Protein AF-A0A4V2S8K8-F1 (afdb_monomer_lite)

InterPro domains:
  IPR027417 P-loop containing nucleoside triphosphate hydrolase [SSF52540] (2-203)

Sequence (427 aa):
MLLHGQGRLGKSSLAARIADRYPEYAVAVVFGDYGAMDVLDAVATAVDTDPLARETASNGLSRVRDRPEAIREVLLDLVTGPCAQVADGRRPLLLIIDDLEQILVADPAGPHRVTPELAPVLAGVLRAFDPNYTDSRLLITSQFTFTLDGLEERLERVQLRPFSPVAQRKLQRRQQALTSPDRRAERAGLADRAVVVSRGNPGLQDLIGYRLVYGEQVPVERAEAAVADMEAYLHQGNLPSDSEVRAFLETLALDTLLAEAGPAHVALLRAATLFDLPVPESVIQMLADQVGGTLPRLRGLGLLEPYPDPYDRTRRALAVNLLAAGRIPPLTADEQAALATACVAALFTAWGGTTPGPRRALEVELQLAQLGLLADDPTTVTAIATGAVAQLRIGPAGNACALGREAIELLDRHHRPVPPEPVACDH

pLDDT: mean 91.57, std 9.17, range [28.38, 98.31]

Organism: NCBI:txid1213861

Radius of gyration: 25.71 Å; chains: 1; bounding box: 58×49×78 Å

Foldseek 3Di:
DEEAFFPQLCLVVVVVVVCVVCVQAQEFEQPDDLFLLSQLVSQLVSCVQPPVLVVLSVVCNVVCVVPVLCSLVSLLCNFLPQQFPDDDPGGHHEYEYEAQCVQWDADQVFATEGHPVNLSNVLSVLNSADPVRGPHYYYYYYHFDYDRPCSSVSDDYDYRDQDDPVRLVVLLVVLVVVADPVLCVVLVVLLVLQSVLCRSNSSSNCVLNRCASRNPPHDPVRSVQQSVQSVLLLAAVDAGPDPVSNVSLVVSVLVVLCVVQPDLSLQLLQLLVLFPFFAAPVLSVLSCVVRNGDPRSCNSSNQKDWAQHPQGSVGIGIHGDSSSSSNRHHDDLVSSLVSLLRRLQVRCVVNPHLDPDPDRDLSSLLSSLVSCLSPLNLRSLQRRLQSNLVVCVVDDNVVSVVSLVSSVVSCVVVVHDRDPHPPPPDD

Secondary structure (DSSP, 8-state):
-EEE-STTSSHHHHHHHHHHH-TTSEEEEE-S--SHHHHHHHHHHHHTTSHHHHHHHHHHHHHHHH-GGGHHHHHHHHHHTTTSS-BTTB--EEEEE--GGGGEE--TTSSEEE-TTTHHHHHHHHHHT-TTT-S-EEEEEESS-EESTTGGGGSPEEEPPPPPHHHHHHHHHHHHHTS-HHHHHHTHHHHHHHHHHTTT-HHHHIIIIIIIIS-TT--HHHHHHHHHHHHHHHHH-PPPSSHHHHHHHHHTTHHHHHHHH-HHHHHHHHHHTT-SS-EEHHHHHHHHHHH---HHHHHHTTSEEEEE-SS-TTSEEEEE-HHHHTTSPPPPHHHHHHHHHHHHHHHHHHTTTTS--TT--HHHHHHHHHHHHHTT-HHHHHHHHHHHHHHHTTS-HHHHHHHHHHHHHHHHHTTPPPPPP------

Structure (mmCIF, N/CA/C/O backbone):
data_AF-A0A4V2S8K8-F1
#
_entry.id   AF-A0A4V2S8K8-F1
#
loop_
_atom_site.group_PDB
_atom_site.id
_atom_site.type_symbol
_atom_site.label_atom_id
_atom_site.label_alt_id
_atom_site.label_comp_id
_atom_site.label_asym_id
_atom_site.label_entity_id
_atom_site.label_seq_id
_atom_site.pdbx_PDB_ins_code
_atom_site.Cartn_x
_atom_site.Cartn_y
_atom_site.Cartn_z
_atom_site.occupancy
_atom_site.B_iso_or_equiv
_atom_site.auth_seq_id
_atom_site.auth_comp_id
_atom_site.auth_asym_id
_atom_site.auth_atom_id
_atom_site.pdbx_PDB_model_num
ATOM 1 N N . MET A 1 1 ? -15.851 3.622 8.346 1.00 95.38 1 MET A N 1
ATOM 2 C CA . MET A 1 1 ? -14.793 3.747 7.315 1.00 95.38 1 MET A CA 1
ATOM 3 C C . MET A 1 1 ? -13.859 2.548 7.405 1.00 95.38 1 MET A C 1
ATOM 5 O O . MET A 1 1 ? -13.595 2.096 8.512 1.00 95.38 1 MET A O 1
ATOM 9 N N . LEU A 1 2 ? -13.363 2.053 6.270 1.00 96.50 2 LEU A N 1
ATOM 10 C CA . LEU A 1 2 ? -12.314 1.035 6.162 1.00 96.50 2 LEU A CA 1
ATOM 11 C C . LEU A 1 2 ? -11.059 1.664 5.541 1.00 96.50 2 LEU A C 1
ATOM 13 O O . LEU A 1 2 ? -11.067 2.010 4.359 1.00 96.50 2 LEU A O 1
ATOM 17 N N . LEU A 1 3 ? -9.987 1.790 6.322 1.00 94.88 3 LEU A N 1
ATOM 18 C CA . LEU A 1 3 ? -8.650 2.121 5.831 1.00 94.88 3 LEU A CA 1
ATOM 19 C C . LEU A 1 3 ? -7.937 0.830 5.441 1.00 94.88 3 LEU A C 1
ATOM 21 O O . LEU A 1 3 ? -7.614 0.024 6.312 1.00 94.88 3 LEU A O 1
ATOM 25 N N . HIS A 1 4 ? -7.655 0.642 4.155 1.00 92.38 4 HIS A N 1
ATOM 26 C CA . HIS A 1 4 ? -7.004 -0.583 3.691 1.00 92.38 4 HIS A CA 1
ATOM 27 C C . HIS A 1 4 ? -5.796 -0.350 2.791 1.00 92.38 4 HIS A C 1
ATOM 29 O O . HIS A 1 4 ? -5.565 0.761 2.330 1.00 92.38 4 HIS A O 1
ATOM 35 N N . GLY A 1 5 ? -4.995 -1.386 2.551 1.00 86.44 5 GLY A N 1
ATOM 36 C CA . GLY A 1 5 ? -3.778 -1.317 1.737 1.00 86.44 5 GLY A CA 1
ATOM 37 C C . GLY A 1 5 ? -2.653 -2.150 2.339 1.00 86.44 5 GLY A C 1
ATOM 38 O O . GLY A 1 5 ? -2.792 -2.659 3.451 1.00 86.44 5 GLY A O 1
ATOM 39 N N . GLN A 1 6 ? -1.530 -2.268 1.630 1.00 82.06 6 GLN A N 1
ATOM 40 C CA . GLN A 1 6 ? -0.407 -3.119 2.029 1.00 82.06 6 GLN A CA 1
ATOM 41 C C . GLN A 1 6 ? -0.006 -2.959 3.513 1.00 82.06 6 GLN A C 1
ATOM 43 O O . GLN A 1 6 ? -0.135 -1.890 4.134 1.00 82.06 6 GLN A O 1
ATOM 48 N N . GLY A 1 7 ? 0.493 -4.052 4.097 1.00 80.06 7 GLY A N 1
ATOM 49 C CA . GLY A 1 7 ? 1.146 -4.045 5.401 1.00 80.06 7 GLY A CA 1
ATOM 50 C C . GLY A 1 7 ? 2.162 -2.904 5.536 1.00 80.06 7 GLY A C 1
ATOM 51 O O . GLY A 1 7 ? 2.858 -2.532 4.588 1.00 80.06 7 GLY A O 1
ATOM 52 N N . ARG A 1 8 ? 2.225 -2.309 6.732 1.00 81.06 8 ARG A N 1
ATOM 53 C CA . ARG A 1 8 ? 3.190 -1.249 7.086 1.00 81.06 8 ARG A CA 1
ATOM 54 C C . ARG A 1 8 ? 3.118 0.051 6.252 1.00 81.06 8 ARG A C 1
ATOM 56 O O . ARG A 1 8 ? 4.014 0.880 6.358 1.00 81.06 8 ARG A O 1
ATOM 63 N N . LEU A 1 9 ? 2.019 0.322 5.533 1.00 84.88 9 LEU A N 1
ATOM 64 C CA . LEU A 1 9 ? 1.768 1.633 4.894 1.00 84.88 9 LEU A CA 1
ATOM 65 C C . LEU A 1 9 ? 1.355 2.763 5.865 1.00 84.88 9 LEU A C 1
ATOM 67 O O . LEU A 1 9 ? 1.033 3.872 5.436 1.00 84.88 9 LEU A O 1
ATOM 71 N N . GLY A 1 10 ? 1.348 2.504 7.175 1.00 84.19 10 GLY A N 1
ATOM 72 C CA . GLY A 1 10 ? 0.963 3.487 8.190 1.00 84.19 10 GLY A CA 1
ATOM 73 C C . GLY A 1 10 ? -0.550 3.635 8.381 1.00 84.19 10 GLY A C 1
ATOM 74 O O . GLY A 1 10 ? -1.002 4.732 8.709 1.00 84.19 10 GLY A O 1
ATOM 75 N N . LYS A 1 11 ? -1.326 2.554 8.188 1.00 92.38 11 LYS A N 1
ATOM 76 C CA . LYS A 1 11 ? -2.777 2.506 8.462 1.00 92.38 11 LYS A CA 1
ATOM 77 C C . LYS A 1 11 ? -3.078 2.851 9.924 1.00 92.38 11 LYS A C 1
ATOM 79 O O . LYS A 1 11 ? -3.732 3.861 10.170 1.00 92.38 11 LYS A O 1
ATOM 84 N N . SER A 1 12 ? -2.490 2.119 10.870 1.00 89.62 12 SER A N 1
ATOM 85 C CA . SER A 1 12 ? -2.632 2.367 12.312 1.00 89.62 12 SER A CA 1
ATOM 86 C C . SER A 1 12 ? -2.114 3.754 12.708 1.00 89.62 12 SER A C 1
ATOM 88 O O . SER A 1 12 ? -2.765 4.490 13.441 1.00 89.62 12 SER A O 1
ATOM 90 N N . SER A 1 13 ? -0.989 4.201 12.133 1.00 90.00 13 SER A N 1
ATOM 91 C CA . SER A 1 13 ? -0.466 5.558 12.369 1.00 90.00 13 SER A CA 1
ATOM 92 C C . SER A 1 13 ? -1.366 6.662 11.800 1.00 90.00 13 SER A C 1
ATOM 94 O O . SER A 1 13 ? -1.348 7.795 12.280 1.00 90.00 13 SER A O 1
ATOM 96 N N . LEU A 1 14 ? -2.125 6.398 10.733 1.00 91.44 14 LEU A N 1
ATOM 97 C CA . LEU A 1 14 ? -3.147 7.323 10.252 1.00 91.44 14 LEU A CA 1
ATOM 98 C C . LEU A 1 14 ? -4.383 7.288 11.153 1.00 91.44 14 LEU A C 1
ATOM 100 O O . LEU A 1 14 ? -4.889 8.359 11.464 1.00 91.44 14 LEU A O 1
ATOM 104 N N . ALA A 1 15 ? -4.816 6.110 11.603 1.00 93.75 15 ALA A N 1
ATOM 105 C CA . ALA A 1 15 ? -5.926 5.964 12.539 1.00 93.75 15 ALA A CA 1
ATOM 106 C C . ALA A 1 15 ? -5.669 6.722 13.851 1.00 93.75 15 ALA A C 1
ATOM 108 O O . ALA A 1 15 ? -6.499 7.535 14.251 1.00 93.75 15 ALA A O 1
ATOM 109 N N . ALA A 1 16 ? -4.478 6.571 14.438 1.00 92.69 16 ALA A N 1
ATOM 110 C CA . ALA A 1 16 ? -4.056 7.332 15.615 1.00 92.69 16 ALA A CA 1
ATOM 111 C C . ALA A 1 16 ? -4.097 8.851 15.365 1.00 92.69 16 ALA A C 1
ATOM 113 O O . ALA A 1 16 ? -4.696 9.597 16.129 1.00 92.69 16 ALA A O 1
ATOM 114 N N . ARG A 1 17 ? -3.565 9.320 14.227 1.00 93.31 17 ARG A N 1
ATOM 115 C CA . ARG A 1 17 ? -3.614 10.751 13.865 1.00 93.31 17 ARG A CA 1
ATOM 116 C C . ARG A 1 17 ? -5.024 11.272 13.594 1.00 93.31 17 ARG A C 1
ATOM 118 O O . ARG A 1 17 ? -5.240 12.475 13.708 1.00 93.31 17 ARG A O 1
ATOM 125 N N . ILE A 1 18 ? -5.947 10.421 13.149 1.00 93.88 18 ILE A N 1
ATOM 126 C CA . ILE A 1 18 ? -7.363 10.781 13.030 1.00 93.88 18 ILE A CA 1
ATOM 127 C C . ILE A 1 18 ? -7.922 10.971 14.438 1.00 93.88 18 ILE A C 1
ATOM 129 O O . ILE A 1 18 ? -8.449 12.040 14.711 1.00 93.88 18 ILE A O 1
ATOM 133 N N . ALA A 1 19 ? -7.725 10.005 15.338 1.00 94.00 19 ALA A N 1
ATOM 134 C CA . ALA A 1 19 ? -8.162 10.109 16.728 1.00 94.00 19 ALA A CA 1
ATOM 135 C C . ALA A 1 19 ? -7.627 11.379 17.420 1.00 94.00 19 ALA A C 1
ATOM 137 O O . ALA A 1 19 ? -8.409 12.139 17.984 1.00 94.00 19 ALA A O 1
ATOM 138 N N . ASP A 1 20 ? -6.334 11.687 17.267 1.00 94.00 20 ASP A N 1
ATOM 139 C CA . ASP A 1 20 ? -5.708 12.893 17.835 1.00 94.00 20 ASP A CA 1
ATOM 140 C C . ASP A 1 20 ? -6.315 14.206 17.311 1.00 94.00 20 ASP A C 1
ATOM 142 O O . ASP A 1 20 ? -6.277 15.236 17.985 1.00 94.00 20 ASP A O 1
ATOM 146 N N . ARG A 1 21 ? -6.843 14.201 16.081 1.00 95.12 21 ARG A N 1
ATOM 147 C CA . ARG A 1 21 ? -7.451 15.385 15.451 1.00 95.12 21 ARG A CA 1
ATOM 148 C C . ARG A 1 21 ? -8.896 15.616 15.856 1.00 95.12 21 ARG A C 1
ATOM 150 O O . ARG A 1 21 ? -9.383 16.716 15.605 1.00 95.12 21 ARG A O 1
ATOM 157 N N . TYR A 1 22 ? -9.545 14.621 16.450 1.00 92.06 22 TYR A N 1
ATOM 158 C CA . TYR A 1 22 ? -10.926 14.717 16.897 1.00 92.06 22 TYR A CA 1
ATOM 159 C C . TYR A 1 22 ? -11.024 14.486 18.416 1.00 92.06 22 TYR A C 1
ATOM 161 O O . TYR A 1 22 ? -11.564 13.470 18.870 1.00 92.06 22 TYR A O 1
ATOM 169 N N . PRO A 1 23 ? -10.497 15.426 19.229 1.00 90.06 23 PRO A N 1
ATOM 170 C CA . PRO A 1 23 ? -10.504 15.340 20.687 1.00 90.06 23 PRO A CA 1
ATOM 171 C C . PRO A 1 23 ? -11.910 15.443 21.291 1.00 90.06 23 PRO A C 1
ATOM 173 O O . PRO A 1 23 ? -12.051 15.419 22.506 1.00 90.06 23 PRO A O 1
ATOM 176 N N . GLU A 1 24 ? -12.972 15.547 20.503 1.00 92.00 24 GLU A N 1
ATOM 177 C CA . GLU A 1 24 ? -14.351 15.435 20.959 1.00 92.00 24 GLU A CA 1
ATOM 178 C C . GLU A 1 24 ? -14.808 13.979 21.159 1.00 92.00 24 GLU A C 1
ATOM 180 O O . GLU A 1 24 ? -15.726 13.768 21.943 1.00 92.00 24 GLU A O 1
ATOM 185 N N . TYR A 1 25 ? -14.146 12.970 20.571 1.00 95.12 25 TYR A N 1
ATOM 186 C CA . TYR A 1 25 ? -14.566 11.562 20.692 1.00 95.12 25 TYR A CA 1
ATOM 187 C C . TYR A 1 25 ? -13.926 10.822 21.867 1.00 95.12 25 TYR A C 1
ATOM 189 O O . TYR A 1 25 ? -12.713 10.884 22.068 1.00 95.12 25 TYR A O 1
ATOM 197 N N . ALA A 1 26 ? -14.705 10.023 22.591 1.00 95.69 26 ALA A N 1
ATOM 198 C CA . ALA A 1 26 ? -14.156 8.947 23.410 1.00 95.69 26 ALA A CA 1
ATOM 199 C C . ALA A 1 26 ? -13.567 7.881 22.471 1.00 95.69 26 ALA A C 1
ATOM 201 O O . ALA A 1 26 ? -14.284 7.354 21.624 1.00 95.69 26 ALA A O 1
ATOM 202 N N . VAL A 1 27 ? -12.266 7.600 22.558 1.00 97.12 27 VAL A N 1
ATOM 203 C CA . VAL A 1 27 ? -11.581 6.716 21.600 1.00 97.12 27 VAL A CA 1
ATOM 204 C C . VAL A 1 27 ? -11.396 5.337 22.217 1.00 97.12 27 VAL A C 1
ATOM 206 O O . VAL A 1 27 ? -10.699 5.204 23.219 1.00 97.12 27 VAL A O 1
ATOM 209 N N . ALA A 1 28 ? -11.986 4.319 21.593 1.00 97.56 28 ALA A N 1
ATOM 210 C CA . ALA A 1 28 ? -11.782 2.914 21.928 1.00 97.56 28 ALA A CA 1
ATOM 211 C C . ALA A 1 28 ? -10.968 2.242 20.820 1.00 97.56 28 ALA A C 1
ATOM 213 O O . ALA A 1 28 ? -11.275 2.420 19.641 1.00 97.56 28 ALA A O 1
ATOM 214 N N . VAL A 1 29 ? -9.946 1.466 21.183 1.00 97.69 29 VAL A N 1
ATOM 215 C CA . VAL A 1 29 ? -9.093 0.746 20.225 1.00 97.69 29 VAL A CA 1
ATOM 216 C C . VAL A 1 29 ? -9.128 -0.742 20.544 1.00 97.69 29 VAL A C 1
ATOM 218 O O . VAL A 1 29 ? -8.823 -1.135 21.666 1.00 97.69 29 VAL A O 1
ATOM 221 N N . VAL A 1 30 ? -9.489 -1.549 19.550 1.00 97.31 30 VAL A N 1
ATOM 222 C CA . VAL A 1 30 ? -9.532 -3.014 19.609 1.00 97.31 30 VAL A CA 1
ATOM 223 C C . VAL A 1 30 ? -8.451 -3.562 18.686 1.00 97.31 30 VAL A C 1
ATOM 225 O O . VAL A 1 30 ? -8.408 -3.210 17.505 1.00 97.31 30 VAL A O 1
ATOM 228 N N . PHE A 1 31 ? -7.572 -4.402 19.227 1.00 94.94 31 PHE A N 1
ATOM 229 C CA . PHE A 1 31 ? -6.445 -4.994 18.508 1.00 94.94 31 PHE A CA 1
ATOM 230 C C . PHE A 1 31 ? -6.088 -6.364 19.096 1.00 94.94 31 PHE A C 1
ATOM 232 O O . PHE A 1 31 ? -5.981 -6.506 20.315 1.00 94.94 31 PHE A O 1
ATOM 239 N N . GLY A 1 32 ? -5.845 -7.350 18.229 1.00 90.12 32 GLY A N 1
ATOM 240 C CA . GLY A 1 32 ? -5.418 -8.698 18.611 1.00 90.12 32 GLY A CA 1
ATOM 241 C C . GLY A 1 32 ? -6.583 -9.638 18.920 1.00 90.12 32 GLY A C 1
ATOM 242 O O . GLY A 1 32 ? -6.742 -10.635 18.221 1.00 90.12 32 GLY A O 1
ATOM 243 N N . ASP A 1 33 ? -7.411 -9.305 19.914 1.00 92.62 33 ASP A N 1
ATOM 244 C CA . ASP A 1 33 ? -8.661 -10.023 20.196 1.00 92.62 33 ASP A CA 1
ATOM 245 C C . ASP A 1 33 ? -9.868 -9.184 19.759 1.00 92.62 33 ASP A C 1
ATOM 247 O O . ASP A 1 33 ? -10.000 -8.008 20.099 1.00 92.62 33 ASP A O 1
ATOM 251 N N . TYR A 1 34 ? -10.728 -9.798 18.951 1.00 95.19 34 TYR A N 1
ATOM 252 C CA . TYR A 1 34 ? -11.894 -9.169 18.332 1.00 95.19 34 TYR A CA 1
ATOM 253 C C . TYR A 1 34 ? -13.201 -9.772 18.857 1.00 95.19 34 TYR A C 1
ATOM 255 O O . TYR A 1 34 ? -14.269 -9.560 18.271 1.00 95.19 34 TYR A O 1
ATOM 263 N N . GLY A 1 35 ? -13.121 -10.542 19.946 1.00 95.94 35 GLY A N 1
ATOM 264 C CA . GLY A 1 35 ? -14.262 -11.064 20.672 1.00 95.94 35 GLY A CA 1
ATOM 265 C C . GLY A 1 35 ? -15.176 -9.957 21.197 1.00 95.94 35 GLY A C 1
ATOM 266 O O . GLY A 1 35 ? -14.791 -8.805 21.398 1.00 95.94 35 GLY A O 1
ATOM 267 N N . ALA A 1 36 ? -16.437 -10.313 21.438 1.00 96.75 36 ALA A N 1
ATOM 268 C CA . ALA A 1 36 ? -17.435 -9.362 21.918 1.00 96.75 36 ALA A CA 1
ATOM 269 C C . ALA A 1 36 ? -17.063 -8.735 23.276 1.00 96.75 36 ALA A C 1
ATOM 271 O O . ALA A 1 36 ? -17.379 -7.570 23.516 1.00 96.75 36 ALA A O 1
ATOM 272 N N . MET A 1 37 ? -16.390 -9.501 24.143 1.00 95.94 37 MET A N 1
ATOM 273 C CA . MET A 1 37 ? -15.910 -9.020 25.439 1.00 95.94 37 MET A CA 1
ATOM 274 C C . MET A 1 37 ? -14.800 -7.986 25.275 1.00 95.94 37 MET A C 1
ATOM 276 O O . MET A 1 37 ? -14.930 -6.903 25.826 1.00 95.94 37 MET A O 1
ATOM 280 N N . ASP A 1 38 ? -13.783 -8.256 24.460 1.00 95.94 38 ASP A N 1
ATOM 281 C CA . ASP A 1 38 ? -12.664 -7.337 24.223 1.00 95.94 38 ASP A CA 1
ATOM 282 C C . ASP A 1 38 ? -13.116 -6.029 23.572 1.00 95.94 38 ASP A C 1
ATOM 284 O O . ASP A 1 38 ? -12.675 -4.942 23.952 1.00 95.94 38 ASP A O 1
ATOM 288 N N . VAL A 1 39 ? -14.079 -6.113 22.646 1.00 97.25 39 VAL A N 1
ATOM 289 C CA . VAL A 1 39 ? -14.736 -4.925 22.089 1.00 97.25 39 VAL A CA 1
ATOM 290 C C . VAL A 1 39 ? -15.415 -4.117 23.196 1.00 97.25 39 VAL A C 1
ATOM 292 O O . VAL A 1 39 ? -15.241 -2.898 23.258 1.00 97.25 39 VAL A O 1
ATOM 295 N N . LEU A 1 40 ? -16.187 -4.763 24.074 1.00 97.12 40 LEU A N 1
ATOM 296 C CA . LEU A 1 40 ? -16.888 -4.067 25.151 1.00 97.12 40 LEU A CA 1
ATOM 297 C C . LEU A 1 40 ? -15.931 -3.522 26.219 1.00 97.12 40 LEU A C 1
ATOM 299 O O . LEU A 1 40 ? -16.162 -2.420 26.708 1.00 97.12 40 LEU A O 1
ATOM 303 N N . ASP A 1 41 ? -14.851 -4.227 26.543 1.00 96.00 41 ASP A N 1
ATOM 304 C CA . ASP A 1 41 ? -13.840 -3.799 27.514 1.00 96.00 41 ASP A CA 1
ATOM 305 C C . ASP A 1 41 ? -13.070 -2.566 27.009 1.00 96.00 41 ASP A C 1
ATOM 307 O O . ASP A 1 41 ? -12.873 -1.597 27.755 1.00 96.00 41 ASP A O 1
ATOM 311 N N . ALA A 1 42 ? -12.709 -2.538 25.720 1.00 97.06 42 ALA A N 1
ATOM 312 C CA . ALA A 1 42 ? -12.104 -1.364 25.089 1.00 97.06 42 ALA A CA 1
ATOM 313 C C . ALA A 1 42 ? -13.049 -0.152 25.122 1.00 97.06 42 ALA A C 1
ATOM 315 O O . ALA A 1 42 ? -12.629 0.969 25.421 1.00 97.06 42 ALA A O 1
ATOM 316 N N . VAL A 1 43 ? -14.340 -0.374 24.854 1.00 97.19 43 VAL A N 1
ATOM 317 C CA . VAL A 1 43 ? -15.365 0.674 24.929 1.00 97.19 43 VAL A CA 1
ATOM 318 C C . VAL A 1 43 ? -15.573 1.152 26.363 1.00 97.19 43 VAL A C 1
ATOM 320 O O . VAL A 1 43 ? -15.573 2.358 26.591 1.00 97.19 43 VAL A O 1
ATOM 323 N N . ALA A 1 44 ? -15.698 0.243 27.331 1.00 95.94 44 ALA A N 1
ATOM 324 C CA . ALA A 1 44 ? -15.869 0.571 28.744 1.00 95.94 44 ALA A CA 1
ATOM 325 C C . ALA A 1 44 ? -14.712 1.440 29.258 1.00 95.94 44 ALA A C 1
ATOM 327 O O . ALA A 1 44 ? -14.947 2.455 29.909 1.00 95.94 44 ALA A O 1
ATOM 328 N N . THR A 1 45 ? -13.478 1.092 28.883 1.00 96.00 45 THR A N 1
ATOM 329 C CA . THR A 1 45 ? -12.276 1.879 29.196 1.00 96.00 45 THR A CA 1
ATOM 330 C C . THR A 1 45 ? -12.347 3.286 28.595 1.00 96.00 45 THR A C 1
ATOM 332 O O . THR A 1 45 ? -12.034 4.265 29.269 1.00 96.00 45 THR A O 1
ATOM 335 N N . ALA A 1 46 ? -12.782 3.412 27.338 1.00 95.44 46 ALA A N 1
ATOM 336 C CA . ALA A 1 46 ? -12.853 4.699 26.647 1.00 95.44 46 ALA A CA 1
ATOM 337 C C . ALA A 1 46 ? -13.900 5.660 27.233 1.00 95.44 46 ALA A C 1
ATOM 339 O O . ALA A 1 46 ? -13.735 6.878 27.139 1.00 95.44 46 ALA A O 1
ATOM 340 N N . VAL A 1 47 ? -14.977 5.125 27.814 1.00 94.31 47 VAL A N 1
ATOM 341 C CA . VAL A 1 47 ? -16.115 5.912 28.317 1.00 94.31 47 VAL A CA 1
ATOM 342 C C . VAL A 1 47 ? -16.167 6.020 29.843 1.00 94.31 47 VAL A C 1
ATOM 344 O O . VAL A 1 47 ? -17.128 6.570 30.374 1.00 94.31 47 VAL A O 1
ATOM 347 N N . ASP A 1 48 ? -15.144 5.543 30.558 1.00 92.69 48 ASP A N 1
ATOM 348 C CA . ASP A 1 48 ? -15.115 5.435 32.029 1.00 92.69 48 ASP A CA 1
ATOM 349 C C . ASP A 1 48 ? -15.429 6.760 32.759 1.00 92.69 48 ASP A C 1
ATOM 351 O O . ASP A 1 48 ? -16.048 6.787 33.831 1.00 92.69 48 ASP A O 1
ATOM 355 N N . THR A 1 49 ? -15.076 7.887 32.132 1.00 89.62 49 THR A N 1
ATOM 356 C CA . THR A 1 49 ? -15.312 9.236 32.660 1.00 89.62 49 THR A CA 1
ATOM 357 C C . THR A 1 49 ? -16.772 9.700 32.586 1.00 89.62 49 THR A C 1
ATOM 359 O O . THR A 1 49 ? -17.123 10.659 33.270 1.00 89.62 49 THR A O 1
ATOM 362 N N . ASP A 1 50 ? -17.626 9.058 31.781 1.00 91.56 50 ASP A N 1
ATOM 363 C CA . ASP A 1 50 ? -19.065 9.345 31.689 1.00 91.56 50 ASP A CA 1
ATOM 364 C C . ASP A 1 50 ? -19.855 8.337 32.547 1.00 91.56 50 ASP A C 1
ATOM 366 O O . ASP A 1 50 ? -19.892 7.146 32.226 1.00 91.56 50 ASP A O 1
ATOM 370 N N . PRO A 1 51 ? -20.530 8.776 33.630 1.00 92.06 51 PRO A N 1
ATOM 371 C CA . PRO A 1 51 ? -21.256 7.872 34.513 1.00 92.06 51 PRO A CA 1
ATOM 372 C C . PRO A 1 51 ? -22.353 7.041 33.853 1.00 92.06 51 PRO A C 1
ATOM 374 O O . PRO A 1 51 ? -22.507 5.876 34.216 1.00 92.06 51 PRO A O 1
ATOM 377 N N . LEU A 1 52 ? -23.094 7.612 32.900 1.00 92.44 52 LEU A N 1
ATOM 378 C CA . LEU A 1 52 ? -24.193 6.915 32.231 1.00 92.44 52 LEU A CA 1
ATOM 379 C C . LEU A 1 52 ? -23.658 5.916 31.206 1.00 92.44 52 LEU A C 1
ATOM 381 O O . LEU A 1 52 ? -24.173 4.801 31.102 1.00 92.44 52 LEU A O 1
ATOM 385 N N . ALA A 1 53 ? -22.604 6.289 30.474 1.00 93.50 53 ALA A N 1
ATOM 386 C CA . ALA A 1 53 ? -21.937 5.373 29.553 1.00 93.50 53 ALA A CA 1
ATOM 387 C C . ALA A 1 53 ? -21.293 4.203 30.307 1.00 93.50 53 ALA A C 1
ATOM 389 O O . ALA A 1 53 ? -21.501 3.046 29.946 1.00 93.50 53 ALA A O 1
ATOM 390 N N . ARG A 1 54 ? -20.589 4.490 31.407 1.00 93.88 54 ARG A N 1
ATOM 391 C CA . ARG A 1 54 ? -19.980 3.480 32.278 1.00 93.88 54 ARG A CA 1
ATOM 392 C C . ARG A 1 54 ? -21.010 2.519 32.862 1.00 93.88 54 ARG A C 1
ATOM 394 O O . ARG A 1 54 ? -20.778 1.313 32.857 1.00 93.88 54 ARG A O 1
ATOM 401 N N . GLU A 1 55 ? -22.143 3.021 33.351 1.00 94.38 55 GLU A N 1
ATOM 402 C CA . GLU A 1 55 ? -23.230 2.171 33.852 1.00 94.38 55 GLU A CA 1
ATOM 403 C C . GLU A 1 55 ? -23.801 1.277 32.742 1.00 94.38 55 GLU A C 1
ATOM 405 O O . GLU A 1 55 ? -23.939 0.068 32.930 1.00 94.38 55 GLU A O 1
ATOM 410 N N . THR A 1 56 ? -24.059 1.844 31.560 1.00 94.50 56 THR A N 1
ATOM 411 C CA . THR A 1 56 ? -24.572 1.098 30.399 1.00 94.50 56 THR A CA 1
ATOM 412 C C . THR A 1 56 ? -23.601 -0.008 29.971 1.00 94.50 56 THR A C 1
ATOM 414 O O . THR A 1 56 ? -24.012 -1.158 29.801 1.00 94.50 56 THR A O 1
ATOM 417 N N . ALA A 1 57 ? -22.305 0.304 29.861 1.00 94.31 57 ALA A N 1
ATOM 418 C CA . ALA A 1 57 ? -21.268 -0.664 29.510 1.00 94.31 57 ALA A CA 1
ATOM 419 C C . ALA A 1 57 ? -21.132 -1.762 30.578 1.00 94.31 57 ALA A C 1
ATOM 421 O O . ALA A 1 57 ? -21.130 -2.947 30.247 1.00 94.31 57 ALA A O 1
ATOM 422 N N . SER A 1 58 ? -21.107 -1.387 31.863 1.00 92.25 58 SER A N 1
ATOM 423 C CA . SER A 1 58 ? -20.991 -2.327 32.985 1.00 92.25 58 SER A CA 1
ATOM 424 C C . SER A 1 58 ? -22.174 -3.299 33.060 1.00 92.25 58 SER A C 1
ATOM 426 O O . SER A 1 58 ? -21.974 -4.509 33.186 1.00 92.25 58 SER A O 1
ATOM 428 N N . ASN A 1 59 ? -23.401 -2.799 32.886 1.00 92.31 59 ASN A N 1
ATOM 429 C CA . ASN A 1 59 ? -24.606 -3.631 32.821 1.00 92.31 59 ASN A CA 1
ATOM 430 C C . ASN A 1 59 ? -24.584 -4.579 31.608 1.00 92.31 59 ASN A C 1
ATOM 432 O O . ASN A 1 59 ? -25.115 -5.691 31.668 1.00 92.31 59 ASN A O 1
ATOM 436 N N . GLY A 1 60 ? -23.942 -4.160 30.515 1.00 92.88 60 GLY A N 1
ATOM 437 C CA . GLY A 1 60 ? -23.739 -4.964 29.315 1.00 92.88 60 GLY A CA 1
ATOM 438 C C . GLY A 1 60 ? -22.760 -6.130 29.483 1.00 92.88 60 GLY A C 1
ATOM 439 O O . GLY A 1 60 ? -22.963 -7.160 28.843 1.00 92.88 60 GLY A O 1
ATOM 440 N N . LEU A 1 61 ? -21.752 -6.025 30.362 1.00 91.06 61 LEU A N 1
ATOM 441 C CA . LEU A 1 61 ? -20.677 -7.027 30.495 1.00 91.06 61 LEU A CA 1
ATOM 442 C C . LEU A 1 61 ? -21.204 -8.436 30.796 1.00 91.06 61 LEU A C 1
ATOM 444 O O . LEU A 1 61 ? -20.764 -9.409 30.188 1.00 91.06 61 LEU A O 1
ATOM 448 N N . SER A 1 62 ? -22.164 -8.557 31.717 1.00 89.69 62 SER A N 1
ATOM 449 C CA . SER A 1 62 ? -22.772 -9.854 32.056 1.00 89.69 62 SER A CA 1
ATOM 450 C C . SER A 1 62 ? -23.549 -10.448 30.876 1.00 89.69 62 SER A C 1
ATOM 452 O O . SER A 1 62 ? -23.393 -11.623 30.558 1.00 89.69 62 SER A O 1
ATOM 454 N N . ARG A 1 63 ? -24.320 -9.612 30.167 1.00 92.81 63 ARG A N 1
ATOM 455 C CA . ARG A 1 63 ? -25.106 -10.019 28.993 1.00 92.81 63 ARG A CA 1
ATOM 456 C C . ARG A 1 63 ? -24.212 -10.517 27.863 1.00 92.81 63 ARG A C 1
ATOM 458 O O . ARG A 1 63 ? -24.523 -11.547 27.280 1.00 92.81 63 ARG A O 1
ATOM 465 N N . VAL A 1 64 ? -23.130 -9.796 27.565 1.00 94.44 64 VAL A N 1
ATOM 466 C CA . VAL A 1 64 ? -22.197 -10.139 26.481 1.00 94.44 64 VAL A CA 1
ATOM 467 C C . VAL A 1 64 ? -21.379 -11.383 26.816 1.00 94.44 64 VAL A C 1
ATOM 469 O O . VAL A 1 64 ? -21.141 -12.202 25.932 1.00 94.44 64 VAL A O 1
ATOM 472 N N . ARG A 1 65 ? -21.014 -11.575 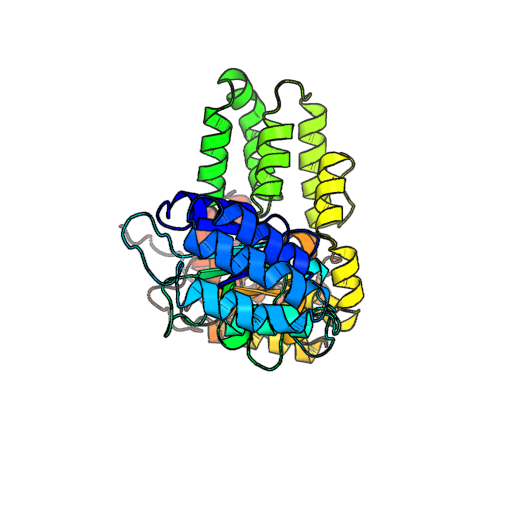28.089 1.00 92.12 65 ARG A N 1
ATOM 473 C CA . ARG A 1 65 ? -20.326 -12.790 28.542 1.00 92.12 65 ARG A CA 1
ATOM 474 C C . ARG A 1 65 ? -21.160 -14.049 28.309 1.00 92.12 65 ARG A C 1
ATOM 476 O O . ARG A 1 65 ? -20.619 -15.051 27.855 1.00 92.12 65 ARG A O 1
ATOM 483 N N . ASP A 1 66 ? -22.456 -13.993 28.613 1.00 90.44 66 ASP A N 1
ATOM 484 C CA . ASP A 1 66 ? -23.359 -15.137 28.445 1.00 90.44 66 ASP A CA 1
ATOM 485 C C . ASP A 1 66 ? -23.826 -15.304 26.989 1.00 90.44 66 ASP A C 1
ATOM 487 O O . ASP A 1 66 ? -24.105 -16.418 26.544 1.00 90.44 66 ASP A O 1
ATOM 491 N N . ARG A 1 67 ? -23.946 -14.190 26.257 1.00 91.38 67 ARG A N 1
ATOM 492 C CA . ARG A 1 67 ? -24.458 -14.106 24.883 1.00 91.38 67 ARG A CA 1
ATOM 493 C C . ARG A 1 67 ? -23.652 -13.081 24.077 1.00 91.38 67 ARG A C 1
ATOM 495 O O . ARG A 1 67 ? -24.037 -11.908 24.044 1.00 91.38 67 ARG A O 1
ATOM 502 N N . PRO A 1 68 ? -22.556 -13.486 23.409 1.00 89.56 68 PRO A N 1
ATOM 503 C CA . PRO A 1 68 ? -21.704 -12.578 22.636 1.00 89.56 68 PRO A CA 1
ATOM 504 C C . PRO A 1 68 ? -22.464 -11.733 21.602 1.00 89.56 68 PRO A C 1
ATOM 506 O O . PRO A 1 68 ? -22.120 -10.578 21.363 1.00 89.56 68 PRO A O 1
ATOM 509 N N . GLU A 1 69 ? -23.548 -12.257 21.028 1.00 88.00 69 GLU A N 1
ATOM 510 C CA . GLU A 1 69 ? -24.418 -11.552 20.083 1.00 88.00 69 GLU A CA 1
ATOM 511 C C . GLU A 1 69 ? -25.143 -10.334 20.686 1.00 88.00 69 GLU A C 1
ATOM 513 O O . GLU A 1 69 ? -25.543 -9.425 19.950 1.00 88.00 69 GLU A O 1
ATOM 518 N N . ALA A 1 70 ? -25.263 -10.265 22.018 1.00 93.94 70 ALA A N 1
ATOM 519 C CA . ALA A 1 70 ? -25.839 -9.125 22.729 1.00 93.94 70 ALA A CA 1
ATOM 520 C C . ALA A 1 70 ? -24.985 -7.851 22.601 1.00 93.94 70 ALA A C 1
ATOM 522 O O . ALA A 1 70 ? -25.475 -6.7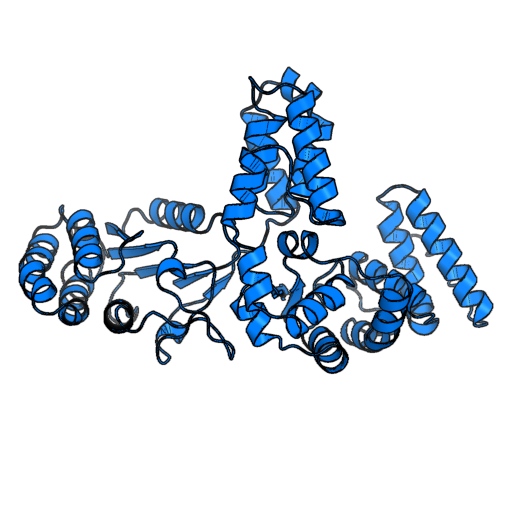61 22.901 1.00 93.94 70 ALA A O 1
ATOM 523 N N . ILE A 1 71 ? -23.743 -7.956 22.104 1.00 96.12 71 ILE A N 1
ATOM 524 C CA . ILE A 1 71 ? -22.855 -6.812 21.864 1.00 96.12 71 ILE A CA 1
ATOM 525 C C . ILE A 1 71 ? -23.522 -5.731 21.015 1.00 96.12 71 ILE A C 1
ATOM 527 O O . ILE A 1 71 ? -23.360 -4.545 21.282 1.00 96.12 71 ILE A O 1
ATOM 531 N N . ARG A 1 72 ? -24.341 -6.127 20.033 1.00 96.31 72 ARG A N 1
ATOM 532 C CA . ARG A 1 72 ? -25.085 -5.183 19.196 1.00 96.31 72 ARG A CA 1
ATOM 533 C C . ARG A 1 72 ? -26.011 -4.306 20.030 1.00 96.31 72 ARG A C 1
ATOM 535 O O . ARG A 1 72 ? -26.058 -3.105 19.805 1.00 96.31 72 ARG A O 1
ATOM 542 N N . GLU A 1 73 ? -26.783 -4.915 20.926 1.00 96.19 73 GLU A N 1
ATOM 543 C CA . GLU A 1 73 ? -27.777 -4.215 21.744 1.00 96.19 73 GLU A CA 1
ATOM 544 C C . GLU A 1 73 ? -27.077 -3.252 22.701 1.00 96.19 73 GLU A C 1
ATOM 546 O O . GLU A 1 73 ? -27.424 -2.079 22.745 1.00 96.19 73 GLU A O 1
ATOM 551 N N . VAL A 1 74 ? -26.023 -3.718 23.376 1.00 96.75 74 VAL A N 1
ATOM 552 C CA . VAL A 1 74 ?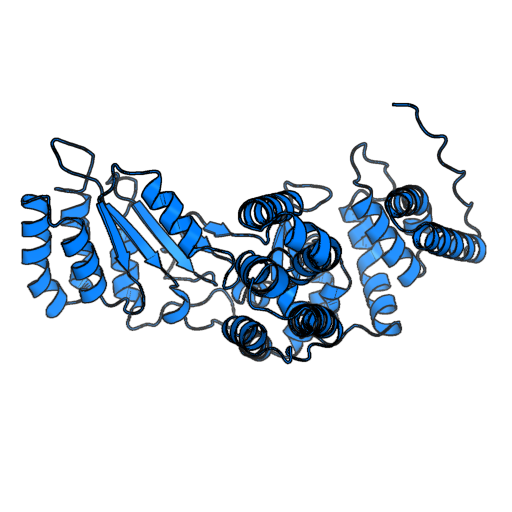 -25.243 -2.896 24.314 1.00 96.75 74 VAL A CA 1
ATOM 553 C C . VAL A 1 74 ? -24.576 -1.715 23.606 1.00 96.75 74 VAL A C 1
ATOM 555 O O . VAL A 1 74 ? -24.648 -0.585 24.087 1.00 96.75 74 VAL A O 1
ATOM 558 N N . LEU A 1 75 ? -23.951 -1.947 22.447 1.00 97.62 75 LEU A N 1
ATOM 559 C CA . LEU A 1 75 ? -23.353 -0.867 21.664 1.00 97.62 75 LEU A CA 1
ATOM 560 C C . LEU A 1 75 ? -24.413 0.102 21.146 1.00 97.62 75 LEU A C 1
ATOM 562 O O . LEU A 1 75 ? -24.165 1.301 21.153 1.00 97.62 75 LEU A O 1
ATOM 566 N N . LEU A 1 76 ? -25.585 -0.387 20.729 1.00 96.50 76 LEU A N 1
ATOM 567 C CA . LEU A 1 76 ? -26.681 0.471 20.285 1.00 96.50 76 LEU A CA 1
ATOM 568 C C . LEU A 1 76 ? -27.188 1.364 21.425 1.00 96.50 76 LEU A C 1
ATOM 570 O O . LEU A 1 76 ? -27.349 2.564 21.210 1.00 96.50 76 LEU A O 1
ATOM 574 N N . ASP A 1 77 ? -27.380 0.812 22.626 1.00 96.06 77 ASP A N 1
ATOM 575 C CA . ASP A 1 77 ? -27.782 1.562 23.824 1.00 96.06 77 ASP A CA 1
ATOM 576 C C . ASP A 1 77 ? -26.759 2.668 24.147 1.00 96.06 77 ASP A C 1
ATOM 578 O O . ASP A 1 77 ? -27.133 3.810 24.420 1.00 96.06 77 ASP A O 1
ATOM 582 N N . LEU A 1 78 ? -25.459 2.365 24.039 1.00 96.12 78 LEU A N 1
ATOM 583 C CA . LEU A 1 78 ? -24.380 3.341 24.225 1.00 96.12 78 LEU A CA 1
ATOM 584 C C . LEU A 1 78 ? -24.409 4.445 23.164 1.00 96.12 78 LEU A C 1
ATOM 586 O O . LEU A 1 78 ? -24.484 5.626 23.502 1.00 96.12 78 LEU A O 1
ATOM 590 N N . VAL A 1 79 ? -24.353 4.080 21.881 1.00 96.44 79 VAL A N 1
ATOM 591 C CA . VAL A 1 79 ? -24.198 5.043 20.780 1.00 96.44 79 VAL A CA 1
ATOM 592 C C . VAL A 1 79 ? -25.483 5.795 20.450 1.00 96.44 79 VAL A C 1
ATOM 594 O O . VAL A 1 79 ? -25.399 6.818 19.794 1.00 96.44 79 VAL A O 1
ATOM 597 N N . THR A 1 80 ? -26.660 5.357 20.897 1.00 94.31 80 THR A N 1
ATOM 598 C CA . THR A 1 80 ? -27.914 6.135 20.766 1.00 94.31 80 THR A CA 1
ATOM 599 C C . THR A 1 80 ? -28.324 6.847 22.055 1.00 94.31 80 THR A C 1
ATOM 601 O O . THR A 1 80 ? -29.170 7.740 22.022 1.00 94.31 80 THR A O 1
ATOM 604 N N . GLY A 1 81 ? -27.693 6.505 23.181 1.00 93.06 81 GLY A N 1
ATOM 605 C CA . GLY A 1 81 ? -27.885 7.148 24.473 1.00 93.06 81 GLY A CA 1
ATOM 606 C C . GLY A 1 81 ? -26.703 8.046 24.851 1.00 93.06 81 GLY A C 1
ATOM 607 O O . GLY A 1 81 ? -26.556 9.140 24.296 1.00 93.06 81 GLY A O 1
ATOM 608 N N . PRO A 1 82 ? -25.874 7.648 25.833 1.00 93.62 82 PRO A N 1
ATOM 609 C CA . PRO A 1 82 ? -24.854 8.523 26.405 1.00 93.62 82 PRO A CA 1
ATOM 610 C C . PRO A 1 82 ? -23.752 8.926 25.412 1.00 93.62 82 PRO A C 1
ATOM 612 O O . PRO A 1 82 ? -23.220 10.022 25.534 1.00 93.62 82 PRO A O 1
ATOM 615 N N . CYS A 1 83 ? -23.472 8.120 24.384 1.00 95.06 83 CYS A N 1
ATOM 616 C CA . CYS A 1 83 ? -22.471 8.403 23.350 1.00 95.06 83 CYS A CA 1
ATOM 617 C C . CYS A 1 83 ? -23.094 8.877 22.020 1.00 95.06 83 CYS A C 1
ATOM 619 O O . CYS A 1 83 ? -22.466 8.764 20.969 1.00 95.06 83 CYS A O 1
ATOM 621 N N . ALA A 1 84 ? -24.334 9.376 22.021 1.00 90.75 84 ALA A N 1
ATOM 622 C CA . ALA A 1 84 ? -25.014 9.747 20.777 1.00 90.75 84 ALA A CA 1
ATOM 623 C C . ALA A 1 84 ? -24.466 11.000 20.105 1.00 90.75 84 ALA A C 1
ATOM 625 O O . ALA A 1 84 ? -24.319 11.023 18.889 1.00 90.75 84 ALA A O 1
ATOM 626 N N . GLN A 1 85 ? -24.187 12.032 20.891 1.00 88.31 85 GLN A N 1
ATOM 627 C CA . GLN A 1 85 ? -23.771 13.346 20.414 1.00 88.31 85 GLN A CA 1
ATOM 628 C C . GLN A 1 85 ? -22.998 14.063 21.520 1.00 88.31 85 GLN A C 1
ATOM 630 O O . GLN A 1 85 ? -23.056 13.673 22.690 1.00 88.31 85 GLN A O 1
ATOM 635 N N . VAL A 1 86 ? -22.281 15.123 21.157 1.00 85.50 86 VAL A N 1
ATOM 636 C CA . VAL A 1 86 ? -21.585 15.965 22.135 1.00 85.50 86 VAL A CA 1
ATOM 637 C C . VAL A 1 86 ? -22.618 16.730 22.969 1.00 85.50 86 VAL A C 1
ATOM 639 O O . VAL A 1 86 ? -23.366 17.543 22.430 1.00 85.50 86 VAL A O 1
ATOM 642 N N . ALA A 1 87 ? -22.657 16.490 24.281 1.00 81.25 87 ALA A N 1
ATOM 643 C CA . ALA A 1 87 ? -23.536 17.207 25.211 1.00 81.25 87 ALA A CA 1
ATOM 644 C C . ALA A 1 87 ? -22.998 17.126 26.646 1.00 81.25 87 ALA A C 1
ATOM 646 O O . ALA A 1 87 ? -22.740 16.027 27.115 1.00 81.25 87 ALA A O 1
ATOM 647 N N . ASP A 1 88 ? -22.845 18.254 27.351 1.00 69.06 88 ASP A N 1
ATOM 648 C CA . ASP A 1 88 ? -22.529 18.341 28.793 1.00 69.06 88 ASP A CA 1
ATOM 649 C C . ASP A 1 88 ? -21.565 17.260 29.332 1.00 69.06 88 ASP A C 1
ATOM 651 O O . ASP A 1 88 ? -21.909 16.451 30.194 1.00 69.06 88 ASP A O 1
ATOM 655 N N . GLY A 1 89 ? -20.338 17.226 28.801 1.00 71.94 89 GLY A N 1
ATOM 656 C CA . GLY A 1 89 ? -19.294 16.276 29.217 1.00 71.94 89 GLY A CA 1
ATOM 657 C C . GLY A 1 89 ? -19.388 14.882 28.582 1.00 71.94 89 GLY A C 1
ATOM 658 O O . GLY A 1 89 ? -18.451 14.098 28.718 1.00 71.94 89 GLY A O 1
ATOM 659 N N . ARG A 1 90 ? -20.461 14.592 27.839 1.00 82.06 90 ARG A N 1
ATOM 660 C CA . ARG A 1 90 ? -20.620 13.376 27.037 1.00 82.06 90 ARG A CA 1
ATOM 661 C C . ARG A 1 90 ? -19.970 13.522 25.675 1.00 82.06 90 ARG A C 1
ATOM 663 O O . ARG A 1 90 ? -19.990 14.592 25.058 1.00 82.06 90 ARG A O 1
ATOM 670 N N . ARG A 1 91 ? -19.398 12.418 25.211 1.00 92.19 91 ARG A N 1
ATOM 671 C CA . ARG A 1 91 ? -18.589 12.352 23.998 1.00 92.19 91 ARG A CA 1
ATOM 672 C C . ARG A 1 91 ? -19.072 11.193 23.133 1.00 92.19 91 ARG A C 1
ATOM 674 O O . ARG A 1 91 ? -19.233 10.089 23.658 1.00 92.19 91 ARG A O 1
ATOM 681 N N . PRO A 1 92 ? -19.281 11.409 21.824 1.00 96.06 92 PRO A N 1
ATOM 682 C CA . PRO A 1 92 ? -19.489 10.312 20.898 1.00 96.06 92 PRO A CA 1
ATOM 683 C C . PRO A 1 92 ? -18.309 9.346 20.917 1.00 96.06 92 PRO A C 1
ATOM 685 O O . PRO A 1 92 ? -17.175 9.730 21.211 1.00 96.06 92 PRO A O 1
ATOM 688 N N . LEU A 1 93 ? -18.568 8.088 20.587 1.00 96.94 93 LEU A N 1
ATOM 689 C CA . LEU A 1 93 ? -17.555 7.046 20.561 1.00 96.94 93 LEU A CA 1
ATOM 690 C C . LEU A 1 93 ? -16.889 7.003 19.181 1.00 96.94 93 LEU A C 1
ATOM 692 O O . LEU A 1 93 ? -17.568 6.936 18.156 1.00 96.94 93 LEU A O 1
ATOM 696 N N . LEU A 1 94 ? -15.561 7.003 19.150 1.00 97.69 94 LEU A N 1
ATOM 697 C CA . LEU A 1 94 ? -14.772 6.588 17.996 1.00 97.69 94 LEU A CA 1
ATOM 698 C C . LEU A 1 94 ? -14.209 5.200 18.297 1.00 97.69 94 LEU A C 1
ATOM 700 O O . LEU A 1 94 ? -13.241 5.073 19.045 1.00 97.69 94 LEU A O 1
ATOM 704 N N . LEU A 1 95 ? -14.817 4.168 17.715 1.00 98.31 95 LEU A N 1
ATOM 705 C CA . LEU A 1 95 ? -14.308 2.802 17.810 1.00 98.31 95 LEU A CA 1
ATOM 706 C C . LEU A 1 95 ? -13.341 2.539 16.656 1.00 98.31 95 LEU A C 1
ATOM 708 O O . LEU A 1 95 ? -13.705 2.688 15.487 1.00 98.31 95 LEU A O 1
ATOM 712 N N . ILE A 1 96 ? -12.120 2.137 16.992 1.00 98.31 96 ILE A N 1
ATOM 713 C CA . ILE A 1 96 ? -11.080 1.737 16.052 1.00 98.31 96 ILE A CA 1
ATOM 714 C C . ILE A 1 96 ? -10.859 0.233 16.192 1.00 98.31 96 ILE A C 1
ATOM 716 O O . ILE A 1 96 ? -10.460 -0.229 17.254 1.00 98.31 96 ILE A O 1
ATOM 720 N N . ILE A 1 97 ? -11.098 -0.520 15.122 1.00 97.81 97 ILE A N 1
ATOM 721 C CA . ILE A 1 97 ? -10.704 -1.928 15.021 1.00 97.81 97 ILE A CA 1
ATOM 722 C C . ILE A 1 97 ? -9.448 -1.982 14.155 1.00 97.81 97 ILE A C 1
ATOM 724 O O . ILE A 1 97 ? -9.519 -1.692 12.959 1.00 97.81 97 ILE A O 1
ATOM 728 N N . ASP A 1 98 ? -8.304 -2.289 14.761 1.00 96.62 98 ASP A N 1
ATOM 729 C CA . ASP A 1 98 ? -7.000 -2.252 14.094 1.00 96.62 98 ASP A CA 1
ATOM 730 C C . ASP A 1 98 ? -6.570 -3.651 13.618 1.00 96.62 98 ASP A C 1
ATOM 732 O O . ASP A 1 98 ? -6.825 -4.643 14.300 1.00 96.62 98 ASP A O 1
ATOM 736 N N . ASP A 1 99 ? -5.928 -3.730 12.450 1.00 94.50 99 ASP A N 1
ATOM 737 C CA . ASP A 1 99 ? -5.370 -4.942 11.825 1.00 94.50 99 ASP A CA 1
ATOM 738 C C . ASP A 1 99 ? -6.358 -6.124 11.722 1.00 94.50 99 ASP A C 1
ATOM 740 O O . ASP A 1 99 ? -6.051 -7.260 12.092 1.00 94.50 99 ASP A O 1
ATOM 744 N N . LEU A 1 100 ? -7.556 -5.862 11.182 1.00 95.31 100 LEU A N 1
ATOM 745 C CA . LEU A 1 100 ? -8.651 -6.842 11.075 1.00 95.31 100 LEU A CA 1
ATOM 746 C C . LEU A 1 100 ? -8.268 -8.138 10.331 1.00 95.31 100 LEU A C 1
ATOM 748 O O . LEU A 1 100 ? -8.923 -9.160 10.513 1.00 95.31 100 LEU A O 1
ATOM 752 N N . GLU A 1 101 ? -7.225 -8.131 9.497 1.00 91.94 101 GLU A N 1
ATOM 753 C CA . GLU A 1 101 ? -6.758 -9.297 8.731 1.00 91.94 101 GLU A CA 1
ATOM 754 C C . GLU A 1 101 ? -6.496 -10.545 9.580 1.00 91.94 101 GLU A C 1
ATOM 756 O O . GLU A 1 101 ? -6.592 -11.650 9.054 1.00 91.94 101 GLU A O 1
ATOM 761 N N . GLN A 1 102 ? -6.252 -10.392 10.884 1.00 91.38 102 GLN A N 1
ATOM 762 C CA . GLN A 1 102 ? -6.076 -11.504 11.825 1.00 91.38 102 GLN A CA 1
ATOM 763 C C . GLN A 1 102 ? -7.303 -12.424 11.930 1.00 91.38 102 GLN A C 1
ATOM 765 O O . GLN A 1 102 ? -7.167 -13.590 12.290 1.00 91.38 102 GLN A O 1
ATOM 770 N N . ILE A 1 103 ? -8.493 -11.918 11.595 1.00 93.94 103 ILE A N 1
ATOM 771 C CA . ILE A 1 103 ? -9.757 -12.669 11.643 1.00 93.94 103 ILE A CA 1
ATOM 772 C C . ILE A 1 103 ? -10.375 -12.858 10.256 1.00 93.94 103 ILE A C 1
ATOM 774 O O . ILE A 1 103 ? -11.571 -13.135 10.127 1.00 93.94 103 ILE A O 1
ATOM 778 N N . LEU A 1 104 ? -9.575 -12.669 9.207 1.00 94.06 104 LEU A N 1
ATOM 779 C CA . LEU A 1 104 ? -9.994 -12.838 7.826 1.00 94.06 104 LEU A CA 1
ATOM 780 C C . LEU A 1 104 ? -9.496 -14.172 7.265 1.00 94.06 104 LEU A C 1
ATOM 782 O O . LEU A 1 104 ? -8.369 -14.595 7.491 1.00 94.06 104 LEU A O 1
ATOM 786 N N . VAL A 1 105 ? -10.349 -14.818 6.478 1.00 91.62 105 VAL A N 1
ATOM 787 C CA . VAL A 1 105 ? -10.060 -16.042 5.732 1.00 91.62 105 VAL A CA 1
ATOM 788 C C . VAL A 1 105 ? -10.117 -15.716 4.246 1.00 91.62 105 VAL A C 1
ATOM 790 O O . VAL A 1 105 ? -11.063 -15.078 3.779 1.00 91.62 105 VAL A O 1
ATOM 793 N N . ALA A 1 106 ? -9.107 -16.137 3.490 1.00 85.75 106 ALA A N 1
ATOM 794 C CA . ALA A 1 106 ? -9.047 -15.887 2.056 1.00 85.75 106 ALA A CA 1
ATOM 795 C C . ALA A 1 106 ? -10.233 -16.533 1.313 1.00 85.75 106 ALA A C 1
ATOM 797 O O . ALA A 1 106 ? -10.518 -17.716 1.490 1.00 85.75 106 ALA A O 1
ATOM 798 N N . ASP A 1 107 ? -10.887 -15.771 0.429 1.00 84.25 107 ASP A N 1
ATOM 799 C CA . ASP A 1 107 ? -11.870 -16.295 -0.527 1.00 84.25 107 ASP A CA 1
ATOM 800 C C . ASP A 1 107 ? -11.217 -16.390 -1.920 1.00 84.25 107 ASP A C 1
ATOM 802 O O . ASP A 1 107 ? -10.782 -15.373 -2.474 1.00 84.25 107 ASP A O 1
ATOM 806 N N . PRO A 1 108 ? -11.104 -17.586 -2.523 1.00 74.06 108 PRO A N 1
ATOM 807 C CA . PRO A 1 108 ? -10.567 -17.748 -3.875 1.00 74.06 108 PRO A CA 1
ATOM 808 C C . PRO A 1 108 ? -11.334 -16.970 -4.953 1.00 74.06 108 PRO A C 1
ATOM 810 O O . PRO A 1 108 ? -10.754 -16.625 -5.983 1.00 74.06 108 PRO A O 1
ATOM 813 N N . ALA A 1 109 ? -12.617 -16.686 -4.730 1.00 77.06 109 ALA A N 1
ATOM 814 C CA . ALA A 1 109 ? -13.488 -16.028 -5.696 1.00 77.06 109 ALA A CA 1
ATOM 815 C C . ALA A 1 109 ? -13.598 -14.506 -5.494 1.00 77.06 109 ALA A C 1
ATOM 817 O O . ALA A 1 109 ? -14.232 -13.834 -6.311 1.00 77.06 109 ALA A O 1
ATOM 818 N N . GLY A 1 110 ? -13.005 -13.931 -4.441 1.00 75.31 110 GLY A N 1
ATOM 819 C CA . GLY A 1 110 ? -13.260 -12.529 -4.118 1.00 75.31 110 GLY A CA 1
ATOM 820 C C . GLY A 1 110 ? -12.504 -11.969 -2.910 1.00 75.31 110 GLY A C 1
ATOM 821 O O . GLY A 1 110 ? -11.402 -12.421 -2.597 1.00 75.31 110 GLY A O 1
ATOM 822 N N . PRO A 1 111 ? -13.055 -10.924 -2.264 1.00 84.69 111 PRO A N 1
ATOM 823 C CA . PRO A 1 111 ? -12.519 -10.385 -1.017 1.00 84.69 111 PRO A CA 1
ATOM 824 C C . PRO A 1 111 ? -12.549 -11.428 0.102 1.00 84.69 111 PRO A C 1
ATOM 826 O O . PRO A 1 111 ? -13.316 -12.383 0.047 1.00 84.69 111 PRO A O 1
ATOM 829 N N . HIS A 1 112 ? -11.752 -11.219 1.146 1.00 91.56 112 HIS A N 1
ATOM 830 C CA . HIS A 1 112 ? -11.694 -12.149 2.271 1.00 91.56 112 HIS A CA 1
ATOM 831 C C . HIS A 1 112 ? -13.037 -12.240 3.008 1.00 91.56 112 HIS A C 1
ATOM 833 O O . HIS A 1 112 ? -13.863 -11.334 2.950 1.00 91.56 112 HIS A O 1
ATOM 839 N N . ARG A 1 113 ? -13.255 -13.313 3.760 1.00 93.94 113 ARG A N 1
ATOM 840 C CA . ARG A 1 113 ? -14.416 -13.464 4.642 1.00 93.94 113 ARG A CA 1
ATOM 841 C C . ARG A 1 113 ? -13.985 -13.334 6.086 1.00 93.94 113 ARG A C 1
ATOM 843 O O . ARG A 1 113 ? -12.911 -13.791 6.449 1.00 93.94 113 ARG A O 1
ATOM 850 N N . VAL A 1 114 ? -14.834 -12.747 6.912 1.00 95.75 114 VAL A N 1
ATOM 851 C CA . VAL A 1 114 ? -14.643 -12.782 8.366 1.00 95.75 114 VAL A CA 1
ATOM 852 C C . VAL A 1 114 ? -14.814 -14.226 8.841 1.00 95.75 114 VAL A C 1
ATOM 854 O O . VAL A 1 114 ? -15.673 -14.942 8.315 1.00 95.75 114 VAL A O 1
ATOM 857 N N . THR A 1 115 ? -14.013 -14.671 9.810 1.00 95.38 115 THR A N 1
ATOM 858 C CA . THR A 1 115 ? -14.179 -16.005 10.401 1.00 95.38 115 THR A CA 1
ATOM 859 C C . THR A 1 115 ? -15.617 -16.197 10.908 1.00 95.38 115 THR A C 1
ATOM 861 O O . THR A 1 115 ? -16.188 -15.273 11.496 1.00 95.38 115 THR A O 1
ATOM 864 N N . PRO A 1 116 ? -16.233 -17.383 10.719 1.00 94.06 116 PRO A N 1
ATOM 865 C CA . PRO A 1 116 ? -17.625 -17.612 11.118 1.00 94.06 116 PRO A CA 1
ATOM 866 C C . PRO A 1 116 ? -17.908 -17.332 12.598 1.00 94.06 116 PRO A C 1
ATOM 868 O O . PRO A 1 116 ? -19.005 -16.907 12.942 1.00 94.06 116 PRO A O 1
ATOM 871 N N . GLU A 1 117 ? -16.912 -17.550 13.457 1.00 93.69 117 GLU A N 1
ATOM 872 C CA . GLU A 1 117 ? -16.986 -17.305 14.899 1.00 93.69 117 GLU A CA 1
ATOM 873 C C . GLU A 1 117 ? -17.156 -15.816 15.238 1.00 93.69 117 GLU A C 1
ATOM 875 O O . GLU A 1 117 ? -17.972 -15.463 16.087 1.00 93.69 117 GLU A O 1
ATOM 880 N N . LEU A 1 118 ? -16.441 -14.930 14.538 1.00 95.19 118 LEU A N 1
ATOM 881 C CA . LEU A 1 118 ? -16.422 -13.492 14.828 1.00 95.19 118 LEU A CA 1
ATOM 882 C C . LEU A 1 118 ? -17.323 -12.671 13.899 1.00 95.19 118 LEU A C 1
ATOM 884 O O . LEU A 1 118 ? -17.604 -11.501 14.174 1.00 95.19 118 LEU A O 1
ATOM 888 N N . ALA A 1 119 ? -17.843 -13.276 12.829 1.00 95.44 119 ALA A N 1
ATOM 889 C CA . ALA A 1 119 ? -18.773 -12.631 11.909 1.00 95.44 119 ALA A CA 1
ATOM 890 C C . ALA A 1 119 ? -20.013 -12.028 12.614 1.00 95.44 119 ALA A C 1
ATOM 892 O O . ALA A 1 119 ? -20.333 -10.869 12.328 1.00 95.44 119 ALA A O 1
ATOM 893 N N . PRO A 1 120 ? -20.685 -12.707 13.574 1.00 95.19 120 PRO A N 1
ATOM 894 C CA . PRO A 1 120 ? -21.809 -12.117 14.305 1.00 95.19 120 PRO A CA 1
ATOM 895 C C . PRO A 1 120 ? -21.419 -10.884 15.130 1.00 95.19 120 PRO A C 1
ATOM 897 O O . PRO A 1 120 ? -22.188 -9.922 15.188 1.00 95.19 120 PRO A O 1
ATOM 900 N N . VAL A 1 121 ? -20.223 -10.891 15.729 1.00 96.06 121 VAL A N 1
ATOM 901 C CA . VAL A 1 121 ? -19.706 -9.785 16.549 1.00 96.06 121 VAL A CA 1
ATOM 902 C C . VAL A 1 121 ? -19.470 -8.558 15.675 1.00 96.06 121 VAL A C 1
ATOM 904 O O . VAL A 1 121 ? -20.058 -7.502 15.924 1.00 96.06 121 VAL A O 1
ATOM 907 N N . LEU A 1 122 ? -18.698 -8.701 14.592 1.00 96.56 122 LEU A N 1
ATOM 908 C CA . LEU A 1 122 ? -18.419 -7.590 13.681 1.00 96.56 122 LEU A CA 1
ATOM 909 C C . LEU A 1 122 ? -19.698 -7.075 13.002 1.00 96.56 122 LEU A C 1
ATOM 911 O O . LEU A 1 122 ? -19.873 -5.866 12.842 1.00 96.56 122 LEU A O 1
ATOM 915 N N . ALA A 1 123 ? -20.635 -7.966 12.661 1.00 96.31 123 ALA A N 1
ATOM 916 C CA . ALA A 1 123 ? -21.939 -7.573 12.133 1.00 96.31 123 ALA A CA 1
ATOM 917 C C . ALA A 1 123 ? -22.741 -6.752 13.155 1.00 96.31 123 ALA A C 1
ATOM 919 O O . ALA A 1 123 ? -23.405 -5.779 12.785 1.00 96.31 123 ALA A O 1
ATOM 920 N N . GLY A 1 124 ? -22.677 -7.120 14.438 1.00 96.06 124 GLY A N 1
ATOM 921 C CA . GLY A 1 124 ? -23.262 -6.364 15.542 1.00 96.06 124 GLY A CA 1
ATOM 922 C C . GLY A 1 124 ? -22.673 -4.960 15.662 1.00 96.06 124 GLY A C 1
ATOM 923 O O . GLY A 1 124 ? -23.431 -3.989 15.705 1.00 96.06 124 GLY A O 1
ATOM 924 N N . VAL A 1 125 ? -21.343 -4.848 15.614 1.00 96.69 125 VAL A N 1
ATOM 925 C CA . VAL A 1 125 ? -20.625 -3.565 15.637 1.00 96.69 125 VAL A CA 1
ATOM 926 C C . VAL A 1 125 ? -21.029 -2.689 14.449 1.00 96.69 125 VAL A C 1
ATOM 928 O O . VAL A 1 125 ? -21.483 -1.564 14.644 1.00 96.69 125 VAL A O 1
ATOM 931 N N . LEU A 1 126 ? -20.955 -3.198 13.214 1.00 96.00 126 LEU A N 1
ATOM 932 C CA . LEU A 1 126 ? -21.326 -2.421 12.023 1.00 96.00 126 LEU A CA 1
ATOM 933 C C . LEU A 1 126 ? -22.768 -1.914 12.091 1.00 96.00 126 LEU A C 1
ATOM 935 O O . LEU A 1 126 ? -23.061 -0.800 11.657 1.00 96.00 126 LEU A O 1
ATOM 939 N N . ARG A 1 127 ? -23.692 -2.724 12.617 1.00 95.31 127 ARG A N 1
ATOM 940 C CA . ARG A 1 127 ? -25.104 -2.344 12.770 1.00 95.31 127 ARG A CA 1
ATOM 941 C C . ARG A 1 127 ? -25.314 -1.262 13.827 1.00 95.31 127 ARG A C 1
ATOM 943 O O . ARG A 1 127 ? -26.170 -0.414 13.604 1.00 95.31 127 ARG A O 1
ATOM 950 N N . ALA A 1 128 ? -24.561 -1.279 14.925 1.00 96.12 128 ALA A N 1
ATOM 951 C CA . ALA A 1 128 ? -24.686 -0.283 15.988 1.00 96.12 128 ALA A CA 1
ATOM 952 C C . ALA A 1 128 ? -24.215 1.117 15.545 1.00 96.12 128 ALA A C 1
ATOM 954 O O . ALA A 1 128 ? -24.868 2.107 15.855 1.00 96.12 128 ALA A O 1
ATOM 955 N N . PHE A 1 129 ? -23.134 1.209 14.763 1.00 95.69 129 PHE A N 1
ATOM 956 C CA . PHE A 1 129 ? -22.529 2.483 14.338 1.00 95.69 129 PHE A CA 1
ATOM 957 C C . PHE A 1 129 ? -23.133 3.059 13.041 1.00 95.69 129 PHE A C 1
ATOM 959 O O . PHE A 1 129 ? -22.411 3.486 12.139 1.00 95.69 129 PHE A O 1
ATOM 966 N N . ASP A 1 130 ? -24.461 3.058 12.913 1.00 91.31 130 ASP A N 1
ATOM 967 C CA . ASP A 1 130 ? -25.126 3.697 11.771 1.00 91.31 130 ASP A CA 1
ATOM 968 C C . ASP A 1 130 ? -25.081 5.235 11.894 1.00 91.31 130 ASP A C 1
ATOM 970 O O . ASP A 1 130 ? -25.654 5.780 12.843 1.00 91.31 130 ASP A O 1
ATOM 974 N N . PRO A 1 131 ? -24.476 5.965 10.936 1.00 90.50 131 PRO A N 1
ATOM 975 C CA . PRO A 1 131 ? -24.384 7.423 11.001 1.00 90.50 131 PRO A CA 1
ATOM 976 C C . PRO A 1 131 ? -25.744 8.139 10.949 1.00 90.50 131 PRO A C 1
ATOM 978 O O . PRO A 1 131 ? -25.804 9.323 11.261 1.00 90.50 131 PRO A O 1
ATOM 981 N N . ASN A 1 132 ? -26.834 7.456 10.581 1.00 90.25 132 ASN A N 1
ATOM 982 C CA . ASN A 1 132 ? -28.182 8.032 10.609 1.00 90.25 132 ASN A CA 1
ATOM 983 C C . ASN A 1 132 ? -28.769 8.146 12.025 1.00 90.25 132 ASN A C 1
ATOM 985 O O . ASN A 1 132 ? -29.759 8.852 12.209 1.00 90.25 132 ASN A O 1
ATOM 989 N N . TYR A 1 133 ? -28.201 7.440 13.010 1.00 89.25 133 TYR A N 1
ATOM 990 C CA . TYR A 1 133 ? -28.752 7.358 14.369 1.00 89.25 133 TYR A CA 1
ATOM 991 C C . TYR A 1 133 ? -27.797 7.865 15.460 1.00 89.25 133 TYR A C 1
ATOM 993 O O . TYR A 1 133 ? -28.199 7.942 16.619 1.00 89.25 133 TYR A O 1
ATOM 1001 N N . THR A 1 134 ? -26.546 8.195 15.124 1.00 93.56 134 THR A N 1
ATOM 1002 C CA . THR A 1 134 ? -25.526 8.622 16.095 1.00 93.56 134 THR A CA 1
ATOM 1003 C C . THR A 1 134 ? -24.403 9.429 15.442 1.00 93.56 134 THR A C 1
ATOM 1005 O O . THR A 1 134 ? -24.073 9.219 14.272 1.00 93.56 134 THR A O 1
ATOM 1008 N N . ASP A 1 135 ? -23.754 10.303 16.214 1.00 95.12 135 ASP A N 1
ATOM 1009 C CA . ASP A 1 135 ? -22.484 10.938 15.852 1.00 95.12 135 ASP A CA 1
ATOM 1010 C C . ASP A 1 135 ? -21.272 10.041 16.118 1.00 95.12 135 ASP A C 1
ATOM 1012 O O . ASP A 1 135 ? -20.184 10.339 15.632 1.00 95.12 135 ASP A O 1
ATOM 1016 N N . SER A 1 136 ? -21.441 8.914 16.816 1.00 96.75 136 SER A N 1
ATOM 1017 C CA . SER A 1 136 ? -20.378 7.921 16.990 1.00 96.75 136 SER A CA 1
ATOM 1018 C C . SER A 1 136 ? -19.893 7.381 15.640 1.00 96.75 136 SER A C 1
ATOM 1020 O O . SER A 1 136 ? -20.655 7.251 14.675 1.00 96.75 136 SER A O 1
ATOM 1022 N N . ARG A 1 137 ? -18.598 7.068 15.537 1.00 96.88 137 ARG A N 1
ATOM 1023 C CA . ARG A 1 137 ? -17.949 6.650 14.287 1.00 96.88 137 ARG A CA 1
ATOM 1024 C C . ARG A 1 137 ? -17.145 5.373 14.475 1.00 96.88 137 ARG A C 1
ATOM 1026 O O . ARG A 1 137 ? -16.554 5.130 15.521 1.00 96.88 137 ARG A O 1
ATOM 1033 N N . LEU A 1 138 ? -17.109 4.580 13.409 1.00 97.50 138 LEU A N 1
ATOM 1034 C CA . LEU A 1 138 ? -16.336 3.349 13.322 1.00 97.50 138 LEU A CA 1
ATOM 1035 C C . LEU A 1 138 ? -15.228 3.493 12.279 1.00 97.50 138 LEU A C 1
ATOM 1037 O O . LEU A 1 138 ? -15.479 3.844 11.116 1.00 97.50 138 LEU A O 1
ATOM 1041 N N . LEU A 1 139 ? -14.016 3.156 12.695 1.00 97.75 139 LEU A N 1
ATOM 1042 C CA . LEU A 1 139 ? -12.828 3.081 11.868 1.00 97.75 139 LEU A CA 1
ATOM 1043 C C . LEU A 1 139 ? -12.269 1.662 11.917 1.00 97.75 139 LEU A C 1
ATOM 1045 O O . LEU A 1 139 ? -11.958 1.154 12.982 1.00 97.75 139 LEU A O 1
ATOM 1049 N N . ILE A 1 140 ? -12.124 1.029 10.762 1.00 97.81 140 ILE A N 1
ATOM 1050 C CA . ILE A 1 140 ? -11.488 -0.281 10.645 1.00 97.81 140 ILE A CA 1
ATOM 1051 C C . ILE A 1 140 ? -10.202 -0.099 9.854 1.00 97.81 140 ILE A C 1
ATOM 1053 O O . ILE A 1 140 ? -10.225 0.565 8.813 1.00 97.81 140 ILE A O 1
ATOM 1057 N N . THR A 1 141 ? -9.098 -0.681 10.309 1.00 96.50 141 THR A N 1
ATOM 1058 C CA . THR A 1 141 ? -7.896 -0.835 9.489 1.00 96.50 141 THR A CA 1
ATOM 1059 C C . THR A 1 141 ? -7.746 -2.295 9.074 1.00 96.50 141 THR A C 1
ATOM 1061 O O . THR A 1 141 ? -8.036 -3.209 9.845 1.00 96.50 141 THR A O 1
ATOM 1064 N N . SER A 1 142 ? -7.351 -2.529 7.821 1.00 93.94 142 SER A N 1
ATOM 1065 C CA . SER A 1 142 ? -6.983 -3.876 7.390 1.00 93.94 142 SER A CA 1
ATOM 1066 C C . SER A 1 142 ? -6.014 -3.891 6.215 1.00 93.94 142 SER A C 1
ATOM 1068 O O . SER A 1 142 ? -5.973 -2.953 5.423 1.00 93.94 142 SER A O 1
ATOM 1070 N N . GLN A 1 143 ? -5.220 -4.943 6.044 1.00 90.38 143 GLN A N 1
ATOM 1071 C CA . GLN A 1 143 ? -4.508 -5.163 4.788 1.00 90.38 143 GLN A CA 1
ATOM 1072 C C . GLN A 1 143 ? -5.462 -5.430 3.619 1.00 90.38 143 GLN A C 1
ATOM 1074 O O . GLN A 1 143 ? -5.242 -4.921 2.515 1.00 90.38 143 GLN A O 1
ATOM 1079 N N . PHE A 1 144 ? -6.536 -6.178 3.869 1.00 90.06 144 PHE A N 1
ATOM 1080 C CA . PHE A 1 144 ? -7.418 -6.688 2.828 1.00 90.06 144 PHE A CA 1
ATOM 1081 C C . PHE A 1 144 ? -8.780 -6.001 2.825 1.00 90.06 144 PHE A C 1
ATOM 1083 O O . PHE A 1 144 ? -9.204 -5.342 3.773 1.00 90.06 144 PHE A O 1
ATOM 1090 N N . THR A 1 145 ? -9.490 -6.181 1.716 1.00 91.00 145 THR A N 1
ATOM 1091 C CA . THR A 1 145 ? -10.941 -5.981 1.704 1.00 91.00 145 THR A CA 1
ATOM 1092 C C . THR A 1 145 ? -11.622 -7.281 2.112 1.00 91.00 145 THR A C 1
ATOM 1094 O O . THR A 1 145 ? -11.079 -8.366 1.878 1.00 91.00 145 THR A O 1
ATOM 1097 N N . PHE A 1 146 ? -12.808 -7.170 2.703 1.00 93.88 146 PHE A N 1
ATOM 1098 C CA . PHE A 1 146 ? -13.572 -8.315 3.177 1.00 93.88 146 PHE A CA 1
ATOM 1099 C C . PHE A 1 146 ? -15.050 -8.213 2.797 1.00 93.88 146 PHE A C 1
ATOM 1101 O O . PHE A 1 146 ? -15.525 -7.129 2.458 1.00 93.88 146 PHE A O 1
ATOM 1108 N N . THR A 1 147 ? -15.759 -9.336 2.880 1.00 93.50 147 THR A N 1
ATOM 1109 C CA . THR A 1 147 ? -17.217 -9.439 2.784 1.00 93.50 147 THR A CA 1
ATOM 1110 C C . THR A 1 147 ? -17.820 -9.882 4.112 1.00 93.50 147 THR A C 1
ATOM 1112 O O . THR A 1 147 ? -17.260 -10.754 4.784 1.00 93.50 147 THR A O 1
ATOM 1115 N N . LEU A 1 148 ? -18.981 -9.327 4.454 1.00 95.38 148 LEU A N 1
ATOM 1116 C CA . LEU A 1 148 ? -19.783 -9.672 5.623 1.00 95.38 148 LEU A CA 1
ATOM 1117 C C . LEU A 1 148 ? -21.275 -9.489 5.295 1.00 95.38 148 LEU A C 1
ATOM 1119 O O . LEU A 1 148 ? -21.940 -8.580 5.795 1.00 95.38 148 LEU A O 1
ATOM 1123 N N . ASP A 1 149 ? -21.786 -10.350 4.413 1.00 92.50 149 ASP A N 1
ATOM 1124 C CA . ASP A 1 149 ? -23.191 -10.382 3.979 1.00 92.50 149 ASP A CA 1
ATOM 1125 C C . ASP A 1 149 ? -23.737 -9.014 3.512 1.00 92.50 149 ASP A C 1
ATOM 1127 O O . ASP A 1 149 ? -24.889 -8.662 3.772 1.00 92.50 149 ASP A O 1
ATOM 1131 N N . GLY A 1 150 ? -22.894 -8.214 2.850 1.00 92.81 150 GLY A N 1
ATOM 1132 C CA . GLY A 1 150 ? -23.225 -6.883 2.336 1.00 92.81 150 GLY A CA 1
ATOM 1133 C C . GLY A 1 150 ? -23.119 -5.755 3.370 1.00 92.81 150 GLY A C 1
ATOM 1134 O O . GLY A 1 150 ? -23.176 -4.581 3.006 1.00 92.81 150 GLY A O 1
ATOM 1135 N N . LEU A 1 151 ? -22.917 -6.049 4.662 1.00 94.38 151 LEU A N 1
ATOM 1136 C CA . LEU A 1 151 ? -22.750 -5.006 5.686 1.00 94.38 151 LEU A CA 1
ATOM 1137 C C . LEU A 1 151 ? -21.487 -4.169 5.469 1.00 94.38 151 LEU A C 1
ATOM 1139 O O . LEU A 1 151 ? -21.459 -2.995 5.844 1.00 94.38 151 LEU A O 1
ATOM 1143 N N . GLU A 1 152 ? -20.458 -4.746 4.852 1.00 93.88 152 GLU A N 1
ATOM 1144 C CA . GLU A 1 152 ? -19.219 -4.063 4.490 1.00 93.88 152 GLU A CA 1
ATOM 1145 C C . GLU A 1 152 ? -19.435 -2.908 3.503 1.00 93.88 152 GLU A C 1
ATOM 1147 O O . GLU A 1 152 ? -18.592 -2.017 3.419 1.00 93.88 152 GLU A O 1
ATOM 1152 N N . GLU A 1 153 ? -20.535 -2.904 2.742 1.00 93.62 153 GLU A N 1
ATOM 1153 C CA . GLU A 1 153 ? -20.846 -1.850 1.766 1.00 93.62 153 GLU A CA 1
ATOM 1154 C C . GLU A 1 153 ? -21.168 -0.516 2.448 1.00 93.62 153 GLU A C 1
ATOM 1156 O O . GLU A 1 153 ? -21.027 0.548 1.850 1.00 93.62 153 GLU A O 1
ATOM 1161 N N . ARG A 1 154 ? -21.528 -0.561 3.737 1.00 92.94 154 ARG A N 1
ATOM 1162 C CA . ARG A 1 154 ? -21.758 0.624 4.575 1.00 92.94 154 ARG A CA 1
ATOM 1163 C C . ARG A 1 154 ? -20.457 1.334 4.948 1.00 92.94 154 ARG A C 1
ATOM 1165 O O . ARG A 1 154 ? -20.484 2.461 5.441 1.00 92.94 154 ARG A O 1
ATOM 1172 N N . LEU A 1 155 ? -19.311 0.680 4.761 1.00 94.81 155 LEU A N 1
ATOM 1173 C CA . LEU A 1 155 ? -18.007 1.264 5.034 1.00 94.81 155 LEU A CA 1
ATOM 1174 C C . LEU A 1 155 ? -17.525 2.035 3.810 1.00 94.81 155 LEU A C 1
ATOM 1176 O O . LEU A 1 155 ? -17.249 1.452 2.763 1.00 94.81 155 LEU A O 1
ATOM 1180 N N . GLU A 1 156 ? -17.301 3.338 3.975 1.00 94.62 156 GLU A N 1
ATOM 1181 C CA . GLU A 1 156 ? -16.473 4.079 3.027 1.00 94.62 156 GLU A CA 1
ATOM 1182 C C . GLU A 1 156 ? -15.074 3.451 2.988 1.00 94.62 156 GLU A C 1
ATOM 1184 O O . GLU A 1 156 ? -14.407 3.343 4.024 1.00 94.62 156 GLU A O 1
ATOM 1189 N N . ARG A 1 157 ? -14.650 3.005 1.802 1.00 92.25 157 ARG A N 1
ATOM 1190 C CA . ARG A 1 157 ? -13.364 2.336 1.586 1.00 92.25 157 ARG A CA 1
ATOM 1191 C C . ARG A 1 157 ? -12.330 3.357 1.144 1.00 92.25 157 ARG A C 1
ATOM 1193 O O . ARG A 1 157 ? -12.459 3.958 0.080 1.00 92.25 157 ARG A O 1
ATOM 1200 N N . VAL A 1 158 ? -11.280 3.506 1.939 1.00 91.81 158 VAL A N 1
ATOM 1201 C CA . VAL A 1 158 ? -10.158 4.392 1.643 1.00 91.81 158 VAL A CA 1
ATOM 1202 C C . VAL A 1 158 ? -8.894 3.552 1.562 1.00 91.81 158 VAL A C 1
ATOM 1204 O O . VAL A 1 158 ? -8.388 3.050 2.567 1.00 91.81 158 VAL A O 1
ATOM 1207 N N . GLN A 1 159 ? -8.361 3.420 0.352 1.00 87.31 159 GLN A N 1
ATOM 1208 C CA . GLN A 1 159 ? -7.097 2.737 0.143 1.00 87.31 159 GLN A CA 1
ATOM 1209 C C . GLN A 1 159 ? -5.918 3.669 0.425 1.00 87.31 159 GLN A C 1
ATOM 1211 O O . GLN A 1 159 ? -5.752 4.709 -0.222 1.00 87.31 159 GLN A O 1
ATOM 1216 N N . LEU A 1 160 ? -5.046 3.261 1.341 1.00 89.19 160 LEU A N 1
ATOM 1217 C CA . LEU A 1 160 ? -3.714 3.822 1.464 1.00 89.19 160 LEU A CA 1
ATOM 1218 C C . LEU A 1 160 ? -2.840 3.322 0.324 1.00 89.19 160 LEU A C 1
ATOM 1220 O O . LEU A 1 160 ? -2.703 2.125 0.081 1.00 89.19 160 LEU A O 1
ATOM 1224 N N . ARG A 1 161 ? -2.247 4.289 -0.367 1.00 85.25 161 ARG A N 1
ATOM 1225 C CA . ARG A 1 161 ? -1.290 4.071 -1.445 1.00 85.25 161 ARG A CA 1
ATOM 1226 C C . ARG A 1 161 ? 0.127 4.254 -0.910 1.00 85.25 161 ARG A C 1
ATOM 1228 O O . ARG A 1 161 ? 0.306 5.023 0.046 1.00 85.25 161 ARG A O 1
ATOM 1235 N N . PRO A 1 162 ? 1.131 3.641 -1.556 1.00 87.62 162 PRO A N 1
ATOM 1236 C CA . PRO A 1 162 ? 2.514 4.044 -1.371 1.00 87.62 162 PRO A CA 1
ATOM 1237 C C . PRO A 1 162 ? 2.658 5.565 -1.486 1.00 87.62 162 PRO A C 1
ATOM 1239 O O . PRO A 1 162 ? 1.942 6.240 -2.236 1.00 87.62 162 PRO A O 1
ATOM 1242 N N . PHE A 1 163 ? 3.575 6.133 -0.711 1.00 91.12 163 PHE A N 1
ATOM 1243 C CA . PHE A 1 163 ? 3.837 7.560 -0.736 1.00 91.12 163 PHE A CA 1
ATOM 1244 C C . PHE A 1 163 ? 4.215 8.023 -2.140 1.00 91.12 163 PHE A C 1
ATOM 1246 O O . PHE A 1 163 ? 5.123 7.491 -2.773 1.00 91.12 163 PHE A O 1
ATOM 1253 N N . SER A 1 164 ? 3.563 9.097 -2.590 1.00 89.06 164 SER A N 1
ATOM 1254 C CA . SER A 1 164 ? 4.014 9.843 -3.768 1.00 89.06 164 SER A CA 1
ATOM 1255 C C . SER A 1 164 ? 5.464 10.319 -3.591 1.00 89.06 164 SER A C 1
ATOM 1257 O O . SER A 1 164 ? 5.895 10.526 -2.449 1.00 89.06 164 SER A O 1
ATOM 1259 N N . PRO A 1 165 ? 6.198 10.614 -4.679 1.00 89.31 165 PRO A N 1
ATOM 1260 C CA . PRO A 1 165 ? 7.554 11.162 -4.586 1.00 89.31 165 PRO A CA 1
ATOM 1261 C C . PRO A 1 165 ? 7.644 12.397 -3.676 1.00 89.31 165 PRO A C 1
ATOM 1263 O O . PRO A 1 165 ? 8.604 12.575 -2.930 1.00 89.31 165 PRO A O 1
ATOM 1266 N N . VAL A 1 166 ? 6.605 13.239 -3.666 1.00 91.62 166 VAL A N 1
ATOM 1267 C CA . VAL A 1 166 ? 6.526 14.410 -2.782 1.00 91.62 166 VAL A CA 1
ATOM 1268 C C . VAL A 1 166 ? 6.407 14.002 -1.311 1.00 91.62 166 VAL A C 1
ATOM 1270 O O . VAL A 1 166 ? 7.063 14.597 -0.457 1.00 91.62 166 VAL A O 1
ATOM 1273 N N . ALA A 1 167 ? 5.574 13.009 -0.992 1.00 93.00 167 ALA A N 1
ATOM 1274 C CA . ALA A 1 167 ? 5.404 12.523 0.376 1.00 93.00 167 ALA A CA 1
ATOM 1275 C C . ALA A 1 167 ? 6.668 11.816 0.895 1.00 93.00 167 ALA A C 1
ATOM 1277 O O . ALA A 1 167 ? 7.077 12.084 2.024 1.00 93.00 167 ALA A O 1
ATOM 1278 N N . GLN A 1 168 ? 7.337 11.022 0.053 1.00 94.88 168 GLN A N 1
ATOM 1279 C CA . GLN A 1 168 ? 8.624 10.392 0.370 1.00 94.88 168 GLN A CA 1
ATOM 1280 C C . GLN A 1 168 ? 9.690 11.439 0.716 1.00 94.88 168 GLN A C 1
ATOM 1282 O O . GLN A 1 168 ? 10.302 11.375 1.782 1.00 94.88 168 GLN A O 1
ATOM 1287 N N . ARG A 1 169 ? 9.841 12.483 -0.115 1.00 94.31 169 ARG A N 1
ATOM 1288 C CA . ARG A 1 169 ? 10.762 13.603 0.157 1.00 94.31 169 ARG A CA 1
ATOM 1289 C C . ARG A 1 169 ? 10.391 14.370 1.427 1.00 94.31 169 ARG A C 1
ATOM 1291 O O . ARG A 1 169 ? 11.271 14.815 2.157 1.00 94.31 169 ARG A O 1
ATOM 1298 N N . LYS A 1 170 ? 9.096 14.552 1.714 1.00 95.50 170 LYS A N 1
ATOM 1299 C CA . LYS A 1 170 ? 8.647 15.188 2.967 1.00 95.50 170 LYS A CA 1
ATOM 1300 C C . LYS A 1 170 ? 9.042 14.362 4.190 1.00 95.50 170 LYS A C 1
ATOM 1302 O O . LYS A 1 170 ? 9.476 14.953 5.175 1.00 95.50 170 LYS A O 1
ATOM 1307 N N . LEU A 1 171 ? 8.902 13.037 4.132 1.00 95.00 171 LEU A N 1
ATOM 1308 C CA . LEU A 1 171 ? 9.354 12.147 5.200 1.00 95.00 171 LEU A CA 1
ATOM 1309 C C . LEU A 1 171 ? 10.880 12.212 5.351 1.00 95.00 171 LEU A C 1
ATOM 1311 O O . LEU A 1 171 ? 11.359 12.497 6.444 1.00 95.00 171 LEU A O 1
ATOM 1315 N N . GLN A 1 172 ? 11.627 12.105 4.249 1.00 95.81 172 GLN A N 1
ATOM 1316 C CA . GLN A 1 172 ? 13.091 12.212 4.242 1.00 95.81 172 GLN A CA 1
ATOM 1317 C C . GLN A 1 172 ? 13.573 13.530 4.870 1.00 95.81 172 GLN A C 1
ATOM 1319 O O . GLN A 1 172 ? 14.457 13.527 5.718 1.00 95.81 172 GLN A O 1
ATOM 1324 N N . ARG A 1 173 ? 12.948 14.668 4.537 1.00 95.38 173 ARG A N 1
ATOM 1325 C CA . ARG A 1 173 ? 13.280 15.973 5.141 1.00 95.38 173 ARG A CA 1
ATOM 1326 C C . ARG A 1 173 ? 13.056 16.011 6.654 1.00 95.38 173 ARG A C 1
ATOM 1328 O O . ARG A 1 173 ? 13.817 16.665 7.361 1.00 95.38 173 ARG A O 1
ATOM 1335 N N . ARG A 1 174 ? 12.017 15.339 7.160 1.00 95.44 174 ARG A N 1
ATOM 1336 C CA . ARG A 1 174 ? 11.771 15.236 8.609 1.00 95.44 174 ARG A CA 1
ATOM 1337 C C . ARG A 1 174 ? 12.835 14.386 9.288 1.00 95.44 174 ARG A C 1
ATOM 1339 O O . ARG A 1 174 ? 13.353 14.804 10.313 1.00 95.44 174 ARG A O 1
ATOM 1346 N N . GLN A 1 175 ? 13.187 13.250 8.691 1.00 94.94 175 GLN A N 1
ATOM 1347 C CA . GLN A 1 175 ? 14.264 12.386 9.176 1.00 94.94 175 GLN A CA 1
ATOM 1348 C C . GLN A 1 175 ? 15.586 13.163 9.227 1.00 94.94 175 GLN A C 1
ATOM 1350 O O . GLN A 1 175 ? 16.220 13.228 10.271 1.00 94.94 175 GLN A O 1
ATOM 1355 N N . GLN A 1 176 ? 15.920 13.876 8.147 1.00 94.62 176 GLN A N 1
ATOM 1356 C CA . GLN A 1 176 ? 17.085 14.755 8.073 1.00 94.62 176 GLN A CA 1
ATOM 1357 C C . GLN A 1 176 ? 17.104 15.797 9.191 1.00 94.62 176 GLN A C 1
ATOM 1359 O O . GLN A 1 176 ? 18.158 16.011 9.782 1.00 94.62 176 GLN A O 1
ATOM 1364 N N . ALA A 1 177 ? 15.972 16.439 9.500 1.00 94.56 177 ALA A N 1
ATOM 1365 C CA . ALA A 1 177 ? 15.882 17.445 10.563 1.00 94.56 177 ALA A CA 1
ATOM 1366 C C . ALA A 1 177 ? 16.212 16.892 11.963 1.00 94.56 177 ALA A C 1
ATOM 1368 O O . ALA A 1 177 ? 16.608 17.664 12.831 1.00 94.56 177 ALA A O 1
ATOM 1369 N N . LEU A 1 178 ? 16.083 15.578 12.161 1.00 93.94 178 LEU A N 1
ATOM 1370 C CA . LEU A 1 178 ? 16.440 14.869 13.393 1.00 93.94 178 LEU A CA 1
ATOM 1371 C C . LEU A 1 178 ? 17.874 14.309 13.369 1.00 93.94 178 LEU A C 1
ATOM 1373 O O . LEU A 1 178 ? 18.293 13.669 14.328 1.00 93.94 178 LEU A O 1
ATOM 1377 N N . THR A 1 179 ? 18.620 14.519 12.284 1.00 94.44 179 THR A N 1
ATOM 1378 C CA . THR A 1 179 ? 19.980 14.003 12.080 1.00 94.44 179 THR A CA 1
ATOM 1379 C C . THR A 1 179 ? 20.993 15.143 12.081 1.00 94.44 179 THR A C 1
ATOM 1381 O O . THR A 1 179 ? 20.742 16.212 11.510 1.00 94.44 179 THR A O 1
ATOM 1384 N N . SER A 1 180 ? 22.164 14.905 12.683 1.00 95.06 180 SER A N 1
ATOM 1385 C CA . SER A 1 180 ? 23.261 15.876 12.696 1.00 95.06 180 SER A CA 1
ATOM 1386 C C . SER A 1 180 ? 23.706 16.266 11.271 1.00 95.06 180 SER A C 1
ATOM 1388 O O . SER A 1 180 ? 23.636 15.440 10.353 1.00 95.06 180 SER A O 1
ATOM 1390 N N . PRO A 1 181 ? 24.160 17.517 11.049 1.00 94.81 181 PRO A N 1
ATOM 1391 C CA . PRO A 1 181 ? 24.567 17.986 9.722 1.00 94.81 181 PRO A CA 1
ATOM 1392 C C . PRO A 1 181 ? 25.669 17.137 9.077 1.00 94.81 181 PRO A C 1
ATOM 1394 O O . PRO A 1 181 ? 25.556 16.804 7.899 1.00 94.81 181 PRO A O 1
ATOM 1397 N N . ASP A 1 182 ? 26.677 16.737 9.855 1.00 94.25 182 ASP A N 1
ATOM 1398 C CA . ASP A 1 182 ? 27.820 15.963 9.357 1.00 94.25 182 ASP A CA 1
ATOM 1399 C C . ASP A 1 182 ? 27.379 14.587 8.854 1.00 94.25 182 ASP A C 1
ATOM 1401 O O . ASP A 1 182 ? 27.661 14.211 7.716 1.00 94.25 182 ASP A O 1
ATOM 1405 N N . ARG A 1 183 ? 26.573 13.875 9.653 1.00 93.69 183 ARG A N 1
ATOM 1406 C CA . ARG A 1 183 ? 26.023 12.568 9.271 1.00 93.69 183 ARG A CA 1
ATOM 1407 C C . ARG A 1 183 ? 25.084 12.676 8.075 1.00 93.69 183 ARG A C 1
ATOM 1409 O O . ARG A 1 183 ? 25.078 11.801 7.213 1.00 93.69 183 ARG A O 1
ATOM 1416 N N . ARG A 1 184 ? 24.300 13.753 7.986 1.00 94.56 184 ARG A N 1
ATOM 1417 C CA . ARG A 1 184 ? 23.436 14.003 6.826 1.00 94.56 184 ARG A CA 1
ATOM 1418 C C . ARG A 1 184 ? 24.252 14.145 5.541 1.00 94.56 184 ARG A C 1
ATOM 1420 O O . ARG A 1 184 ? 23.860 13.569 4.530 1.00 94.56 184 ARG A O 1
ATOM 1427 N N . ALA A 1 185 ? 25.340 14.912 5.581 1.00 94.44 185 ALA A N 1
ATOM 1428 C CA . ALA A 1 185 ? 26.207 15.126 4.427 1.00 94.44 185 ALA A CA 1
ATOM 1429 C C . ALA A 1 185 ? 26.929 13.833 4.021 1.00 94.44 185 ALA A C 1
ATOM 1431 O O . ALA A 1 185 ? 26.898 13.464 2.850 1.00 94.44 185 ALA A O 1
ATOM 1432 N N . GLU A 1 186 ? 27.492 13.109 4.993 1.00 95.31 186 GLU A N 1
ATOM 1433 C CA . GLU A 1 186 ? 28.161 11.817 4.784 1.00 95.31 186 GLU A CA 1
ATOM 1434 C C . GLU A 1 186 ? 27.229 10.785 4.125 1.00 95.31 186 GLU A C 1
ATOM 1436 O O . GLU A 1 186 ? 27.644 10.026 3.253 1.00 95.31 186 GLU A O 1
ATOM 1441 N N . ARG A 1 187 ? 25.948 10.766 4.517 1.00 96.25 187 ARG A N 1
ATOM 1442 C CA . ARG A 1 187 ? 24.979 9.731 4.118 1.00 96.25 187 ARG A CA 1
ATOM 1443 C C . ARG A 1 187 ? 23.981 10.162 3.048 1.00 96.25 187 ARG A C 1
ATOM 1445 O O . ARG A 1 187 ? 23.010 9.447 2.811 1.00 96.25 187 ARG A O 1
ATOM 1452 N N . ALA A 1 188 ? 24.194 11.298 2.385 1.00 94.69 188 ALA A N 1
ATOM 1453 C CA . ALA A 1 188 ? 23.230 11.858 1.434 1.00 94.69 188 ALA A CA 1
ATOM 1454 C C . ALA A 1 188 ? 22.884 10.888 0.286 1.00 94.69 188 ALA A C 1
ATOM 1456 O O . ALA A 1 188 ? 21.711 10.586 0.076 1.00 94.69 188 ALA A O 1
ATOM 1457 N N . GLY A 1 189 ? 23.895 10.330 -0.392 1.00 95.44 189 GLY A N 1
ATOM 1458 C CA . GLY A 1 189 ? 23.676 9.395 -1.505 1.00 95.44 189 GLY A CA 1
ATOM 1459 C C . GLY A 1 189 ? 22.983 8.095 -1.078 1.00 95.44 189 GLY A C 1
ATOM 1460 O O . GLY A 1 189 ? 22.105 7.594 -1.779 1.00 95.44 189 GLY A O 1
ATOM 1461 N N . LEU A 1 190 ? 23.318 7.588 0.112 1.00 97.00 190 LEU A N 1
ATOM 1462 C CA . LEU A 1 190 ? 22.654 6.427 0.706 1.00 97.00 190 LEU A CA 1
ATOM 1463 C C . LEU A 1 190 ? 21.192 6.702 1.045 1.00 97.00 190 LEU A C 1
ATOM 1465 O O . LEU A 1 190 ? 20.338 5.850 0.818 1.00 97.00 190 LEU A O 1
ATOM 1469 N N . ALA A 1 191 ? 20.890 7.890 1.564 1.00 96.50 191 ALA A N 1
ATOM 1470 C CA . ALA A 1 191 ? 19.529 8.265 1.914 1.00 96.50 191 ALA A CA 1
ATOM 1471 C C . ALA A 1 191 ? 18.633 8.385 0.676 1.00 96.50 191 ALA A C 1
ATOM 1473 O O . ALA A 1 191 ? 17.476 7.974 0.723 1.00 96.50 191 ALA A O 1
ATOM 1474 N N . ASP A 1 192 ? 19.156 8.906 -0.435 1.00 95.75 192 ASP A N 1
ATOM 1475 C CA . ASP A 1 192 ? 18.403 8.986 -1.688 1.00 95.75 192 ASP A CA 1
ATOM 1476 C C . ASP A 1 192 ? 18.107 7.591 -2.256 1.00 95.75 192 ASP A C 1
ATOM 1478 O O . ASP A 1 192 ? 16.971 7.308 -2.645 1.00 95.75 192 ASP A O 1
ATOM 1482 N N . ARG A 1 193 ? 19.081 6.673 -2.210 1.00 97.38 193 ARG A N 1
ATOM 1483 C CA . ARG A 1 193 ? 18.866 5.264 -2.585 1.00 97.38 193 ARG A CA 1
ATOM 1484 C C . ARG A 1 193 ? 17.889 4.557 -1.647 1.00 97.38 193 ARG A C 1
ATOM 1486 O O . ARG A 1 193 ? 16.994 3.861 -2.120 1.00 97.38 193 ARG A O 1
ATOM 1493 N N . ALA A 1 194 ? 17.982 4.800 -0.338 1.00 97.06 194 ALA A N 1
ATOM 1494 C CA . ALA A 1 194 ? 17.053 4.263 0.657 1.00 97.06 194 ALA A CA 1
ATOM 1495 C C . ALA A 1 194 ? 15.596 4.658 0.361 1.00 97.06 194 ALA A C 1
ATOM 1497 O O . ALA A 1 194 ? 14.691 3.831 0.489 1.00 97.06 194 ALA A O 1
ATOM 1498 N N . VAL A 1 195 ? 15.357 5.897 -0.084 1.00 96.44 195 VAL A N 1
ATOM 1499 C CA . VAL A 1 195 ? 14.026 6.348 -0.524 1.00 96.44 195 VAL A CA 1
ATOM 1500 C C . VAL A 1 195 ? 13.539 5.529 -1.723 1.00 96.44 195 VAL A C 1
ATOM 1502 O O . VAL A 1 195 ? 12.415 5.028 -1.701 1.00 96.44 195 VAL A O 1
ATOM 1505 N N . VAL A 1 196 ? 14.390 5.336 -2.735 1.00 95.19 196 VAL A N 1
ATOM 1506 C CA . VAL A 1 196 ? 14.044 4.577 -3.949 1.00 95.19 196 VAL A CA 1
ATOM 1507 C C . VAL A 1 196 ? 13.684 3.126 -3.621 1.00 95.19 196 VAL A C 1
ATOM 1509 O O . VAL A 1 196 ? 12.613 2.657 -4.018 1.00 95.19 196 VAL A O 1
ATOM 1512 N N . VAL A 1 197 ? 14.525 2.423 -2.854 1.00 96.12 197 VAL A N 1
ATOM 1513 C CA . VAL A 1 197 ? 14.291 1.005 -2.519 1.00 96.12 197 VAL A CA 1
ATOM 1514 C C . VAL A 1 197 ? 13.105 0.794 -1.582 1.00 96.12 197 VAL A C 1
ATOM 1516 O O . VAL A 1 197 ? 12.539 -0.294 -1.536 1.00 96.12 197 VAL A O 1
ATOM 1519 N N . SER A 1 198 ? 12.679 1.842 -0.873 1.00 95.25 198 SER A N 1
ATOM 1520 C CA . SER A 1 198 ? 11.494 1.780 -0.017 1.00 95.25 198 SER A CA 1
ATOM 1521 C C . SER A 1 198 ? 10.190 1.735 -0.814 1.00 95.25 198 SER A C 1
ATOM 1523 O O . SER A 1 198 ? 9.146 1.432 -0.240 1.00 95.25 198 SER A O 1
ATOM 1525 N N . ARG A 1 199 ? 10.220 2.047 -2.123 1.00 93.00 199 ARG A N 1
ATOM 1526 C CA . ARG A 1 199 ? 9.061 1.998 -3.039 1.00 93.00 199 ARG A CA 1
ATOM 1527 C C . ARG A 1 199 ? 7.816 2.710 -2.489 1.00 93.00 199 ARG A C 1
ATOM 1529 O O . ARG A 1 199 ? 6.687 2.279 -2.697 1.00 93.00 199 ARG A O 1
ATOM 1536 N N . GLY A 1 200 ? 8.024 3.810 -1.763 1.00 92.31 200 GLY A N 1
ATOM 1537 C CA . GLY A 1 200 ? 6.955 4.582 -1.127 1.00 92.31 200 GLY A CA 1
ATOM 1538 C C . GLY A 1 200 ? 6.340 3.955 0.130 1.00 92.31 200 GLY A C 1
ATOM 1539 O O . GLY A 1 200 ? 5.394 4.530 0.666 1.00 92.31 200 GLY A O 1
ATOM 1540 N N . ASN A 1 201 ? 6.847 2.827 0.635 1.00 93.31 201 ASN A N 1
ATOM 1541 C CA . ASN A 1 201 ? 6.432 2.274 1.921 1.00 93.31 201 ASN A CA 1
ATOM 1542 C C . ASN A 1 201 ? 7.038 3.111 3.072 1.00 93.31 201 ASN A C 1
ATOM 1544 O O . ASN A 1 201 ? 8.261 3.117 3.235 1.00 93.31 201 ASN A O 1
ATOM 1548 N N . PRO A 1 202 ? 6.223 3.815 3.885 1.00 92.62 202 PRO A N 1
ATOM 1549 C CA . PRO A 1 202 ? 6.733 4.699 4.933 1.00 92.62 202 PRO A CA 1
ATOM 1550 C C . PRO A 1 202 ? 7.494 3.947 6.026 1.00 92.62 202 PRO A C 1
ATOM 1552 O O . PRO A 1 202 ? 8.534 4.420 6.468 1.00 92.62 202 PRO A O 1
ATOM 1555 N N . GLY A 1 203 ? 7.010 2.765 6.428 1.00 92.69 203 GLY A N 1
ATOM 1556 C CA . GLY A 1 203 ? 7.671 1.952 7.447 1.00 92.69 203 GLY A CA 1
ATOM 1557 C C . GLY A 1 203 ? 9.049 1.469 6.996 1.00 92.69 203 GLY A C 1
ATOM 1558 O O . GLY A 1 203 ? 9.995 1.492 7.780 1.00 92.69 203 GLY A O 1
ATOM 1559 N N . LEU A 1 204 ? 9.180 1.102 5.719 1.00 94.81 204 LEU A N 1
ATOM 1560 C CA . LEU A 1 204 ? 10.461 0.706 5.139 1.00 94.81 204 LEU A CA 1
ATOM 1561 C C . LEU A 1 204 ? 11.407 1.905 4.976 1.00 94.81 204 LEU A C 1
ATOM 1563 O O . LEU A 1 204 ? 12.591 1.790 5.278 1.00 94.81 204 LEU A O 1
ATOM 1567 N N . GLN A 1 205 ? 10.880 3.073 4.590 1.00 95.94 205 GLN A N 1
ATOM 1568 C CA . GLN A 1 205 ? 11.659 4.311 4.505 1.00 95.94 205 GLN A CA 1
ATOM 1569 C C . GLN A 1 205 ? 12.145 4.786 5.883 1.00 95.94 205 GLN A C 1
ATOM 1571 O O . GLN A 1 205 ? 13.251 5.314 5.994 1.00 95.94 205 GLN A O 1
ATOM 1576 N N . ASP A 1 206 ? 11.357 4.598 6.941 1.00 95.25 206 ASP A N 1
ATOM 1577 C CA . ASP A 1 206 ? 11.794 4.855 8.315 1.00 95.25 206 ASP A CA 1
ATOM 1578 C C . ASP A 1 206 ? 12.837 3.830 8.775 1.00 95.25 206 ASP A C 1
ATOM 1580 O O . ASP A 1 206 ? 13.842 4.202 9.379 1.00 95.25 206 ASP A O 1
ATOM 1584 N N . LEU A 1 207 ? 12.655 2.549 8.454 1.00 96.44 207 LEU A N 1
ATOM 1585 C CA . LEU A 1 207 ? 13.620 1.511 8.802 1.00 96.44 207 LEU A CA 1
ATOM 1586 C C . LEU A 1 207 ? 14.971 1.725 8.105 1.00 96.44 207 LEU A C 1
ATOM 1588 O O . LEU A 1 207 ? 15.993 1.877 8.770 1.00 96.44 207 LEU A O 1
ATOM 1592 N N . ILE A 1 208 ? 14.987 1.769 6.774 1.00 97.06 208 ILE A N 1
ATOM 1593 C CA . ILE A 1 208 ? 16.228 1.868 6.002 1.00 97.06 208 ILE A CA 1
ATOM 1594 C C . ILE A 1 208 ? 16.779 3.291 6.071 1.00 97.06 208 ILE A C 1
ATOM 1596 O O . ILE A 1 208 ? 17.938 3.487 6.419 1.00 97.06 208 ILE A O 1
ATOM 1600 N N . GLY A 1 209 ? 15.958 4.296 5.766 1.00 95.81 209 GLY A N 1
ATOM 1601 C CA . GLY A 1 209 ? 16.410 5.684 5.683 1.00 95.81 209 GLY A CA 1
ATOM 1602 C C . GLY A 1 209 ? 16.780 6.268 7.044 1.00 95.81 209 GLY A C 1
ATOM 1603 O O . GLY A 1 209 ? 17.876 6.794 7.222 1.00 95.81 209 GLY A O 1
ATOM 1604 N N . TYR A 1 210 ? 15.888 6.171 8.030 1.00 95.69 210 TYR A N 1
ATOM 1605 C CA . TYR A 1 210 ? 16.136 6.799 9.327 1.00 95.69 210 TYR A CA 1
ATOM 1606 C C . TYR A 1 210 ? 16.941 5.912 10.276 1.00 95.69 210 TYR A C 1
ATOM 1608 O O . TYR A 1 210 ? 17.985 6.340 10.765 1.00 95.69 210 TYR A O 1
ATOM 1616 N N . ARG A 1 211 ? 16.489 4.680 10.535 1.00 96.44 211 ARG A N 1
ATOM 1617 C CA . ARG A 1 211 ? 17.102 3.828 11.568 1.00 96.44 211 ARG A CA 1
ATOM 1618 C C . ARG A 1 211 ? 18.447 3.242 11.143 1.00 96.44 211 ARG A C 1
ATOM 1620 O O . ARG A 1 211 ? 19.334 3.158 11.986 1.00 96.44 211 ARG A O 1
ATOM 1627 N N . LEU A 1 212 ? 18.612 2.861 9.873 1.00 97.00 212 LEU A N 1
ATOM 1628 C CA . LEU A 1 212 ? 19.871 2.301 9.366 1.00 97.00 212 LEU A CA 1
ATOM 1629 C C . LEU A 1 212 ? 20.796 3.376 8.786 1.00 97.00 212 LEU A C 1
ATOM 1631 O O . LEU A 1 212 ? 21.903 3.555 9.281 1.00 97.00 212 LEU A O 1
ATOM 1635 N N . VAL A 1 213 ? 20.360 4.119 7.765 1.00 97.12 213 VAL A N 1
ATOM 1636 C CA . VAL A 1 213 ? 21.229 5.075 7.056 1.00 97.12 213 VAL A CA 1
ATOM 1637 C C . VAL A 1 213 ? 21.613 6.266 7.934 1.00 97.12 213 VAL A C 1
ATOM 1639 O O . VAL A 1 213 ? 22.793 6.613 7.993 1.00 97.12 213 VAL A O 1
ATOM 1642 N N . TYR A 1 214 ? 20.656 6.876 8.637 1.00 96.69 214 TYR A N 1
ATOM 1643 C CA . TYR A 1 214 ? 20.929 7.982 9.564 1.00 96.69 214 TYR A CA 1
ATOM 1644 C C . TYR A 1 214 ? 21.196 7.541 11.013 1.00 96.69 214 TYR A C 1
ATOM 1646 O O . TYR A 1 214 ? 21.451 8.395 11.867 1.00 96.69 214 TYR A O 1
ATOM 1654 N N . GLY A 1 215 ? 21.176 6.236 11.296 1.00 95.38 215 GLY A N 1
ATOM 1655 C CA . GLY A 1 215 ? 21.360 5.686 12.637 1.00 95.38 215 GLY A CA 1
ATOM 1656 C C . GLY A 1 215 ? 22.739 5.997 13.212 1.00 95.38 215 GLY A C 1
ATOM 1657 O O . GLY A 1 215 ? 23.763 5.724 12.587 1.00 95.38 215 GLY A O 1
ATOM 1658 N N . GLU A 1 216 ? 22.792 6.549 14.429 1.00 91.69 216 GLU A N 1
ATOM 1659 C CA . GLU A 1 216 ? 24.059 7.091 14.923 1.00 91.69 216 GLU A CA 1
ATOM 1660 C C . GLU A 1 216 ? 25.135 6.052 15.223 1.00 91.69 216 GLU A C 1
ATOM 1662 O O . GLU A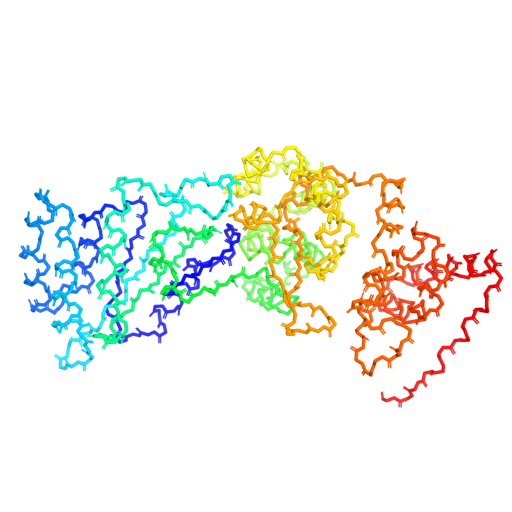 1 216 ? 26.333 6.333 15.141 1.00 91.69 216 GLU A O 1
ATOM 1667 N N . GLN A 1 217 ? 24.684 4.855 15.570 1.00 93.56 217 GLN A N 1
ATOM 1668 C CA . GLN A 1 217 ? 25.517 3.723 15.945 1.00 93.56 217 GLN A CA 1
ATOM 1669 C C . GLN A 1 217 ? 25.673 2.723 14.792 1.00 93.56 217 GLN A C 1
ATOM 1671 O O . GLN A 1 217 ? 26.225 1.646 14.992 1.00 93.56 217 GLN A O 1
ATOM 1676 N N . VAL A 1 218 ? 25.173 3.051 13.593 1.00 95.94 218 VAL A N 1
ATOM 1677 C CA . VAL A 1 218 ? 25.178 2.145 12.441 1.00 95.94 218 VAL A CA 1
ATOM 1678 C C . VAL A 1 218 ? 26.390 2.443 11.543 1.00 95.94 218 VAL A C 1
ATOM 1680 O O . VAL A 1 218 ? 26.492 3.543 10.984 1.00 95.94 218 VAL A O 1
ATOM 1683 N N . PRO A 1 219 ? 27.320 1.481 11.372 1.00 95.81 219 PRO A N 1
ATOM 1684 C CA . PRO A 1 219 ? 28.444 1.622 10.446 1.00 95.81 219 PRO A CA 1
ATOM 1685 C C . PRO A 1 219 ? 27.979 1.857 9.003 1.00 95.81 219 PRO A C 1
ATOM 1687 O O . PRO A 1 219 ? 26.891 1.419 8.615 1.00 95.81 219 PRO A O 1
ATOM 1690 N N . VAL A 1 220 ? 28.792 2.545 8.194 1.00 95.94 220 VAL A N 1
ATOM 1691 C CA . VAL A 1 220 ? 28.431 2.854 6.796 1.00 95.94 220 VAL A CA 1
ATOM 1692 C C . VAL A 1 220 ? 28.273 1.604 5.957 1.00 95.94 220 VAL A C 1
ATOM 1694 O O . VAL A 1 220 ? 27.338 1.508 5.171 1.00 95.94 220 VAL A O 1
ATOM 1697 N N . GLU A 1 221 ? 29.099 0.608 6.226 1.00 97.00 221 GLU A N 1
ATOM 1698 C CA . GLU A 1 221 ? 29.135 -0.666 5.530 1.00 97.00 221 GLU A CA 1
ATOM 1699 C C . GLU A 1 221 ? 27.833 -1.444 5.738 1.00 97.00 221 GLU A C 1
ATOM 1701 O O . GLU A 1 221 ? 27.304 -2.017 4.790 1.00 97.00 221 GLU A O 1
ATOM 1706 N N . ARG A 1 222 ? 27.267 -1.418 6.956 1.00 97.00 222 ARG A N 1
ATOM 1707 C CA . ARG A 1 222 ? 25.976 -2.065 7.244 1.00 97.00 222 ARG A CA 1
ATOM 1708 C C . ARG A 1 222 ? 24.830 -1.361 6.521 1.00 97.00 222 ARG A C 1
ATOM 1710 O O . ARG A 1 222 ? 23.970 -2.029 5.956 1.00 97.00 222 ARG A O 1
ATOM 1717 N N . ALA A 1 223 ? 24.806 -0.028 6.543 1.00 97.25 223 ALA A N 1
ATOM 1718 C CA . ALA A 1 223 ? 23.765 0.744 5.866 1.00 97.25 223 ALA A CA 1
ATOM 1719 C C . ALA A 1 223 ? 23.827 0.568 4.338 1.00 97.25 223 ALA A C 1
ATOM 1721 O O . ALA A 1 223 ? 22.797 0.360 3.703 1.00 97.25 223 ALA A O 1
ATOM 1722 N N . GLU A 1 224 ? 25.031 0.603 3.767 1.00 97.88 224 GLU A N 1
ATOM 1723 C CA . GLU A 1 224 ? 25.285 0.352 2.347 1.00 97.88 224 GLU A CA 1
ATOM 1724 C C . GLU A 1 224 ? 24.875 -1.062 1.942 1.00 97.88 224 GLU A C 1
ATOM 1726 O O . GLU A 1 224 ? 24.132 -1.213 0.975 1.00 97.88 224 GLU A O 1
ATOM 1731 N N . ALA A 1 225 ? 25.260 -2.080 2.717 1.00 97.56 225 ALA A N 1
ATOM 1732 C CA . ALA A 1 225 ? 24.847 -3.457 2.469 1.00 97.56 225 ALA A CA 1
ATOM 1733 C C . ALA A 1 225 ? 23.320 -3.613 2.518 1.00 97.56 225 ALA A C 1
ATOM 1735 O O . ALA A 1 225 ? 22.746 -4.218 1.622 1.00 97.56 225 ALA A O 1
ATOM 1736 N N . ALA A 1 226 ? 22.638 -3.015 3.502 1.00 97.56 226 ALA A N 1
ATOM 1737 C CA . ALA A 1 226 ? 21.180 -3.092 3.602 1.00 97.56 226 ALA A CA 1
ATOM 1738 C C . ALA A 1 226 ? 20.464 -2.436 2.406 1.00 97.56 226 ALA A C 1
ATOM 1740 O O . ALA A 1 226 ? 19.460 -2.961 1.922 1.00 97.56 226 ALA A O 1
ATOM 1741 N N . VAL A 1 227 ? 20.971 -1.300 1.913 1.00 98.00 227 VAL A N 1
ATOM 1742 C CA . VAL A 1 227 ? 20.429 -0.635 0.718 1.00 98.00 227 VAL A CA 1
ATOM 1743 C C . VAL A 1 227 ? 20.709 -1.462 -0.538 1.00 98.00 227 VAL A C 1
ATOM 1745 O O . VAL A 1 227 ? 19.781 -1.709 -1.305 1.00 98.00 227 VAL A O 1
ATOM 1748 N N . ALA A 1 228 ? 21.942 -1.936 -0.726 1.00 97.56 228 ALA A N 1
ATOM 1749 C CA . ALA A 1 228 ? 22.330 -2.751 -1.877 1.00 97.56 228 ALA A CA 1
ATOM 1750 C C . ALA A 1 228 ? 21.571 -4.088 -1.928 1.00 97.56 228 ALA A C 1
ATOM 1752 O O . ALA A 1 228 ? 21.097 -4.501 -2.985 1.00 97.56 228 ALA A O 1
ATOM 1753 N N . ASP A 1 229 ? 21.377 -4.735 -0.781 1.00 96.75 229 ASP A N 1
ATOM 1754 C CA . ASP A 1 229 ? 20.584 -5.955 -0.669 1.00 96.75 229 ASP A CA 1
ATOM 1755 C C . ASP A 1 229 ? 19.116 -5.711 -1.026 1.00 96.75 229 ASP A C 1
ATOM 1757 O O . ASP A 1 229 ? 18.483 -6.559 -1.647 1.00 96.75 229 ASP A O 1
ATOM 1761 N N . MET A 1 230 ? 18.562 -4.549 -0.672 1.00 97.25 230 MET A N 1
ATOM 1762 C CA . MET A 1 230 ? 17.211 -4.171 -1.085 1.00 97.25 230 MET A CA 1
ATOM 1763 C C . MET A 1 230 ? 17.116 -3.852 -2.579 1.00 97.25 230 MET A C 1
ATOM 1765 O O . MET A 1 230 ? 16.111 -4.180 -3.209 1.00 97.25 230 MET A O 1
ATOM 1769 N N . GLU A 1 231 ? 18.149 -3.254 -3.174 1.00 96.25 231 GLU A N 1
ATOM 1770 C CA . GLU A 1 231 ? 18.245 -3.116 -4.631 1.00 96.25 231 GLU A CA 1
ATOM 1771 C C . GLU A 1 231 ? 18.254 -4.501 -5.289 1.00 96.25 231 GLU A C 1
ATOM 1773 O O . GLU A 1 231 ? 17.479 -4.737 -6.215 1.00 96.25 231 GLU A O 1
ATOM 1778 N N . ALA A 1 232 ? 19.050 -5.441 -4.772 1.00 94.56 232 ALA A N 1
ATOM 1779 C CA . ALA A 1 232 ? 19.098 -6.816 -5.261 1.00 94.56 232 ALA A CA 1
ATOM 1780 C C . ALA A 1 232 ? 17.764 -7.555 -5.064 1.00 94.56 232 ALA A C 1
ATOM 1782 O O . ALA A 1 232 ? 17.292 -8.206 -5.995 1.00 94.56 232 ALA A O 1
ATOM 1783 N N . TYR A 1 233 ? 17.113 -7.405 -3.907 1.00 95.00 233 TYR A N 1
ATOM 1784 C CA . TYR A 1 233 ? 15.779 -7.943 -3.624 1.00 95.00 233 TYR A CA 1
ATOM 1785 C C . TYR A 1 233 ? 14.762 -7.490 -4.673 1.00 95.00 233 TYR A C 1
ATOM 1787 O O . TYR A 1 233 ? 14.005 -8.301 -5.193 1.00 95.00 233 TYR A O 1
ATOM 1795 N N . LEU A 1 234 ? 14.765 -6.205 -5.035 1.00 93.31 234 LEU A N 1
ATOM 1796 C CA . LEU A 1 234 ? 13.824 -5.667 -6.019 1.00 93.31 234 LEU A CA 1
ATOM 1797 C C . LEU A 1 234 ? 14.064 -6.179 -7.448 1.00 93.31 234 LEU A C 1
ATOM 1799 O O . LEU A 1 234 ? 13.165 -6.052 -8.272 1.00 93.31 234 LEU A O 1
ATOM 1803 N N . HIS A 1 235 ? 15.244 -6.732 -7.743 1.00 88.19 235 HIS A N 1
ATOM 1804 C CA . HIS A 1 235 ? 15.586 -7.266 -9.066 1.00 88.19 235 HIS A CA 1
ATOM 1805 C C . HIS A 1 235 ? 15.533 -8.798 -9.142 1.00 88.19 235 HIS A C 1
ATOM 1807 O O . HIS A 1 235 ? 15.221 -9.349 -10.194 1.00 88.19 235 HIS A O 1
ATOM 1813 N N . GLN A 1 236 ? 15.908 -9.488 -8.064 1.00 83.75 236 GLN A N 1
ATOM 1814 C CA . GLN A 1 236 ? 16.157 -10.936 -8.044 1.00 83.75 236 GLN A CA 1
ATOM 1815 C C . GLN A 1 236 ? 15.345 -11.670 -6.969 1.00 83.75 236 GLN A C 1
ATOM 1817 O O . GLN A 1 236 ? 15.349 -12.898 -6.927 1.00 83.75 236 GLN A O 1
ATOM 1822 N N . GLY A 1 237 ? 14.696 -10.939 -6.064 1.00 87.38 237 GLY A N 1
ATOM 1823 C CA . GLY A 1 237 ? 13.831 -11.476 -5.019 1.00 87.38 237 GLY A CA 1
ATOM 1824 C C . GLY A 1 237 ? 14.523 -11.998 -3.775 1.00 87.38 237 GLY A C 1
ATOM 1825 O O . GLY A 1 237 ? 13.837 -12.202 -2.778 1.00 87.38 237 GLY A O 1
ATOM 1826 N N . ASN A 1 238 ? 15.842 -12.193 -3.763 1.00 88.94 238 ASN A N 1
ATOM 1827 C CA . ASN A 1 238 ? 16.541 -12.697 -2.578 1.00 88.94 238 ASN A CA 1
ATOM 1828 C C . ASN A 1 238 ? 16.330 -11.774 -1.371 1.00 88.94 238 ASN A C 1
ATOM 1830 O O . ASN A 1 238 ? 16.515 -10.563 -1.474 1.00 88.94 238 ASN A O 1
ATOM 1834 N N . LEU A 1 239 ? 15.937 -12.350 -0.229 1.00 92.12 239 LEU A N 1
ATOM 1835 C CA . LEU A 1 239 ? 15.735 -11.574 0.992 1.00 92.12 239 LEU A CA 1
ATOM 1836 C C . LEU A 1 239 ? 17.057 -10.924 1.437 1.00 92.12 239 LEU A C 1
ATOM 1838 O O . LEU A 1 239 ? 18.092 -11.597 1.408 1.00 92.12 239 LEU A O 1
ATOM 1842 N N . PRO A 1 240 ? 17.027 -9.667 1.913 1.00 95.38 240 PRO A N 1
ATOM 1843 C CA . PRO A 1 240 ? 18.208 -8.982 2.421 1.00 95.38 240 PRO A CA 1
ATOM 1844 C C . PRO A 1 240 ? 18.928 -9.741 3.536 1.00 95.38 240 PRO A C 1
ATOM 1846 O O . PRO A 1 240 ? 18.317 -10.499 4.303 1.00 95.38 240 PRO A O 1
ATOM 1849 N N . SER A 1 241 ? 20.242 -9.535 3.641 1.00 94.94 241 SER A N 1
ATOM 1850 C CA . SER A 1 241 ? 21.072 -10.140 4.683 1.00 94.94 241 SER A CA 1
ATOM 1851 C C . SER A 1 241 ? 20.838 -9.506 6.059 1.00 94.94 241 SER A C 1
ATOM 1853 O O . SER A 1 241 ? 20.863 -10.223 7.064 1.00 94.94 241 SER A O 1
ATOM 1855 N N . ASP A 1 242 ? 20.546 -8.198 6.101 1.00 96.75 242 ASP A N 1
ATOM 1856 C CA . ASP A 1 242 ? 20.232 -7.470 7.333 1.00 96.75 242 ASP A CA 1
ATOM 1857 C C . ASP A 1 242 ? 18.946 -8.006 7.981 1.00 96.75 242 ASP A C 1
ATOM 1859 O O . ASP A 1 242 ? 17.879 -8.062 7.363 1.00 96.75 242 ASP A O 1
ATOM 1863 N N . SER A 1 243 ? 19.049 -8.398 9.252 1.00 95.25 243 SER A N 1
ATOM 1864 C CA . SER A 1 243 ? 17.973 -9.072 9.980 1.00 95.25 243 SER A CA 1
ATOM 1865 C C . SER A 1 243 ? 16.742 -8.198 10.205 1.00 95.25 243 SER A C 1
ATOM 1867 O O . SER A 1 243 ? 15.634 -8.723 10.224 1.00 95.25 243 SER A O 1
ATOM 1869 N N . GLU A 1 244 ? 16.907 -6.883 10.386 1.00 95.88 244 GLU A N 1
ATOM 1870 C CA . GLU A 1 244 ? 15.770 -5.988 10.629 1.00 95.88 244 GLU A CA 1
ATOM 1871 C C . GLU A 1 244 ? 14.984 -5.755 9.339 1.00 95.88 244 GLU A C 1
ATOM 1873 O O . GLU A 1 244 ? 13.752 -5.789 9.348 1.00 95.88 244 GLU A O 1
ATOM 1878 N N . VAL A 1 245 ? 15.690 -5.573 8.218 1.00 96.19 245 VAL A N 1
ATOM 1879 C CA . VAL A 1 245 ? 15.060 -5.437 6.896 1.00 96.19 245 VAL A CA 1
ATOM 1880 C C . VAL A 1 245 ? 14.384 -6.743 6.482 1.00 96.19 245 VAL A C 1
ATOM 1882 O O . VAL A 1 245 ? 13.239 -6.719 6.029 1.00 96.19 245 VAL A O 1
ATOM 1885 N N . ARG A 1 246 ? 15.040 -7.890 6.697 1.00 95.81 246 ARG A N 1
ATOM 1886 C CA . ARG A 1 246 ? 14.442 -9.206 6.440 1.00 95.81 246 ARG A CA 1
ATOM 1887 C C . ARG A 1 246 ? 13.163 -9.409 7.246 1.00 95.81 246 ARG A C 1
ATOM 1889 O O . ARG A 1 246 ? 12.129 -9.693 6.650 1.00 95.81 246 ARG A O 1
ATOM 1896 N N . ALA A 1 247 ? 13.216 -9.202 8.563 1.00 94.56 247 ALA A N 1
ATOM 1897 C CA . ALA A 1 247 ? 12.055 -9.371 9.434 1.00 94.56 247 ALA A CA 1
ATOM 1898 C C . ALA A 1 247 ? 10.893 -8.458 9.008 1.00 94.56 247 ALA A C 1
ATOM 1900 O O . ALA A 1 247 ? 9.734 -8.874 9.010 1.00 94.56 247 ALA A O 1
ATOM 1901 N N . PHE A 1 248 ? 11.189 -7.223 8.584 1.00 94.31 248 PHE A N 1
ATOM 1902 C CA . PHE A 1 248 ? 10.175 -6.321 8.044 1.00 94.31 248 PHE A CA 1
ATOM 1903 C C . PHE A 1 248 ? 9.476 -6.913 6.814 1.00 94.31 248 PHE A C 1
ATOM 1905 O O . PHE A 1 248 ? 8.246 -6.920 6.770 1.00 94.31 248 PHE A O 1
ATOM 1912 N N . LEU A 1 249 ? 10.236 -7.419 5.836 1.00 93.62 249 LEU A N 1
ATOM 1913 C CA . LEU A 1 249 ? 9.681 -8.021 4.620 1.00 93.62 249 LEU A CA 1
ATOM 1914 C C . LEU A 1 249 ? 8.911 -9.315 4.909 1.00 93.62 249 LEU A C 1
ATOM 1916 O O . LEU A 1 249 ? 7.840 -9.517 4.344 1.00 93.62 249 LEU A O 1
ATOM 1920 N N . GLU A 1 250 ? 9.403 -10.154 5.820 1.00 92.50 250 GLU A N 1
ATOM 1921 C CA . GLU A 1 250 ? 8.710 -11.371 6.264 1.00 92.50 250 GLU A CA 1
ATOM 1922 C C . GLU A 1 250 ? 7.351 -11.040 6.898 1.00 92.50 250 GLU A C 1
ATOM 1924 O O . GLU A 1 250 ? 6.362 -11.721 6.633 1.00 92.50 250 GLU A O 1
ATOM 1929 N N . THR A 1 251 ? 7.261 -9.930 7.642 1.00 89.94 251 THR A N 1
ATOM 1930 C CA . THR A 1 251 ? 5.989 -9.468 8.230 1.00 89.94 251 THR A CA 1
ATOM 1931 C C . THR A 1 251 ? 4.955 -9.066 7.168 1.00 89.94 251 THR A C 1
ATOM 1933 O O . THR A 1 251 ? 3.765 -9.021 7.458 1.00 89.94 251 THR A O 1
ATOM 1936 N N . LEU A 1 252 ? 5.373 -8.756 5.935 1.00 89.00 252 LEU A N 1
ATOM 1937 C CA . LEU A 1 252 ? 4.445 -8.456 4.836 1.00 89.00 252 LEU A CA 1
ATOM 1938 C C . LEU A 1 252 ? 3.794 -9.720 4.251 1.00 89.00 252 LEU A C 1
ATOM 1940 O O . LEU A 1 252 ? 2.884 -9.591 3.432 1.00 89.00 252 LEU A O 1
ATOM 1944 N N . ALA A 1 253 ? 4.280 -10.909 4.631 1.00 89.44 253 ALA A N 1
ATOM 1945 C CA . ALA A 1 253 ? 3.781 -12.216 4.206 1.00 89.44 253 ALA A CA 1
ATOM 1946 C C . ALA A 1 253 ? 3.651 -12.377 2.676 1.00 89.44 253 ALA A C 1
ATOM 1948 O O . ALA A 1 253 ? 2.769 -13.083 2.189 1.00 89.44 253 ALA A O 1
ATOM 1949 N N . LEU A 1 254 ? 4.531 -11.729 1.898 1.00 92.00 254 LEU A N 1
ATOM 1950 C CA . LEU A 1 254 ? 4.431 -11.699 0.432 1.00 92.00 254 LEU A CA 1
ATOM 1951 C C . LEU A 1 254 ? 4.516 -13.098 -0.189 1.00 92.00 254 LEU A C 1
ATOM 1953 O O . LEU A 1 254 ? 3.779 -13.387 -1.125 1.00 92.00 254 LEU A O 1
ATOM 1957 N N . ASP A 1 255 ? 5.358 -13.975 0.357 1.00 91.75 255 ASP A N 1
ATOM 1958 C CA . ASP A 1 255 ? 5.482 -15.358 -0.117 1.00 91.75 255 ASP A CA 1
ATOM 1959 C C . ASP A 1 255 ? 4.201 -16.159 0.102 1.00 91.75 255 ASP A C 1
ATOM 1961 O O . ASP A 1 255 ? 3.754 -16.866 -0.801 1.00 91.75 255 ASP A O 1
ATOM 1965 N N . THR A 1 256 ? 3.570 -15.998 1.267 1.00 91.44 256 THR A N 1
ATOM 1966 C CA . THR A 1 256 ? 2.271 -16.605 1.567 1.00 91.44 256 THR A CA 1
ATOM 1967 C C . THR A 1 256 ? 1.208 -16.093 0.601 1.00 91.44 256 THR A C 1
ATOM 1969 O O . THR A 1 256 ? 0.493 -16.891 0.006 1.00 91.44 256 THR A O 1
ATOM 1972 N N . LEU A 1 257 ? 1.154 -14.778 0.360 1.00 91.50 257 LEU A N 1
ATOM 1973 C CA . LEU A 1 257 ? 0.186 -14.176 -0.561 1.00 91.50 257 LEU A CA 1
ATOM 1974 C C . LEU A 1 257 ? 0.384 -14.636 -2.009 1.00 91.50 257 LEU A C 1
ATOM 1976 O O . LEU A 1 257 ? -0.593 -14.893 -2.710 1.00 91.50 257 LEU A O 1
ATOM 1980 N N . LEU A 1 258 ? 1.630 -14.762 -2.468 1.00 94.12 258 LEU A N 1
ATOM 1981 C CA . LEU A 1 258 ? 1.940 -15.271 -3.806 1.00 94.12 258 LEU A CA 1
ATOM 1982 C C . LEU A 1 258 ? 1.598 -16.762 -3.933 1.00 94.12 258 LEU A C 1
ATOM 1984 O O . LEU A 1 258 ? 1.044 -17.176 -4.953 1.00 94.12 258 LEU A O 1
ATOM 1988 N N . ALA A 1 259 ? 1.863 -17.562 -2.897 1.00 93.31 259 ALA A N 1
ATOM 1989 C CA . ALA A 1 259 ? 1.466 -18.967 -2.855 1.00 93.31 259 ALA A CA 1
ATOM 1990 C C . ALA A 1 259 ? -0.063 -19.123 -2.876 1.00 93.31 259 ALA A C 1
ATOM 1992 O O . ALA A 1 259 ? -0.592 -19.928 -3.642 1.00 93.31 259 ALA A O 1
ATOM 1993 N N . GLU A 1 260 ? -0.779 -18.310 -2.097 1.00 90.50 260 GLU A N 1
ATOM 1994 C CA . GLU A 1 260 ? -2.242 -18.268 -2.079 1.00 90.50 260 GLU A CA 1
ATOM 1995 C C . GLU A 1 260 ? -2.849 -17.758 -3.389 1.00 90.50 260 GLU A C 1
ATOM 1997 O O . GLU A 1 260 ? -3.949 -18.177 -3.763 1.00 90.50 260 GLU A O 1
ATOM 2002 N N . ALA A 1 261 ? -2.175 -16.844 -4.090 1.00 92.12 261 ALA A N 1
ATOM 2003 C CA . ALA A 1 261 ? -2.600 -16.402 -5.413 1.00 92.12 261 ALA A CA 1
ATOM 2004 C C . ALA A 1 261 ? -2.585 -17.575 -6.403 1.00 92.12 261 ALA A C 1
ATOM 2006 O O . ALA A 1 261 ? -3.499 -17.704 -7.212 1.00 92.12 261 ALA A O 1
ATOM 2007 N N . GLY A 1 262 ? -1.590 -18.456 -6.296 1.00 93.12 262 GLY A N 1
ATOM 2008 C CA . GLY A 1 262 ? -1.424 -19.603 -7.175 1.00 93.12 262 GLY A CA 1
ATOM 2009 C C . GLY A 1 262 ? -0.740 -19.248 -8.503 1.00 93.12 262 GLY A C 1
ATOM 2010 O O . GLY A 1 262 ? -0.601 -18.077 -8.867 1.00 93.12 262 GLY A O 1
ATOM 2011 N N . PRO A 1 263 ? -0.291 -20.262 -9.262 1.00 95.06 263 PRO A N 1
ATOM 2012 C CA . PRO A 1 263 ? 0.639 -20.072 -10.376 1.00 95.06 263 PRO A CA 1
ATOM 2013 C C . PRO A 1 263 ? 0.070 -19.230 -11.525 1.00 95.06 263 PRO A C 1
ATOM 2015 O O . PRO A 1 263 ? 0.790 -18.407 -12.083 1.00 95.06 263 PRO A O 1
ATOM 2018 N N . ALA A 1 264 ? -1.216 -19.383 -11.858 1.00 94.81 264 ALA A N 1
ATOM 2019 C CA . ALA A 1 264 ? -1.850 -18.604 -12.926 1.00 94.81 264 ALA A CA 1
ATOM 2020 C C . ALA A 1 264 ? -1.915 -17.105 -12.579 1.00 94.81 264 ALA A C 1
ATOM 2022 O O . ALA A 1 264 ? -1.619 -16.246 -13.404 1.00 94.81 264 ALA A O 1
ATOM 2023 N N . HIS A 1 265 ? -2.248 -16.775 -11.331 1.00 95.50 265 HIS A N 1
ATOM 2024 C CA . HIS A 1 265 ? -2.311 -15.392 -10.866 1.00 95.50 265 HIS A CA 1
ATOM 2025 C C . HIS A 1 265 ? -0.919 -14.778 -10.693 1.00 95.50 265 HIS A C 1
ATOM 2027 O O . HIS A 1 265 ? -0.746 -13.595 -10.978 1.00 95.50 265 HIS A O 1
ATOM 2033 N N . VAL A 1 266 ? 0.088 -15.568 -10.304 1.00 96.81 266 VAL A N 1
ATOM 2034 C CA . VAL A 1 266 ? 1.495 -15.131 -10.310 1.00 96.81 266 VAL A CA 1
ATOM 2035 C C . VAL A 1 266 ? 1.987 -14.869 -11.736 1.00 96.81 266 VAL A C 1
ATOM 2037 O O . VAL A 1 266 ? 2.674 -13.874 -11.955 1.00 96.81 266 VAL A O 1
ATOM 2040 N N . ALA A 1 267 ? 1.598 -15.686 -12.721 1.00 96.81 267 ALA A N 1
ATOM 2041 C CA . ALA A 1 267 ? 1.910 -15.431 -14.129 1.00 96.81 267 ALA A CA 1
ATOM 2042 C C . ALA A 1 267 ? 1.298 -14.109 -14.621 1.00 96.81 267 ALA A C 1
ATOM 2044 O O . ALA A 1 267 ? 1.975 -13.343 -15.304 1.00 96.81 267 ALA A O 1
ATOM 2045 N N . LEU A 1 268 ? 0.066 -13.790 -14.208 1.00 97.69 268 LEU A N 1
ATOM 2046 C CA . LEU A 1 268 ? -0.559 -12.495 -14.490 1.00 97.69 268 LEU A CA 1
ATOM 2047 C C . LEU A 1 268 ? 0.161 -11.325 -13.814 1.00 97.69 268 LEU A C 1
ATOM 2049 O O . LEU A 1 268 ? 0.402 -10.311 -14.463 1.00 97.69 268 LEU A O 1
ATOM 2053 N N . LEU A 1 269 ? 0.540 -11.451 -12.537 1.00 97.38 269 LEU A N 1
ATOM 2054 C CA . LEU A 1 269 ? 1.340 -10.418 -11.869 1.00 97.38 269 LEU A CA 1
ATOM 2055 C C . LEU A 1 269 ? 2.670 -10.202 -12.594 1.00 97.38 269 LEU A C 1
ATOM 2057 O O . LEU A 1 269 ? 3.045 -9.060 -12.828 1.00 97.38 269 LEU A O 1
ATOM 2061 N N . ARG A 1 270 ? 3.341 -11.285 -13.003 1.00 96.62 270 ARG A N 1
ATOM 2062 C CA . ARG A 1 270 ? 4.580 -11.243 -13.788 1.00 96.62 270 ARG A CA 1
ATOM 2063 C C . ARG A 1 270 ? 4.385 -10.580 -15.147 1.00 96.62 270 ARG A C 1
ATOM 2065 O O . ARG A 1 270 ? 5.211 -9.777 -15.550 1.00 96.62 270 ARG A O 1
ATOM 2072 N N . ALA A 1 271 ? 3.290 -10.860 -15.848 1.00 97.44 271 ALA A N 1
ATOM 2073 C CA . ALA A 1 271 ? 2.974 -10.160 -17.090 1.00 97.44 271 ALA A CA 1
ATOM 2074 C C . ALA A 1 271 ? 2.730 -8.661 -16.842 1.00 97.44 271 ALA A C 1
ATOM 2076 O O . ALA A 1 271 ? 3.180 -7.818 -17.612 1.00 97.44 271 ALA A O 1
ATOM 2077 N N . ALA A 1 272 ? 2.073 -8.315 -15.734 1.00 97.44 272 ALA A N 1
ATOM 2078 C CA . ALA A 1 272 ? 1.805 -6.932 -15.360 1.00 97.44 272 ALA A CA 1
ATOM 2079 C C . ALA A 1 272 ? 3.056 -6.155 -14.897 1.00 97.44 272 ALA A C 1
ATOM 2081 O O . ALA A 1 272 ? 3.012 -4.926 -14.906 1.00 97.44 272 ALA A O 1
ATOM 2082 N N . THR A 1 273 ? 4.181 -6.814 -14.568 1.00 95.88 273 THR A N 1
ATOM 2083 C CA . THR A 1 273 ? 5.467 -6.119 -14.335 1.00 95.88 273 THR A CA 1
ATOM 2084 C C . THR A 1 273 ? 6.101 -5.581 -15.620 1.00 95.88 273 THR A C 1
ATOM 2086 O O . THR A 1 273 ? 7.168 -4.982 -15.559 1.00 95.88 273 THR A O 1
ATOM 2089 N N . LEU A 1 274 ? 5.473 -5.788 -16.784 1.00 96.75 274 LEU A N 1
ATOM 2090 C CA . LEU A 1 274 ? 5.843 -5.128 -18.037 1.00 96.75 274 LEU A CA 1
ATOM 2091 C C . LEU A 1 274 ? 5.675 -3.596 -17.965 1.00 96.75 274 LEU A C 1
ATOM 2093 O O . LEU A 1 274 ? 6.304 -2.870 -18.734 1.00 96.75 274 LEU A O 1
ATOM 2097 N N . PHE A 1 275 ? 4.816 -3.102 -17.068 1.00 96.38 275 PHE A N 1
ATOM 2098 C CA . PHE A 1 275 ? 4.501 -1.682 -16.945 1.00 96.38 275 PHE A CA 1
ATOM 2099 C C . PHE A 1 275 ? 5.133 -1.064 -15.694 1.00 96.38 275 PHE A C 1
ATOM 2101 O O . PHE A 1 275 ? 4.964 -1.569 -14.585 1.00 96.38 275 PHE A O 1
ATOM 2108 N N . ASP A 1 276 ? 5.774 0.089 -15.871 1.00 92.81 276 ASP A N 1
ATOM 2109 C CA . ASP A 1 276 ? 6.262 0.955 -14.794 1.00 92.81 276 ASP A CA 1
ATOM 2110 C C . ASP A 1 276 ? 5.161 1.888 -14.262 1.00 92.81 276 ASP A C 1
ATOM 2112 O O . ASP A 1 276 ? 5.228 2.379 -13.131 1.00 92.81 276 ASP A O 1
ATOM 2116 N N . LEU A 1 277 ? 4.133 2.146 -15.077 1.00 94.19 277 LEU A N 1
ATOM 2117 C CA . LEU A 1 277 ? 2.973 2.961 -14.724 1.00 94.19 277 LEU A CA 1
ATOM 2118 C C . LEU A 1 277 ? 1.729 2.101 -14.477 1.00 94.19 277 LEU A C 1
ATOM 2120 O O . LEU A 1 277 ? 1.558 1.066 -15.121 1.00 94.19 277 LEU A O 1
ATOM 2124 N N . PRO A 1 278 ? 0.790 2.555 -13.623 1.00 95.19 278 PRO A N 1
ATOM 2125 C CA . PRO A 1 278 ? -0.536 1.961 -13.588 1.00 95.19 278 PRO A CA 1
ATOM 2126 C C . PRO A 1 278 ? -1.202 2.056 -14.962 1.00 95.19 278 PRO A C 1
ATOM 2128 O O . PRO A 1 278 ? -1.284 3.141 -15.541 1.00 95.19 278 PRO A O 1
ATOM 2131 N N . VAL A 1 279 ? -1.725 0.935 -15.454 1.00 96.62 279 VAL A N 1
ATOM 2132 C CA . VAL A 1 279 ? -2.394 0.846 -16.762 1.00 96.62 279 VAL A CA 1
ATOM 2133 C C . VAL A 1 279 ? -3.889 0.549 -16.613 1.00 96.62 279 VAL A C 1
ATOM 2135 O O . VAL A 1 279 ? -4.292 -0.034 -15.602 1.00 96.62 279 VAL A O 1
ATOM 2138 N N . PRO A 1 280 ? -4.741 0.927 -17.584 1.00 96.69 280 PRO A N 1
ATOM 2139 C CA . PRO A 1 280 ? -6.181 0.685 -17.519 1.00 96.69 280 PRO A CA 1
ATOM 2140 C C . PRO A 1 280 ? -6.541 -0.773 -17.210 1.00 96.69 280 PRO A C 1
ATOM 2142 O O . PRO A 1 280 ? -5.931 -1.701 -17.740 1.00 96.69 280 PRO A O 1
ATOM 2145 N N . GLU A 1 281 ? -7.592 -0.977 -16.409 1.00 95.62 281 GLU A N 1
ATOM 2146 C CA . GLU A 1 281 ? -8.072 -2.314 -16.011 1.00 95.62 281 GLU A CA 1
ATOM 2147 C C . GLU A 1 281 ? -8.345 -3.230 -17.223 1.00 95.62 281 GLU A C 1
ATOM 2149 O O . GLU A 1 281 ? -8.038 -4.418 -17.180 1.00 95.62 281 GLU A O 1
ATOM 2154 N N . SER A 1 282 ? -8.809 -2.669 -18.345 1.00 95.19 282 SER A N 1
ATOM 2155 C CA . SER A 1 282 ? -9.023 -3.398 -19.603 1.00 95.19 282 SER A CA 1
ATOM 2156 C C . SER A 1 282 ? -7.743 -3.980 -20.215 1.00 95.19 282 SER A C 1
ATOM 2158 O O . SER A 1 282 ? -7.798 -5.019 -20.865 1.00 95.19 282 SER A O 1
ATOM 2160 N N . VAL A 1 283 ? -6.593 -3.328 -20.023 1.00 97.06 283 VAL A N 1
ATOM 2161 C CA . VAL A 1 283 ? -5.298 -3.805 -20.534 1.00 97.06 283 VAL A CA 1
ATOM 2162 C C . VAL A 1 283 ? -4.784 -4.954 -19.670 1.00 97.06 283 VAL A C 1
ATOM 2164 O O . VAL A 1 283 ? -4.318 -5.956 -20.202 1.00 97.06 283 VAL A O 1
ATOM 2167 N N . ILE A 1 284 ? -4.949 -4.875 -18.346 1.00 97.50 284 ILE A N 1
ATOM 2168 C CA . ILE A 1 284 ? -4.627 -6.007 -17.464 1.00 97.50 284 ILE A CA 1
ATOM 2169 C C . ILE A 1 284 ? -5.564 -7.192 -17.713 1.00 97.50 284 ILE A C 1
ATOM 2171 O O . ILE A 1 284 ? -5.111 -8.332 -17.672 1.00 97.50 284 ILE A O 1
ATOM 2175 N N . GLN A 1 285 ? -6.844 -6.950 -18.012 1.00 95.75 285 GLN A N 1
ATOM 2176 C CA . GLN A 1 285 ? -7.769 -8.023 -18.382 1.00 95.75 285 GLN A CA 1
ATOM 2177 C C . GLN A 1 285 ? -7.314 -8.752 -19.653 1.00 95.75 285 GLN A C 1
ATOM 2179 O O . GLN A 1 285 ? -7.341 -9.975 -19.684 1.00 95.75 285 GLN A O 1
ATOM 2184 N N . MET A 1 286 ? -6.810 -8.028 -20.655 1.00 95.56 286 MET A N 1
ATOM 2185 C CA . MET A 1 286 ? -6.234 -8.639 -21.858 1.00 95.56 286 MET A CA 1
ATOM 2186 C C . MET A 1 286 ? -5.033 -9.541 -21.536 1.00 95.56 286 MET A C 1
ATOM 2188 O O . MET A 1 286 ? -4.929 -10.638 -22.079 1.00 95.56 286 MET A O 1
ATOM 2192 N N . LEU A 1 287 ? -4.155 -9.119 -20.617 1.00 96.44 287 LEU A N 1
ATOM 2193 C CA . LEU A 1 287 ? -3.071 -9.982 -20.141 1.00 96.44 287 LEU A CA 1
ATOM 2194 C C . LEU A 1 287 ? -3.617 -11.215 -19.412 1.00 96.44 287 LEU A C 1
ATOM 2196 O O . LEU A 1 287 ? -3.123 -12.316 -19.636 1.00 96.44 287 LEU A O 1
ATOM 2200 N N . ALA A 1 288 ? -4.651 -11.053 -18.583 1.00 95.81 288 ALA A N 1
ATOM 2201 C CA . ALA A 1 288 ? -5.294 -12.159 -17.874 1.00 95.81 288 ALA A CA 1
ATOM 2202 C C . ALA A 1 288 ? -5.901 -13.188 -18.837 1.00 95.81 288 ALA A C 1
ATOM 2204 O O . ALA A 1 288 ? -5.762 -14.387 -18.617 1.00 95.81 288 ALA A O 1
ATOM 2205 N N . ASP A 1 289 ? -6.506 -12.739 -19.936 1.00 94.12 289 ASP A N 1
ATOM 2206 C CA . ASP A 1 289 ? -7.051 -13.627 -20.966 1.00 94.12 289 ASP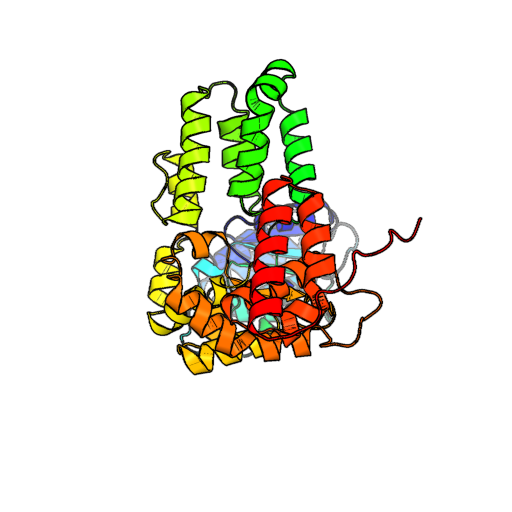 A CA 1
ATOM 2207 C C . ASP A 1 289 ? -5.937 -14.412 -21.692 1.00 94.12 289 ASP A C 1
ATOM 2209 O O . ASP A 1 289 ? -6.166 -15.529 -22.158 1.00 94.12 289 ASP A O 1
ATOM 2213 N N . GLN A 1 290 ? -4.721 -13.858 -21.755 1.00 92.50 290 GLN A N 1
ATOM 2214 C CA . GLN A 1 290 ? -3.563 -14.473 -22.409 1.00 92.50 290 GLN A CA 1
ATOM 2215 C C . GLN A 1 290 ? -2.786 -15.440 -21.503 1.00 92.50 290 GLN A C 1
ATOM 2217 O O . GLN A 1 290 ? -2.394 -16.514 -21.959 1.00 92.50 290 GLN A O 1
ATOM 2222 N N . VAL A 1 291 ? -2.526 -15.070 -20.242 1.00 94.50 291 VAL A N 1
ATOM 2223 C CA . VAL A 1 291 ? -1.683 -15.864 -19.318 1.00 94.50 291 VAL A CA 1
ATOM 2224 C C . VAL A 1 291 ? -2.472 -16.583 -18.220 1.00 94.50 291 VAL A C 1
ATOM 2226 O O . VAL A 1 291 ? -1.914 -17.401 -17.489 1.00 94.50 291 VAL A O 1
ATOM 2229 N N . GLY A 1 292 ? -3.773 -16.314 -18.114 1.00 93.56 292 GLY A N 1
ATOM 2230 C CA . GLY A 1 292 ? -4.650 -16.815 -17.063 1.00 93.56 292 GLY A CA 1
ATOM 2231 C C . GLY A 1 292 ? -4.670 -15.933 -15.813 1.00 93.56 292 GLY A C 1
ATOM 2232 O O . GLY A 1 292 ? -4.061 -14.868 -15.742 1.00 93.56 292 GLY A O 1
ATOM 2233 N N . GLY A 1 293 ? -5.394 -16.398 -14.793 1.00 92.56 293 GLY A N 1
ATOM 2234 C CA . GLY A 1 293 ? -5.606 -15.658 -13.549 1.00 92.56 293 GLY A CA 1
ATOM 2235 C C . GLY A 1 293 ? -6.796 -14.698 -13.617 1.00 92.56 293 GLY A C 1
ATOM 2236 O O . GLY A 1 293 ? -7.477 -14.563 -14.629 1.00 92.56 293 GLY A O 1
ATOM 2237 N N . THR A 1 294 ? -7.096 -14.055 -12.490 1.00 92.56 294 THR A N 1
ATOM 2238 C CA . THR A 1 294 ? -8.268 -13.177 -12.359 1.00 92.56 294 THR A CA 1
ATOM 2239 C C . THR A 1 294 ? -7.934 -11.944 -11.531 1.00 92.56 294 THR A C 1
ATOM 2241 O O . THR A 1 294 ? -7.382 -12.065 -10.431 1.00 92.56 294 THR A O 1
ATOM 2244 N N . LEU A 1 295 ? -8.356 -10.770 -11.997 1.00 93.25 295 LEU A N 1
ATOM 2245 C CA . LEU A 1 295 ? -8.127 -9.496 -11.314 1.00 93.25 295 LEU A CA 1
ATOM 2246 C C . LEU A 1 295 ? -8.744 -9.439 -9.901 1.00 93.25 295 LEU A C 1
ATOM 2248 O O . LEU A 1 295 ? -8.041 -8.991 -8.992 1.00 93.25 295 LEU A O 1
ATOM 2252 N N . PRO A 1 296 ? -9.993 -9.901 -9.652 1.00 89.88 296 PRO A N 1
ATOM 2253 C CA . PRO A 1 296 ? -10.594 -9.839 -8.317 1.00 89.88 296 PRO A CA 1
ATOM 2254 C C . PRO A 1 296 ? -9.766 -10.549 -7.245 1.00 89.88 296 PRO A C 1
ATOM 2256 O O . PRO A 1 296 ? -9.567 -9.989 -6.170 1.00 89.88 296 PRO A O 1
ATOM 2259 N N . ARG A 1 297 ? -9.212 -11.727 -7.559 1.00 89.38 297 ARG A N 1
ATOM 2260 C CA . ARG A 1 297 ? -8.347 -12.486 -6.644 1.00 89.38 297 ARG A CA 1
ATOM 2261 C C . ARG A 1 297 ? -7.082 -11.708 -6.279 1.00 89.38 297 ARG A C 1
ATOM 2263 O O . ARG A 1 297 ? -6.789 -11.538 -5.101 1.00 89.38 297 ARG A O 1
ATOM 2270 N N . LEU A 1 298 ? -6.362 -11.183 -7.273 1.00 92.25 298 LEU A N 1
ATOM 2271 C CA . LEU A 1 298 ? -5.128 -10.419 -7.042 1.00 92.25 298 LEU A CA 1
ATOM 2272 C C . LEU A 1 298 ? -5.371 -9.117 -6.270 1.00 92.25 298 LEU A C 1
ATOM 2274 O O . LEU A 1 298 ? -4.565 -8.739 -5.420 1.00 92.25 298 LEU A O 1
ATOM 2278 N N . ARG A 1 299 ? -6.499 -8.452 -6.536 1.00 89.75 299 ARG A N 1
ATOM 2279 C CA . ARG A 1 299 ? -6.935 -7.260 -5.796 1.00 89.75 299 ARG A CA 1
ATOM 2280 C C . ARG A 1 299 ? -7.333 -7.596 -4.360 1.00 89.75 299 ARG A C 1
ATOM 2282 O O . ARG A 1 299 ? -6.990 -6.846 -3.451 1.00 89.75 299 ARG A O 1
ATOM 2289 N N . GLY A 1 300 ? -8.024 -8.717 -4.151 1.00 84.31 300 GLY A N 1
ATOM 2290 C CA . GLY A 1 300 ? -8.414 -9.209 -2.828 1.00 84.31 300 GLY A CA 1
ATOM 2291 C C . GLY A 1 300 ? -7.212 -9.494 -1.927 1.00 84.31 300 GLY A C 1
ATOM 2292 O O . GLY A 1 300 ? -7.262 -9.181 -0.741 1.00 84.31 300 GLY A O 1
ATOM 2293 N N . LEU A 1 301 ? -6.120 -9.997 -2.512 1.00 87.19 301 LEU A N 1
ATOM 2294 C CA . LEU A 1 301 ? -4.838 -10.252 -1.843 1.00 87.19 301 LEU A CA 1
ATOM 2295 C C . LEU A 1 301 ? -3.933 -9.008 -1.732 1.00 87.19 301 LEU A C 1
ATOM 2297 O O . LEU A 1 301 ? -2.848 -9.084 -1.163 1.00 87.19 301 LEU A O 1
ATOM 2301 N N . GLY A 1 302 ? -4.336 -7.863 -2.293 1.00 87.00 302 GLY A N 1
ATOM 2302 C CA . GLY A 1 302 ? -3.523 -6.641 -2.292 1.00 87.00 302 GLY A CA 1
ATOM 2303 C C . GLY A 1 302 ? -2.244 -6.718 -3.141 1.00 87.00 302 GLY A C 1
ATOM 2304 O O . GLY A 1 302 ? -1.355 -5.891 -2.970 1.00 87.00 302 GLY A O 1
ATOM 2305 N N . LEU A 1 303 ? -2.138 -7.693 -4.051 1.00 91.81 303 LEU A N 1
ATOM 2306 C CA . LEU A 1 303 ? -0.986 -7.867 -4.948 1.00 91.81 303 LEU A CA 1
ATOM 2307 C C . LEU A 1 303 ? -1.118 -7.046 -6.239 1.00 91.81 303 LEU A C 1
ATOM 2309 O O . LEU A 1 303 ? -0.116 -6.733 -6.882 1.00 91.81 303 LEU A O 1
ATOM 2313 N N . LEU A 1 304 ? -2.351 -6.684 -6.600 1.00 92.50 304 LEU A N 1
ATOM 2314 C CA . LEU A 1 304 ? -2.678 -5.799 -7.714 1.00 92.50 304 LEU A CA 1
ATOM 2315 C C . LEU A 1 304 ? -3.507 -4.626 -7.188 1.00 92.50 304 LEU A C 1
ATOM 2317 O O . LEU A 1 304 ? -4.638 -4.794 -6.729 1.00 92.50 304 LEU A O 1
ATOM 2321 N N . GLU A 1 305 ? -2.934 -3.433 -7.228 1.00 90.25 305 GLU A N 1
ATOM 2322 C CA . GLU A 1 305 ? -3.461 -2.255 -6.552 1.00 90.25 305 GLU A CA 1
ATOM 2323 C C . GLU A 1 305 ? -4.099 -1.275 -7.545 1.00 90.25 305 GLU A C 1
ATOM 2325 O O . GLU A 1 305 ? -3.530 -1.028 -8.611 1.00 90.25 305 GLU A O 1
ATOM 2330 N N . PRO A 1 306 ? -5.262 -0.681 -7.220 1.00 90.25 306 PRO A N 1
ATOM 2331 C CA . PRO A 1 306 ? -5.879 0.329 -8.062 1.00 90.25 306 PRO A CA 1
ATOM 2332 C C . PRO A 1 306 ? -5.301 1.733 -7.854 1.00 90.25 306 PRO A C 1
ATOM 2334 O O . PRO A 1 306 ? -5.073 2.199 -6.737 1.00 90.25 306 PRO A O 1
ATOM 2337 N N . TYR A 1 307 ? -5.159 2.444 -8.968 1.00 90.62 307 TYR A N 1
ATOM 2338 C CA . TYR A 1 307 ? -4.695 3.822 -9.068 1.00 90.62 307 TYR A CA 1
ATOM 2339 C C . TYR A 1 307 ? -5.616 4.621 -10.005 1.00 90.62 307 TYR A C 1
ATOM 2341 O O . TYR A 1 307 ? -6.311 4.035 -10.837 1.00 90.62 307 TYR A O 1
ATOM 2349 N N . PRO A 1 308 ? -5.637 5.961 -9.907 1.00 89.88 308 PRO A N 1
ATOM 2350 C CA . PRO A 1 308 ? -6.110 6.797 -11.004 1.00 89.88 308 PRO A CA 1
ATOM 2351 C C . PRO A 1 308 ? -5.226 6.566 -12.231 1.00 89.88 308 PRO A C 1
ATOM 2353 O O . PRO A 1 308 ? -4.000 6.556 -12.100 1.00 89.88 308 PRO A O 1
ATOM 2356 N N . ASP A 1 309 ? -5.833 6.403 -13.401 1.00 92.62 309 ASP A N 1
ATOM 2357 C CA . ASP A 1 309 ? -5.085 6.277 -14.650 1.00 92.62 309 ASP A CA 1
ATOM 2358 C C . ASP A 1 309 ? -4.273 7.564 -14.924 1.00 92.62 309 ASP A C 1
ATOM 2360 O O . ASP A 1 309 ? -4.772 8.677 -14.698 1.00 92.62 309 ASP A O 1
ATOM 2364 N N . PRO A 1 310 ? -3.000 7.444 -15.355 1.00 90.75 310 PRO A N 1
ATOM 2365 C CA . PRO A 1 310 ? -2.117 8.596 -15.534 1.00 90.75 310 PRO A CA 1
ATOM 2366 C C . PRO A 1 310 ? -2.566 9.526 -16.670 1.00 90.75 310 PRO A C 1
ATOM 2368 O O . PRO A 1 310 ? -2.222 10.709 -16.650 1.00 90.75 310 PRO A O 1
ATOM 2371 N N . TYR A 1 311 ? -3.352 9.022 -17.626 1.00 90.94 311 TYR A N 1
ATOM 2372 C CA . TYR A 1 311 ? -3.911 9.803 -18.727 1.00 90.94 311 TYR A CA 1
ATOM 2373 C C . TYR A 1 311 ? -5.295 10.384 -18.383 1.00 90.94 311 TYR A C 1
ATOM 2375 O O . TYR A 1 311 ? -5.514 11.587 -18.531 1.00 90.94 311 TYR A O 1
ATOM 2383 N N . ASP A 1 312 ? -6.211 9.562 -17.865 1.00 90.12 312 ASP A N 1
ATOM 2384 C CA . ASP A 1 312 ? -7.549 9.958 -17.414 1.00 90.12 312 ASP A CA 1
ATOM 2385 C C . ASP A 1 312 ? -7.768 9.587 -15.943 1.00 90.12 312 ASP A C 1
ATOM 2387 O O . ASP A 1 312 ? -8.168 8.475 -15.606 1.00 90.12 312 ASP A O 1
ATOM 2391 N N . ARG A 1 313 ? -7.597 10.561 -15.045 1.00 89.31 313 ARG A N 1
ATOM 2392 C CA . ARG A 1 313 ? -7.702 10.338 -13.594 1.00 89.31 313 ARG A CA 1
ATOM 2393 C C . ARG A 1 313 ? -9.089 9.905 -13.105 1.00 89.31 313 ARG A C 1
ATOM 2395 O O . ARG A 1 313 ? -9.202 9.530 -11.939 1.00 89.31 313 ARG A O 1
ATOM 2402 N N . THR A 1 314 ? -10.131 9.989 -13.935 1.00 89.62 314 THR A N 1
ATOM 2403 C CA . THR A 1 314 ? -11.473 9.489 -13.588 1.00 89.62 314 THR A CA 1
ATOM 2404 C C . THR A 1 314 ? -11.597 7.980 -13.790 1.00 89.62 314 THR A C 1
ATOM 2406 O O . THR A 1 314 ? -12.441 7.331 -13.171 1.00 89.62 314 THR A O 1
ATOM 2409 N N . ARG A 1 315 ? -10.715 7.405 -14.611 1.00 91.19 315 ARG A N 1
ATOM 2410 C CA . ARG A 1 315 ? -10.645 5.979 -14.901 1.00 91.19 315 ARG A CA 1
ATOM 2411 C C . ARG A 1 315 ? -9.723 5.268 -13.913 1.00 91.19 315 ARG A C 1
ATOM 2413 O O . ARG A 1 315 ? -8.715 5.806 -13.453 1.00 91.19 315 ARG A O 1
ATOM 2420 N N . ARG A 1 316 ? -10.071 4.018 -13.606 1.00 92.56 316 ARG A N 1
ATOM 2421 C CA . ARG A 1 316 ? -9.243 3.126 -12.793 1.00 92.56 316 ARG A CA 1
ATOM 2422 C C . ARG A 1 316 ? -8.148 2.485 -13.646 1.00 92.56 316 ARG A C 1
ATOM 2424 O O . ARG A 1 316 ? -8.424 1.902 -14.694 1.00 92.56 316 ARG A O 1
ATOM 2431 N N . ALA A 1 317 ? -6.932 2.540 -13.129 1.00 95.56 317 ALA A N 1
ATOM 2432 C CA . ALA A 1 317 ? -5.780 1.776 -13.570 1.00 95.56 317 ALA A CA 1
ATOM 2433 C C . ALA A 1 317 ? -5.315 0.828 -12.460 1.00 95.56 317 ALA A C 1
ATOM 2435 O O . ALA A 1 317 ? -5.707 0.979 -11.301 1.00 95.56 317 ALA A O 1
ATOM 2436 N N . LEU A 1 318 ? -4.498 -0.156 -12.812 1.00 95.69 318 LEU A N 1
ATOM 2437 C CA . LEU A 1 318 ? -3.972 -1.174 -11.913 1.00 95.69 318 LEU A CA 1
ATOM 2438 C C . LEU A 1 318 ? -2.449 -1.245 -12.053 1.00 95.69 318 LEU A C 1
ATOM 2440 O O . LEU A 1 318 ? -1.922 -1.096 -13.155 1.00 95.69 318 LEU A O 1
ATOM 2444 N N . ALA A 1 319 ? -1.756 -1.485 -10.943 1.00 94.56 319 ALA A N 1
ATOM 2445 C CA . ALA A 1 319 ? -0.319 -1.746 -10.916 1.00 94.56 319 ALA A CA 1
ATOM 2446 C C . ALA A 1 319 ? 0.006 -2.871 -9.931 1.00 94.56 319 ALA A C 1
ATOM 2448 O O . ALA A 1 319 ? -0.698 -3.065 -8.935 1.00 94.56 319 ALA A O 1
ATOM 2449 N N . VAL A 1 320 ? 1.077 -3.610 -10.210 1.00 94.62 320 VAL A N 1
ATOM 2450 C CA . VAL A 1 320 ? 1.587 -4.651 -9.310 1.00 94.62 320 VAL A CA 1
ATOM 2451 C C . VAL A 1 320 ? 2.125 -3.998 -8.039 1.00 94.62 320 VAL A C 1
ATOM 2453 O O . VAL A 1 320 ? 2.762 -2.944 -8.091 1.00 94.62 320 VAL A O 1
ATOM 2456 N N . ASN A 1 321 ? 1.897 -4.628 -6.887 1.00 91.94 321 ASN A N 1
ATOM 2457 C CA . ASN A 1 321 ? 2.543 -4.206 -5.652 1.00 91.94 321 ASN A CA 1
ATOM 2458 C C . ASN A 1 321 ? 4.074 -4.263 -5.819 1.00 91.94 321 ASN A C 1
ATOM 2460 O O . ASN A 1 321 ? 4.641 -5.330 -6.043 1.00 91.94 321 ASN A O 1
ATOM 2464 N N . LEU A 1 322 ? 4.754 -3.123 -5.688 1.00 89.88 322 LEU A N 1
ATOM 2465 C CA . LEU A 1 322 ? 6.173 -3.001 -6.047 1.00 89.88 322 LEU A CA 1
ATOM 2466 C C . LEU A 1 322 ? 7.118 -3.839 -5.172 1.00 89.88 322 LEU A C 1
ATOM 2468 O O . LEU A 1 322 ? 8.197 -4.208 -5.628 1.00 89.88 322 LEU A O 1
ATOM 2472 N N . LEU A 1 323 ? 6.737 -4.148 -3.927 1.00 92.81 323 LEU A N 1
ATOM 2473 C CA . LEU A 1 323 ? 7.525 -5.039 -3.070 1.00 92.81 323 LEU A CA 1
ATOM 2474 C C . LEU A 1 323 ? 7.258 -6.512 -3.395 1.00 92.81 323 LEU A C 1
ATOM 2476 O O . LEU A 1 323 ? 8.184 -7.317 -3.310 1.00 92.81 323 LEU A O 1
ATO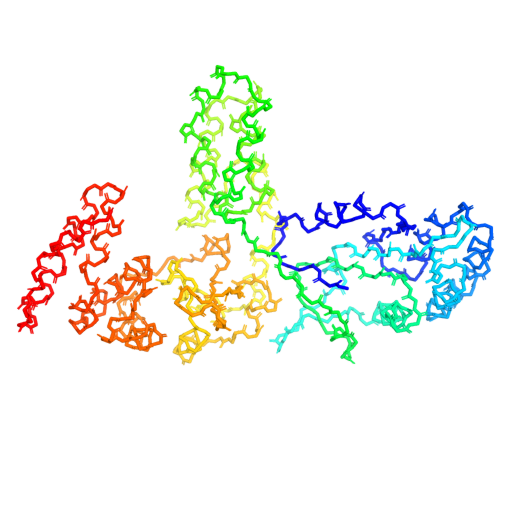M 2480 N N . ALA A 1 324 ? 6.033 -6.857 -3.804 1.00 93.00 324 ALA A N 1
ATOM 2481 C CA . ALA A 1 324 ? 5.712 -8.186 -4.319 1.00 93.00 324 ALA A CA 1
ATOM 2482 C C . ALA A 1 324 ? 6.377 -8.445 -5.677 1.00 93.00 324 ALA A C 1
ATOM 2484 O O . ALA A 1 324 ? 6.869 -9.544 -5.899 1.00 93.00 324 ALA A O 1
ATOM 2485 N N . ALA A 1 325 ? 6.461 -7.432 -6.548 1.00 92.62 325 ALA A N 1
ATOM 2486 C CA . ALA A 1 325 ? 7.146 -7.517 -7.837 1.00 92.62 325 ALA A CA 1
ATOM 2487 C C . ALA A 1 325 ? 8.603 -7.976 -7.688 1.00 92.62 325 ALA A C 1
ATOM 2489 O O . ALA A 1 325 ? 9.061 -8.783 -8.487 1.00 92.62 325 ALA A O 1
ATOM 2490 N N . GLY A 1 326 ? 9.294 -7.555 -6.619 1.00 91.88 326 GLY A N 1
ATOM 2491 C CA . GLY A 1 326 ? 10.649 -8.026 -6.320 1.00 91.88 326 GLY A CA 1
ATOM 2492 C C . GLY A 1 326 ? 10.745 -9.544 -6.127 1.00 91.88 326 GLY A C 1
ATOM 2493 O O . GLY A 1 326 ? 11.750 -10.137 -6.486 1.00 91.88 326 GLY A O 1
ATOM 2494 N N . ARG A 1 327 ? 9.691 -10.204 -5.627 1.00 93.06 327 ARG A N 1
ATOM 2495 C CA . ARG A 1 327 ? 9.639 -11.670 -5.440 1.00 93.06 327 ARG A CA 1
ATOM 2496 C C . ARG A 1 327 ? 9.277 -12.436 -6.711 1.00 93.06 327 ARG A C 1
ATOM 2498 O O . ARG A 1 327 ? 9.344 -13.664 -6.717 1.00 93.06 327 ARG A O 1
ATOM 2505 N N . ILE A 1 328 ? 8.859 -11.742 -7.763 1.00 93.06 328 ILE A N 1
ATOM 2506 C CA . ILE A 1 328 ? 8.413 -12.359 -9.007 1.00 93.06 328 ILE A CA 1
ATOM 2507 C C . ILE A 1 328 ? 9.607 -12.444 -9.966 1.00 93.06 328 ILE A C 1
ATOM 2509 O O . ILE A 1 328 ? 10.288 -11.441 -10.175 1.00 93.06 328 ILE A O 1
ATOM 2513 N N . PRO A 1 329 ? 9.874 -13.611 -10.584 1.00 91.38 329 PRO A N 1
ATOM 2514 C CA . PRO A 1 329 ? 10.943 -13.730 -11.568 1.00 91.38 329 PRO A CA 1
ATOM 2515 C C . PRO A 1 329 ? 10.761 -12.731 -12.722 1.00 91.38 329 PRO A C 1
ATOM 2517 O O . PRO A 1 329 ? 9.649 -12.628 -13.251 1.00 91.38 329 PRO A O 1
ATOM 2520 N N . PRO A 1 330 ? 11.821 -12.041 -13.175 1.00 91.88 330 PRO A N 1
ATOM 2521 C CA . PRO A 1 330 ? 11.705 -11.056 -14.245 1.00 91.88 330 PRO A CA 1
ATOM 2522 C C . PRO A 1 330 ? 11.251 -11.701 -15.561 1.00 91.88 330 PRO A C 1
ATOM 2524 O O . PRO A 1 330 ? 11.487 -12.888 -15.811 1.00 91.88 330 PRO A O 1
ATOM 2527 N N . LEU A 1 331 ? 10.592 -10.915 -16.413 1.00 94.31 331 LEU A N 1
ATOM 2528 C CA . LEU A 1 331 ? 10.273 -11.312 -17.786 1.00 94.31 331 LEU A CA 1
ATOM 2529 C C . LEU A 1 331 ? 11.560 -11.401 -18.615 1.00 94.31 331 LEU A C 1
ATOM 2531 O O . LEU A 1 331 ? 12.395 -10.495 -18.568 1.00 94.31 331 LEU A O 1
ATOM 2535 N N . THR A 1 332 ? 11.698 -12.467 -19.400 1.00 95.75 332 THR A N 1
ATOM 2536 C CA . THR A 1 332 ? 12.734 -12.566 -20.438 1.00 95.75 332 THR A CA 1
ATOM 2537 C C . THR A 1 332 ? 12.448 -11.584 -21.578 1.00 95.75 332 THR A C 1
ATOM 2539 O O . THR A 1 332 ? 11.319 -11.122 -21.731 1.00 95.75 332 THR A O 1
ATOM 2542 N N . ALA A 1 333 ? 13.453 -11.274 -22.402 1.00 95.62 333 ALA A N 1
ATOM 2543 C CA . ALA A 1 333 ? 13.282 -10.362 -23.537 1.00 95.62 333 ALA A CA 1
ATOM 2544 C C . ALA A 1 333 ? 12.185 -10.836 -24.514 1.00 95.62 333 ALA A C 1
ATOM 2546 O O . ALA A 1 333 ? 11.360 -10.033 -24.944 1.00 95.62 333 ALA A O 1
ATOM 2547 N N . ASP A 1 334 ? 12.120 -12.142 -24.790 1.00 96.50 334 ASP A N 1
ATOM 2548 C CA . ASP A 1 334 ? 11.109 -12.725 -25.681 1.00 96.50 334 ASP A CA 1
ATOM 2549 C C . ASP A 1 334 ? 9.694 -12.602 -25.097 1.00 96.50 334 ASP A C 1
ATOM 2551 O O . ASP A 1 334 ? 8.746 -12.265 -25.807 1.00 96.50 334 ASP A O 1
ATOM 2555 N N . GLU A 1 335 ? 9.541 -12.822 -23.788 1.00 96.25 335 GLU A N 1
ATOM 2556 C CA . GLU A 1 335 ? 8.257 -12.634 -23.104 1.00 96.25 335 GLU A CA 1
ATOM 2557 C C . GLU A 1 335 ? 7.840 -11.161 -23.087 1.00 96.25 335 GLU A C 1
ATOM 2559 O O . GLU A 1 335 ? 6.670 -10.862 -23.319 1.00 96.25 335 GLU A O 1
ATOM 2564 N N . GLN A 1 336 ? 8.780 -10.237 -22.853 1.00 97.19 336 GLN A N 1
ATOM 2565 C CA . GLN A 1 336 ? 8.509 -8.798 -22.914 1.00 97.19 336 GLN A CA 1
ATOM 2566 C C . GLN A 1 336 ? 8.008 -8.391 -24.303 1.00 97.19 336 GLN A C 1
ATOM 2568 O O . GLN A 1 336 ? 6.978 -7.728 -24.398 1.00 97.19 336 GLN A O 1
ATOM 2573 N N . ALA A 1 337 ? 8.681 -8.831 -25.370 1.00 97.06 337 ALA A N 1
ATOM 2574 C CA . ALA A 1 337 ? 8.281 -8.542 -26.746 1.00 97.06 337 ALA A CA 1
ATOM 2575 C C . ALA A 1 337 ? 6.901 -9.132 -27.087 1.00 97.06 337 ALA A C 1
ATOM 2577 O O . ALA A 1 337 ? 6.046 -8.443 -27.652 1.00 97.06 337 ALA A O 1
ATOM 2578 N N . ALA A 1 338 ? 6.641 -10.384 -26.697 1.00 96.62 338 ALA A N 1
ATOM 2579 C CA . ALA A 1 338 ? 5.363 -11.049 -26.946 1.00 96.62 338 ALA A CA 1
ATOM 2580 C C . ALA A 1 338 ? 4.191 -10.368 -26.217 1.00 96.62 338 ALA A C 1
ATOM 2582 O O . ALA A 1 338 ? 3.134 -10.147 -26.812 1.00 96.62 338 ALA A O 1
ATOM 2583 N N . LEU A 1 339 ? 4.372 -10.007 -24.942 1.00 97.31 339 LEU A N 1
ATOM 2584 C CA . LEU A 1 339 ? 3.352 -9.308 -24.158 1.00 97.31 339 LEU A CA 1
ATOM 2585 C C . LEU A 1 339 ? 3.149 -7.870 -24.656 1.00 97.31 339 LEU A C 1
ATOM 2587 O O . LEU A 1 339 ? 2.007 -7.441 -24.812 1.00 97.31 339 LEU A O 1
ATOM 2591 N N . ALA A 1 340 ? 4.231 -7.149 -24.974 1.00 97.44 340 ALA A N 1
ATOM 2592 C CA . ALA A 1 340 ? 4.149 -5.807 -25.545 1.00 97.44 340 ALA A CA 1
ATOM 2593 C C . ALA A 1 340 ? 3.369 -5.813 -26.866 1.00 97.44 340 ALA A C 1
ATOM 2595 O O . ALA A 1 340 ? 2.455 -5.008 -27.037 1.00 97.44 340 ALA A O 1
ATOM 2596 N N . THR A 1 341 ? 3.652 -6.771 -27.753 1.00 97.00 341 THR A N 1
ATOM 2597 C CA . THR A 1 341 ? 2.918 -6.961 -29.016 1.00 97.00 341 THR A CA 1
ATOM 2598 C C . THR A 1 341 ? 1.425 -7.169 -28.779 1.00 97.00 341 THR A C 1
ATOM 2600 O O . THR A 1 341 ? 0.597 -6.606 -29.495 1.00 97.00 341 THR A O 1
ATOM 2603 N N . ALA A 1 342 ? 1.063 -7.943 -27.754 1.00 95.38 342 ALA A N 1
ATOM 2604 C CA . ALA A 1 342 ? -0.332 -8.219 -27.443 1.00 95.38 342 ALA A CA 1
ATOM 2605 C C . ALA A 1 342 ? -1.094 -6.976 -26.952 1.00 95.38 342 ALA A C 1
ATOM 2607 O O . ALA A 1 342 ? -2.260 -6.804 -27.303 1.00 95.38 342 ALA A O 1
ATOM 2608 N N . CYS A 1 343 ? -0.460 -6.097 -26.165 1.00 96.44 343 CYS A N 1
ATOM 2609 C CA . CYS A 1 343 ? -1.177 -5.038 -25.451 1.00 96.44 343 CYS A CA 1
ATOM 2610 C C . CYS A 1 343 ? -0.915 -3.600 -25.932 1.00 96.44 343 CYS A C 1
ATOM 2612 O O . CYS A 1 343 ? -1.725 -2.719 -25.628 1.00 96.44 343 CYS A O 1
ATOM 2614 N N . VAL A 1 344 ? 0.183 -3.321 -26.651 1.00 96.81 344 VAL A N 1
ATOM 2615 C CA . VAL A 1 344 ? 0.623 -1.939 -26.939 1.00 96.81 344 VAL A CA 1
ATOM 2616 C C . VAL A 1 344 ? -0.432 -1.133 -27.695 1.00 96.81 344 VAL A C 1
ATOM 2618 O O . VAL A 1 344 ? -0.729 -0.007 -27.306 1.00 96.81 344 VAL A O 1
ATOM 2621 N N . ALA A 1 345 ? -1.086 -1.721 -28.700 1.00 95.31 345 ALA A N 1
ATOM 2622 C CA . ALA A 1 345 ? -2.103 -1.031 -29.493 1.00 95.31 345 ALA A CA 1
ATOM 2623 C C . ALA A 1 345 ? -3.344 -0.660 -28.658 1.00 95.31 345 ALA A C 1
ATOM 2625 O O . ALA A 1 345 ? -3.906 0.434 -28.796 1.00 95.31 345 ALA A O 1
ATOM 2626 N N . ALA A 1 346 ? -3.757 -1.556 -27.756 1.00 95.56 346 ALA A N 1
ATOM 2627 C CA . ALA A 1 346 ? -4.880 -1.322 -26.854 1.00 95.56 346 ALA A CA 1
ATOM 2628 C C . ALA A 1 346 ? -4.549 -0.230 -25.830 1.00 95.56 346 ALA A C 1
ATOM 2630 O O . ALA A 1 346 ? -5.360 0.672 -25.605 1.00 95.56 346 ALA A O 1
ATOM 2631 N N . LEU A 1 347 ? -3.343 -0.266 -25.257 1.00 96.31 347 LEU A N 1
ATOM 2632 C CA . LEU A 1 347 ? -2.872 0.749 -24.320 1.00 96.31 347 LEU A CA 1
ATOM 2633 C C . LEU A 1 347 ? -2.714 2.118 -24.996 1.00 96.31 347 LEU A C 1
ATOM 2635 O O . LEU A 1 347 ? -3.201 3.120 -24.475 1.00 96.31 347 LEU A O 1
ATOM 2639 N N . PHE A 1 348 ? -2.115 2.157 -26.189 1.00 95.31 348 PHE A N 1
ATOM 2640 C CA . PHE A 1 348 ? -1.973 3.366 -26.997 1.00 95.31 348 PHE A CA 1
ATOM 2641 C C . PHE A 1 348 ? -3.332 4.012 -27.272 1.00 95.31 348 PHE A C 1
ATOM 2643 O O . PHE A 1 348 ? -3.516 5.205 -27.031 1.00 95.31 348 PHE A O 1
ATOM 2650 N N . THR A 1 349 ? -4.320 3.213 -27.684 1.00 93.62 349 THR A N 1
ATOM 2651 C CA . THR A 1 349 ? -5.700 3.673 -27.889 1.00 93.62 349 THR A CA 1
ATOM 2652 C C . THR A 1 349 ? -6.316 4.200 -26.591 1.00 93.62 349 THR A C 1
ATOM 2654 O O . THR A 1 349 ? -6.884 5.293 -26.573 1.00 93.62 349 THR A O 1
ATOM 2657 N N . ALA A 1 350 ? -6.163 3.470 -25.482 1.00 92.38 350 ALA A N 1
ATOM 2658 C CA . ALA A 1 350 ? -6.697 3.865 -24.180 1.00 92.38 350 ALA A CA 1
ATOM 2659 C C . ALA A 1 350 ? -6.089 5.176 -23.648 1.00 92.38 350 ALA A C 1
ATOM 2661 O O . ALA A 1 350 ? -6.748 5.887 -22.882 1.00 92.38 350 ALA A O 1
ATOM 2662 N N . TRP A 1 351 ? -4.871 5.513 -24.073 1.00 93.19 351 TRP A N 1
ATOM 2663 C CA . TRP A 1 351 ? -4.163 6.755 -23.755 1.00 93.19 351 TRP A CA 1
ATOM 2664 C C . TRP A 1 351 ? -4.216 7.803 -24.881 1.00 93.19 351 TRP A C 1
ATOM 2666 O O . TRP A 1 351 ? -3.390 8.719 -24.944 1.00 93.19 351 TRP A O 1
ATOM 2676 N N . GLY A 1 352 ? -5.219 7.716 -25.759 1.00 89.25 352 GLY A N 1
ATOM 2677 C CA . GLY A 1 352 ? -5.591 8.769 -26.713 1.00 89.25 352 GLY A CA 1
ATOM 2678 C C . GLY A 1 352 ? -5.094 8.574 -28.148 1.00 89.25 352 GLY A C 1
ATOM 2679 O O . GLY A 1 352 ? -5.328 9.438 -28.989 1.00 89.25 352 GLY A O 1
ATOM 2680 N N . GLY A 1 353 ? -4.414 7.465 -28.444 1.00 89.50 353 GLY A N 1
ATOM 2681 C CA . GLY A 1 353 ? -3.977 7.103 -29.791 1.00 89.50 353 GLY A CA 1
ATOM 2682 C C . GLY A 1 353 ? -3.104 8.166 -30.462 1.00 89.50 353 GLY A C 1
ATOM 2683 O O . GLY A 1 353 ? -2.263 8.810 -29.830 1.00 89.50 353 GLY A O 1
ATOM 2684 N N . THR A 1 354 ? -3.313 8.364 -31.763 1.00 82.56 354 THR A N 1
ATOM 2685 C CA . THR A 1 354 ? -2.554 9.327 -32.579 1.00 82.56 354 THR A CA 1
ATOM 2686 C C . THR A 1 354 ? -2.983 10.774 -32.374 1.00 82.56 354 THR A C 1
ATOM 2688 O O . THR A 1 354 ? -2.288 11.673 -32.837 1.00 82.56 354 THR A O 1
ATOM 2691 N N . THR A 1 355 ? -4.112 11.030 -31.708 1.00 68.38 355 THR A N 1
ATOM 2692 C CA . THR A 1 355 ? -4.566 12.395 -31.438 1.00 68.38 355 THR A CA 1
ATOM 2693 C C . THR A 1 355 ? -3.703 12.991 -30.324 1.00 68.38 355 THR A C 1
ATOM 2695 O O . THR A 1 355 ? -3.763 12.496 -29.194 1.00 68.38 355 THR A O 1
ATOM 2698 N N . PRO A 1 356 ? -2.912 14.050 -30.588 1.00 58.38 356 PRO A N 1
ATOM 2699 C CA . PRO A 1 356 ? -2.180 14.742 -29.540 1.00 58.38 356 PRO A CA 1
ATOM 2700 C C . PRO A 1 356 ? -3.208 15.404 -28.623 1.00 58.38 356 PRO A C 1
ATOM 2702 O O . PRO A 1 356 ? -3.796 16.436 -28.943 1.00 58.38 356 PRO A O 1
ATOM 2705 N N . GLY A 1 357 ? -3.502 14.766 -27.494 1.00 56.91 357 GLY A N 1
ATOM 2706 C CA . GLY A 1 357 ? -4.289 15.397 -26.449 1.00 56.91 357 GLY A CA 1
ATOM 2707 C C . GLY A 1 357 ? -3.432 16.481 -25.789 1.00 56.91 357 GLY A C 1
ATOM 2708 O O . GLY A 1 357 ? -2.265 16.211 -25.508 1.00 56.91 357 GLY A O 1
ATOM 2709 N N . PRO A 1 358 ? -3.969 17.667 -25.455 1.00 53.81 358 PRO A N 1
ATOM 2710 C CA . PRO A 1 358 ? -3.207 18.775 -24.856 1.00 53.81 358 PRO A CA 1
ATOM 2711 C C . PRO A 1 358 ? -2.633 18.488 -23.446 1.00 53.81 358 PRO A C 1
ATOM 2713 O O . PRO A 1 358 ? -2.263 19.414 -22.730 1.00 53.81 358 PRO A O 1
ATOM 2716 N N . ARG A 1 359 ? -2.617 17.224 -22.992 1.00 61.09 359 ARG A N 1
ATOM 2717 C CA . ARG A 1 359 ? -2.324 16.799 -21.613 1.00 61.09 359 ARG A CA 1
ATOM 2718 C C . ARG A 1 359 ? -1.649 15.424 -21.479 1.00 61.09 359 ARG A C 1
ATOM 2720 O O . ARG A 1 359 ? -1.630 14.899 -20.366 1.00 61.09 359 ARG A O 1
ATOM 2727 N N . ARG A 1 360 ? -1.134 14.795 -22.547 1.00 77.81 360 ARG A N 1
ATOM 2728 C CA . ARG A 1 360 ? -0.439 13.505 -22.369 1.00 77.81 360 ARG A CA 1
ATOM 2729 C C . ARG A 1 360 ? 0.858 13.751 -21.589 1.00 77.81 360 ARG A C 1
ATOM 2731 O O . ARG A 1 360 ? 1.710 14.518 -22.020 1.00 77.81 360 ARG A O 1
ATOM 2738 N N . ALA A 1 361 ? 0.962 13.170 -20.395 1.00 87.06 361 ALA A N 1
ATOM 2739 C CA . ALA A 1 361 ? 2.153 13.309 -19.567 1.00 87.06 361 ALA A CA 1
ATOM 2740 C C . ALA A 1 361 ? 3.343 12.605 -20.235 1.00 87.06 361 ALA A C 1
ATOM 2742 O O . ALA A 1 361 ? 3.191 11.514 -20.779 1.00 87.06 361 ALA A O 1
ATOM 2743 N N . LEU A 1 362 ? 4.533 13.195 -20.143 1.00 89.25 362 LEU A N 1
ATOM 2744 C CA . LEU A 1 362 ? 5.744 12.664 -20.776 1.00 89.25 362 LEU A CA 1
ATOM 2745 C C . LEU A 1 362 ? 6.127 11.253 -20.278 1.00 89.25 362 LEU A C 1
ATOM 2747 O O . LEU A 1 362 ? 6.687 10.459 -21.025 1.00 89.25 362 LEU A O 1
ATOM 2751 N N . GLU A 1 363 ? 5.765 10.901 -19.041 1.00 90.56 363 GLU A N 1
ATOM 2752 C CA . GLU A 1 363 ? 5.928 9.546 -18.485 1.00 90.56 363 GLU A CA 1
ATOM 2753 C C . GLU A 1 363 ? 5.081 8.503 -19.237 1.00 90.56 363 GLU A C 1
ATOM 2755 O O . GLU A 1 363 ? 5.535 7.387 -19.477 1.00 90.56 363 GLU A O 1
ATOM 2760 N N . VAL A 1 364 ? 3.867 8.879 -19.657 1.00 92.56 364 VAL A N 1
ATOM 2761 C CA . VAL A 1 364 ? 2.972 8.022 -20.453 1.00 92.56 364 VAL A CA 1
ATOM 2762 C C . VAL A 1 364 ? 3.561 7.783 -21.841 1.00 92.56 364 VAL A C 1
ATOM 2764 O O . VAL A 1 364 ? 3.512 6.668 -22.355 1.00 92.56 364 VAL A O 1
ATOM 2767 N N . GLU A 1 365 ? 4.148 8.818 -22.444 1.00 92.94 365 GLU A N 1
ATOM 2768 C CA . GLU A 1 365 ? 4.837 8.691 -23.730 1.00 92.94 365 GLU A CA 1
ATOM 2769 C C . GLU A 1 365 ? 6.082 7.816 -23.621 1.00 92.94 365 GLU A C 1
ATOM 2771 O O . GLU A 1 365 ? 6.296 6.963 -24.474 1.00 92.94 365 GLU A O 1
ATOM 2776 N N . LEU A 1 366 ? 6.861 7.945 -22.546 1.00 94.19 366 LEU A N 1
ATOM 2777 C CA . LEU A 1 366 ? 8.009 7.074 -22.310 1.00 94.19 366 LEU A CA 1
ATOM 2778 C C . LEU A 1 366 ? 7.605 5.593 -22.212 1.00 94.19 366 LEU A C 1
ATOM 2780 O O . LEU A 1 366 ? 8.183 4.764 -22.916 1.00 94.19 366 LEU A O 1
ATOM 2784 N N . GLN A 1 367 ? 6.576 5.272 -21.421 1.00 95.81 367 GLN A N 1
ATOM 2785 C CA . GLN A 1 367 ? 6.070 3.900 -21.292 1.00 95.81 367 GLN A CA 1
ATOM 2786 C C . GLN A 1 367 ? 5.606 3.333 -22.643 1.00 95.81 367 GLN A C 1
ATOM 2788 O O . GLN A 1 367 ? 5.916 2.189 -22.977 1.00 95.81 367 GLN A O 1
ATOM 2793 N N . LEU A 1 368 ? 4.865 4.121 -23.431 1.00 96.06 368 LEU A N 1
ATOM 2794 C CA . LEU A 1 368 ? 4.411 3.711 -24.763 1.00 96.06 368 LEU A CA 1
ATOM 2795 C C . LEU A 1 368 ? 5.577 3.524 -25.740 1.00 96.06 368 LEU A C 1
ATOM 2797 O O . LEU A 1 368 ? 5.501 2.642 -26.590 1.00 96.06 368 LEU A O 1
ATOM 2801 N N . ALA A 1 369 ? 6.649 4.313 -25.623 1.00 95.31 369 ALA A N 1
ATOM 2802 C CA . ALA A 1 369 ? 7.821 4.215 -26.497 1.00 95.31 369 ALA A CA 1
ATOM 2803 C C . ALA A 1 369 ? 8.544 2.905 -26.270 1.00 95.31 369 ALA A C 1
ATOM 2805 O O . ALA A 1 369 ? 8.813 2.179 -27.220 1.00 95.31 369 ALA A O 1
ATOM 2806 N N . GLN A 1 370 ? 8.794 2.583 -25.004 1.00 96.12 370 GLN A N 1
ATOM 2807 C CA . GLN A 1 370 ? 9.450 1.343 -24.617 1.00 96.12 370 GLN A CA 1
ATOM 2808 C C . GLN A 1 370 ? 8.639 0.127 -25.077 1.00 96.12 370 GLN A C 1
ATOM 2810 O O . GLN A 1 370 ? 9.194 -0.786 -25.680 1.00 96.12 370 GLN A O 1
ATOM 2815 N N . LEU A 1 371 ? 7.315 0.142 -24.884 1.00 97.50 371 LEU A N 1
ATOM 2816 C CA . LEU A 1 371 ? 6.444 -0.933 -25.367 1.00 97.50 371 LEU A CA 1
ATOM 2817 C C . LEU A 1 371 ? 6.391 -1.008 -26.894 1.00 97.50 371 LEU A C 1
ATOM 2819 O O . LEU A 1 371 ? 6.410 -2.103 -27.441 1.00 97.50 371 LEU A O 1
ATOM 2823 N N . GLY A 1 372 ? 6.340 0.132 -27.585 1.00 97.06 372 GLY A N 1
ATOM 2824 C CA . GLY A 1 372 ? 6.345 0.184 -29.046 1.00 97.06 372 GLY A CA 1
ATOM 2825 C C . GLY A 1 372 ? 7.640 -0.368 -29.641 1.00 97.06 372 GLY A C 1
ATOM 2826 O O . GLY A 1 372 ? 7.589 -1.114 -30.612 1.00 97.06 372 GLY A O 1
ATOM 2827 N N . LEU A 1 373 ? 8.787 -0.069 -29.023 1.00 97.12 373 LEU A N 1
ATOM 2828 C CA . LEU A 1 373 ? 10.083 -0.639 -29.396 1.00 97.12 373 LEU A CA 1
ATOM 2829 C C . LEU A 1 373 ? 10.118 -2.157 -29.164 1.00 97.12 373 LEU A C 1
ATOM 2831 O O . LEU A 1 373 ? 10.522 -2.896 -30.058 1.00 97.12 373 LEU A O 1
ATOM 2835 N N . LEU A 1 374 ? 9.645 -2.630 -28.004 1.00 97.38 374 LEU A N 1
ATOM 2836 C CA . LEU A 1 374 ? 9.561 -4.063 -27.687 1.00 97.38 374 LEU A CA 1
ATOM 2837 C C . LEU A 1 374 ? 8.622 -4.830 -28.630 1.00 97.38 374 LEU A C 1
ATOM 2839 O O . LEU A 1 374 ? 8.889 -5.981 -28.961 1.00 97.38 374 LEU A O 1
ATOM 2843 N N . ALA A 1 375 ? 7.526 -4.199 -29.050 1.00 97.06 375 ALA A N 1
ATOM 2844 C CA . ALA A 1 375 ? 6.522 -4.777 -29.938 1.00 97.06 375 ALA A CA 1
ATOM 2845 C C . ALA A 1 375 ? 6.862 -4.656 -31.435 1.00 97.06 375 ALA A C 1
ATOM 2847 O O . ALA A 1 375 ? 6.072 -5.104 -32.264 1.00 97.06 375 ALA A O 1
ATOM 2848 N N . ASP A 1 376 ? 7.978 -4.006 -31.785 1.00 96.38 376 ASP A N 1
ATOM 2849 C CA . ASP A 1 376 ? 8.296 -3.597 -33.160 1.00 96.38 376 ASP A CA 1
ATOM 2850 C C . ASP A 1 376 ? 7.122 -2.836 -33.835 1.00 96.38 376 ASP A C 1
ATOM 2852 O O . ASP A 1 376 ? 6.828 -3.041 -35.012 1.00 96.38 376 ASP A O 1
ATOM 2856 N N . ASP A 1 377 ? 6.418 -1.968 -33.085 1.00 96.06 377 ASP A N 1
ATOM 2857 C CA . ASP A 1 377 ? 5.253 -1.198 -33.557 1.00 96.06 377 ASP A CA 1
ATOM 2858 C C . ASP A 1 377 ? 5.635 0.230 -34.003 1.00 96.06 377 ASP A C 1
ATOM 2860 O O . ASP A 1 377 ? 5.686 1.164 -33.185 1.00 96.06 377 ASP A O 1
ATOM 2864 N N . PRO A 1 378 ? 5.821 0.463 -35.316 1.00 93.94 378 PRO A N 1
ATOM 2865 C CA . PRO A 1 378 ? 6.204 1.771 -35.829 1.00 93.94 378 PRO A CA 1
ATOM 2866 C C . PRO A 1 378 ? 5.112 2.826 -35.655 1.00 93.94 378 PRO A C 1
ATOM 2868 O O . PRO A 1 378 ? 5.421 4.019 -35.641 1.00 93.94 378 PRO A O 1
ATOM 2871 N N . THR A 1 379 ? 3.843 2.429 -35.527 1.00 93.06 379 THR A N 1
ATOM 2872 C CA . THR A 1 379 ? 2.731 3.381 -35.418 1.00 93.06 379 THR A CA 1
ATOM 2873 C C . THR A 1 379 ? 2.764 4.077 -34.069 1.00 93.06 379 THR A C 1
ATOM 2875 O O . THR A 1 379 ? 2.719 5.309 -34.019 1.00 93.06 379 THR A O 1
ATOM 2878 N N . THR A 1 380 ? 2.895 3.299 -32.990 1.00 93.19 380 THR A N 1
ATOM 2879 C CA . THR A 1 380 ? 3.038 3.853 -31.644 1.00 93.19 380 THR A CA 1
ATOM 2880 C C . THR A 1 380 ? 4.302 4.697 -31.568 1.00 93.19 380 THR A C 1
ATOM 2882 O O . THR A 1 380 ? 4.190 5.879 -31.263 1.00 93.19 380 THR A O 1
ATOM 2885 N N . VAL A 1 381 ? 5.474 4.161 -31.940 1.00 93.75 381 VAL A N 1
ATOM 2886 C CA . VAL A 1 381 ? 6.766 4.872 -31.825 1.00 93.75 381 VAL A CA 1
ATOM 2887 C C . VAL A 1 381 ? 6.760 6.210 -32.572 1.00 93.75 381 VAL A C 1
ATOM 2889 O O . VAL A 1 381 ? 7.154 7.223 -31.996 1.00 93.75 381 VAL A O 1
ATOM 2892 N N . THR A 1 382 ? 6.229 6.263 -33.801 1.00 92.44 382 THR A N 1
ATOM 2893 C CA . THR A 1 382 ? 6.136 7.518 -34.577 1.00 92.44 382 THR A CA 1
ATOM 2894 C C . THR A 1 382 ? 5.372 8.611 -33.824 1.00 92.44 382 THR A C 1
ATOM 2896 O O . THR A 1 382 ? 5.720 9.786 -33.913 1.00 92.44 382 THR A O 1
ATOM 2899 N N . ALA A 1 383 ? 4.324 8.246 -33.082 1.00 89.81 383 ALA A N 1
ATOM 2900 C CA . ALA A 1 383 ? 3.426 9.209 -32.455 1.00 89.81 383 ALA A CA 1
ATOM 2901 C C . ALA A 1 383 ? 3.974 9.835 -31.160 1.00 89.81 383 ALA A C 1
ATOM 2903 O O . ALA A 1 383 ? 3.479 10.880 -30.746 1.00 89.81 383 ALA A O 1
ATOM 2904 N N . ILE A 1 384 ? 4.934 9.190 -30.493 1.00 91.12 384 ILE A N 1
ATOM 2905 C CA . ILE A 1 384 ? 5.277 9.470 -29.081 1.00 91.12 384 ILE A CA 1
ATOM 2906 C C . ILE A 1 384 ? 6.782 9.460 -28.770 1.00 91.12 384 ILE A C 1
ATOM 2908 O O . ILE A 1 384 ? 7.176 9.924 -27.701 1.00 91.12 384 ILE A O 1
ATOM 2912 N N . ALA A 1 385 ? 7.647 8.978 -29.675 1.00 88.00 385 ALA A N 1
ATOM 2913 C CA . ALA A 1 385 ? 9.091 8.891 -29.418 1.00 88.00 385 ALA A CA 1
ATOM 2914 C C . ALA A 1 385 ? 9.711 10.246 -29.037 1.00 88.00 385 ALA A C 1
ATOM 2916 O O . ALA A 1 385 ? 10.584 10.315 -28.174 1.00 88.00 385 ALA A O 1
ATOM 2917 N N . THR A 1 386 ? 9.222 11.336 -29.629 1.00 87.88 386 THR A N 1
ATOM 2918 C CA . THR A 1 386 ? 9.716 12.688 -29.362 1.00 87.88 386 THR A CA 1
ATOM 2919 C C . THR A 1 386 ? 9.571 13.099 -27.895 1.00 87.88 386 THR A C 1
ATOM 2921 O O . THR A 1 386 ? 10.549 13.544 -27.286 1.00 87.88 386 THR A O 1
ATOM 2924 N N . GLY A 1 387 ? 8.387 12.949 -27.294 1.00 87.81 387 GLY A N 1
ATOM 2925 C CA . GLY A 1 387 ? 8.214 13.312 -25.888 1.00 87.81 387 GLY A CA 1
ATOM 2926 C C . GLY A 1 387 ? 8.801 12.276 -24.929 1.00 87.81 387 GLY A C 1
ATOM 2927 O O . GLY A 1 387 ? 9.291 12.658 -23.868 1.00 87.81 387 GLY A O 1
ATOM 2928 N N . ALA A 1 388 ? 8.908 11.003 -25.328 1.00 88.31 388 ALA A N 1
ATOM 2929 C CA . ALA A 1 388 ? 9.675 10.003 -24.581 1.00 88.31 388 ALA A CA 1
ATOM 2930 C C . ALA A 1 388 ? 11.165 10.382 -24.449 1.00 88.31 388 ALA A C 1
ATOM 2932 O O . ALA A 1 388 ? 11.727 10.345 -23.351 1.00 88.31 388 ALA A O 1
ATOM 2933 N N . VAL A 1 389 ? 11.804 10.820 -25.543 1.00 88.88 389 VAL A N 1
ATOM 2934 C CA . VAL A 1 389 ? 13.181 11.345 -25.510 1.00 88.88 389 VAL A CA 1
ATOM 2935 C C . VAL A 1 389 ? 13.258 12.595 -24.631 1.00 88.88 389 VAL A C 1
ATOM 2937 O O . VAL A 1 389 ? 14.185 12.718 -23.829 1.00 88.88 389 VAL A O 1
ATOM 2940 N N . ALA A 1 390 ? 12.282 13.506 -24.732 1.00 87.12 390 ALA A N 1
ATOM 2941 C CA . ALA A 1 390 ? 12.229 14.702 -23.891 1.00 87.12 390 ALA A CA 1
ATOM 2942 C C . ALA A 1 390 ? 12.141 14.362 -22.393 1.00 87.12 390 ALA A C 1
ATOM 2944 O O . ALA A 1 390 ? 12.846 14.978 -21.594 1.00 87.12 390 ALA A O 1
ATOM 2945 N N . GLN A 1 391 ? 11.362 13.344 -22.014 1.00 87.88 391 GLN A N 1
ATOM 2946 C CA . GLN A 1 391 ? 11.274 12.870 -20.631 1.00 87.88 391 GLN A CA 1
ATOM 2947 C C . GLN A 1 391 ? 12.630 12.403 -20.096 1.00 87.88 391 GLN A C 1
ATOM 2949 O O . GLN A 1 391 ? 13.019 12.734 -18.976 1.00 87.88 391 GLN A O 1
ATOM 2954 N N . LEU A 1 392 ? 13.373 11.643 -20.903 1.00 86.94 392 LEU A N 1
ATOM 2955 C CA . LEU A 1 392 ? 14.665 11.091 -20.502 1.00 86.94 392 LEU A CA 1
ATOM 2956 C C . LEU A 1 392 ? 15.780 12.142 -20.427 1.00 86.94 392 LEU A C 1
ATOM 2958 O O . LEU A 1 392 ? 16.772 11.902 -19.739 1.00 86.94 392 LEU A O 1
ATOM 2962 N N . ARG A 1 393 ? 15.624 13.318 -21.057 1.00 85.56 393 ARG A N 1
ATOM 2963 C CA . ARG A 1 393 ? 16.594 14.431 -20.957 1.00 85.56 393 ARG A CA 1
ATOM 2964 C C . ARG A 1 393 ? 16.719 14.999 -19.536 1.00 85.56 393 ARG A C 1
ATOM 2966 O O . ARG A 1 393 ? 17.707 15.663 -19.244 1.00 85.56 393 ARG A O 1
ATOM 2973 N N . ILE A 1 394 ? 15.753 14.725 -18.654 1.00 78.00 394 ILE A N 1
ATOM 2974 C CA . ILE A 1 394 ? 15.811 15.090 -17.227 1.00 78.00 394 ILE A CA 1
ATOM 2975 C C . ILE A 1 394 ? 16.819 14.197 -16.469 1.00 78.00 394 ILE A C 1
ATOM 2977 O O . ILE A 1 394 ? 17.324 14.581 -15.414 1.00 78.00 394 ILE A O 1
ATOM 2981 N N . GLY A 1 395 ? 17.116 13.006 -16.999 1.00 76.12 395 GLY A N 1
ATOM 2982 C CA . GLY A 1 395 ? 18.043 12.032 -16.428 1.00 76.12 395 GLY A CA 1
ATOM 2983 C C . GLY A 1 395 ? 19.396 11.961 -17.153 1.00 76.12 395 GLY A C 1
ATOM 2984 O O . GLY A 1 395 ? 19.805 12.905 -17.830 1.00 76.12 395 GLY A O 1
ATOM 2985 N N . PRO A 1 396 ? 20.126 10.836 -17.019 1.00 76.31 396 PRO A N 1
ATOM 2986 C CA . PRO A 1 396 ? 21.391 10.631 -17.717 1.00 76.31 396 PRO A CA 1
ATOM 2987 C C . PRO A 1 396 ? 21.216 10.730 -19.237 1.00 76.31 396 PRO A C 1
ATOM 2989 O O . PRO A 1 396 ? 20.421 9.996 -19.826 1.00 76.31 396 PRO A O 1
ATOM 2992 N N . ALA A 1 397 ? 22.017 11.582 -19.886 1.00 77.88 397 ALA A N 1
ATOM 2993 C CA . ALA A 1 397 ? 21.933 11.840 -21.329 1.00 77.88 397 ALA A CA 1
ATOM 2994 C C . ALA A 1 397 ? 22.034 10.566 -22.196 1.00 77.88 397 ALA A C 1
ATOM 2996 O O . ALA A 1 397 ? 21.463 10.509 -23.286 1.00 77.88 397 ALA A O 1
ATOM 2997 N N . GLY A 1 398 ? 22.718 9.529 -21.698 1.00 82.75 398 GLY A N 1
ATOM 2998 C CA . GLY A 1 398 ? 22.839 8.233 -22.368 1.00 82.75 398 GLY A CA 1
ATOM 2999 C C . GLY A 1 398 ? 21.499 7.535 -22.615 1.00 82.75 398 GLY A C 1
ATOM 3000 O O . GLY A 1 398 ? 21.320 6.953 -23.680 1.00 82.75 398 GLY A O 1
ATOM 3001 N N . ASN A 1 399 ? 20.532 7.658 -21.699 1.00 84.81 399 ASN A N 1
ATOM 3002 C CA . ASN A 1 399 ? 19.235 6.985 -21.824 1.00 84.81 399 ASN A CA 1
ATOM 3003 C C . ASN A 1 399 ? 18.396 7.601 -22.949 1.00 84.81 399 ASN A C 1
ATOM 3005 O O . ASN A 1 399 ? 17.828 6.883 -23.768 1.00 84.81 399 ASN A O 1
ATOM 3009 N N . ALA A 1 400 ? 18.360 8.936 -23.019 1.00 87.75 400 ALA A N 1
ATOM 3010 C CA . ALA A 1 400 ? 17.657 9.655 -24.080 1.00 87.75 400 ALA A CA 1
ATOM 3011 C C . ALA A 1 400 ? 18.264 9.359 -25.463 1.00 87.75 400 ALA A C 1
ATOM 3013 O O . ALA A 1 400 ? 17.533 9.167 -26.432 1.00 87.75 400 ALA A O 1
ATOM 3014 N N . CYS A 1 401 ? 19.599 9.287 -25.544 1.00 87.06 401 CYS A N 1
ATOM 3015 C CA . CYS A 1 401 ? 20.315 8.957 -26.777 1.00 87.06 401 CYS A CA 1
ATOM 3016 C C . CYS A 1 401 ? 20.044 7.515 -27.236 1.00 87.06 401 CYS A C 1
ATOM 3018 O O . CYS A 1 401 ? 19.755 7.291 -28.411 1.00 87.06 401 CYS A O 1
ATOM 3020 N N . ALA A 1 402 ? 20.089 6.548 -26.313 1.00 90.50 402 ALA A N 1
ATOM 3021 C CA . ALA A 1 402 ? 19.817 5.145 -26.614 1.00 90.50 402 ALA A CA 1
ATOM 3022 C C . ALA A 1 402 ? 18.399 4.952 -27.171 1.00 90.50 402 ALA A C 1
ATOM 3024 O O . ALA A 1 402 ? 18.258 4.424 -28.273 1.00 90.50 402 ALA A O 1
ATOM 3025 N N . LEU A 1 403 ? 17.383 5.479 -26.476 1.00 92.00 403 LEU A N 1
ATOM 3026 C CA . LEU A 1 403 ? 15.990 5.390 -26.918 1.00 92.00 403 LEU A CA 1
ATOM 3027 C C . LEU A 1 403 ? 15.771 6.092 -28.265 1.00 92.00 403 LEU A C 1
ATOM 3029 O O . LEU A 1 403 ? 15.089 5.558 -29.135 1.00 92.00 403 LEU A O 1
ATOM 3033 N N . GLY A 1 404 ? 16.370 7.273 -28.464 1.00 91.62 404 GLY A N 1
ATOM 3034 C CA . GLY A 1 404 ? 16.272 8.002 -29.730 1.00 91.62 404 GLY A CA 1
ATOM 3035 C C . GLY A 1 404 ? 16.854 7.220 -30.910 1.00 91.62 404 GLY A C 1
ATOM 3036 O O . GLY A 1 404 ? 16.240 7.165 -31.972 1.00 91.62 404 GLY A O 1
ATOM 3037 N N . ARG A 1 405 ? 18.007 6.568 -30.719 1.00 93.38 405 ARG A N 1
ATOM 3038 C CA . ARG A 1 405 ? 18.631 5.722 -31.744 1.00 93.38 405 ARG A CA 1
ATOM 3039 C C . ARG A 1 405 ? 17.778 4.496 -32.069 1.00 93.38 405 ARG A C 1
ATOM 3041 O O . ARG A 1 405 ? 17.544 4.238 -33.242 1.00 93.38 405 ARG A O 1
ATOM 3048 N N . GLU A 1 406 ? 17.290 3.782 -31.057 1.00 94.38 406 GLU A N 1
ATOM 3049 C CA . GLU A 1 406 ? 16.428 2.607 -31.255 1.00 94.38 406 GLU A CA 1
ATOM 3050 C C . GLU A 1 406 ? 15.132 2.974 -31.990 1.00 94.38 406 GLU A C 1
ATOM 3052 O O . GLU A 1 406 ? 14.703 2.257 -32.895 1.00 94.38 406 GLU A O 1
ATOM 3057 N N . ALA A 1 407 ? 14.544 4.131 -31.666 1.00 93.88 407 ALA A N 1
ATOM 3058 C CA . ALA A 1 407 ? 13.376 4.646 -32.371 1.00 93.88 407 ALA A CA 1
ATOM 3059 C C . ALA A 1 407 ? 13.676 4.943 -33.847 1.00 93.88 407 ALA A C 1
ATOM 3061 O O . ALA A 1 407 ? 12.901 4.536 -34.708 1.00 93.88 407 ALA A O 1
ATOM 3062 N N . ILE A 1 408 ? 14.796 5.604 -34.159 1.00 94.12 408 ILE A N 1
ATOM 3063 C CA . ILE A 1 408 ? 15.204 5.876 -35.549 1.00 94.12 408 ILE A CA 1
ATOM 3064 C C . ILE A 1 408 ? 15.412 4.566 -36.316 1.00 94.12 408 ILE A C 1
ATOM 3066 O O . ILE A 1 408 ? 14.846 4.398 -37.392 1.00 94.12 408 ILE A O 1
ATOM 3070 N N . GLU A 1 409 ? 16.155 3.615 -35.743 1.00 95.00 409 GLU A N 1
ATOM 3071 C CA . GLU A 1 409 ? 16.427 2.316 -36.371 1.00 95.00 409 GLU A CA 1
ATOM 3072 C C . GLU A 1 409 ? 15.140 1.532 -36.672 1.00 95.00 409 GLU A C 1
ATOM 3074 O O . GLU A 1 409 ? 15.024 0.914 -37.735 1.00 95.00 409 GLU A O 1
ATOM 3079 N N . LEU A 1 410 ? 14.158 1.566 -35.764 1.00 95.75 410 LEU A N 1
ATOM 3080 C CA . LEU A 1 410 ? 12.849 0.951 -35.985 1.00 95.75 410 LEU A CA 1
ATOM 3081 C C . LEU A 1 410 ? 12.091 1.654 -37.118 1.00 95.75 410 LEU A C 1
ATOM 3083 O O . LEU A 1 410 ? 11.590 0.990 -38.028 1.00 95.75 410 LEU A O 1
ATOM 3087 N N . LEU A 1 411 ? 12.000 2.987 -37.092 1.00 94.06 411 LEU A N 1
ATOM 3088 C CA . LEU A 1 411 ? 11.261 3.743 -38.108 1.00 94.06 411 LEU A CA 1
ATOM 3089 C C . LEU A 1 411 ? 11.871 3.577 -39.503 1.00 94.06 411 LEU A C 1
ATOM 3091 O O . LEU A 1 411 ? 11.126 3.370 -40.463 1.00 94.06 411 LEU A O 1
ATOM 3095 N N . ASP A 1 412 ? 13.199 3.569 -39.607 1.00 94.06 412 ASP A N 1
ATOM 3096 C CA . ASP A 1 412 ? 13.913 3.329 -40.861 1.00 94.06 412 ASP A CA 1
ATOM 3097 C C . ASP A 1 412 ? 13.620 1.928 -41.418 1.00 94.06 412 ASP A C 1
ATOM 3099 O O . ASP A 1 412 ? 13.303 1.785 -42.605 1.00 94.06 412 ASP A O 1
ATOM 3103 N N . ARG A 1 413 ? 13.651 0.894 -40.560 1.00 95.69 413 ARG A N 1
ATOM 3104 C CA . ARG A 1 413 ? 13.337 -0.499 -40.932 1.00 95.69 413 ARG A CA 1
ATOM 3105 C C . ARG A 1 413 ? 11.919 -0.647 -41.486 1.00 95.69 413 ARG A C 1
ATOM 3107 O O . ARG A 1 413 ? 11.705 -1.422 -42.414 1.00 95.69 413 ARG A O 1
ATOM 3114 N N . HIS A 1 414 ? 10.968 0.108 -40.938 1.00 95.00 414 HIS A N 1
ATOM 3115 C CA . HIS A 1 414 ? 9.559 0.111 -41.353 1.00 95.00 414 HIS A CA 1
ATOM 3116 C C . HIS A 1 414 ? 9.221 1.197 -42.387 1.00 95.00 414 HIS A C 1
ATOM 3118 O O . HIS A 1 414 ? 8.044 1.421 -42.682 1.00 95.00 414 HIS A O 1
ATOM 3124 N N . HIS A 1 415 ? 10.230 1.878 -42.942 1.00 93.19 415 HIS A N 1
ATOM 3125 C CA . HIS A 1 415 ? 10.080 2.954 -43.928 1.00 93.19 415 HIS A CA 1
ATOM 3126 C C . HIS A 1 415 ? 9.108 4.065 -43.491 1.00 93.19 415 HIS A C 1
ATOM 3128 O O . HIS A 1 415 ? 8.321 4.589 -44.288 1.00 93.19 415 HIS A O 1
ATOM 3134 N N . ARG A 1 416 ? 9.143 4.426 -42.206 1.00 90.62 416 ARG A N 1
ATOM 3135 C CA . ARG A 1 416 ? 8.386 5.545 -41.637 1.00 90.62 416 ARG A CA 1
ATOM 3136 C C . ARG A 1 416 ? 9.263 6.794 -41.532 1.00 90.62 416 ARG A C 1
ATOM 3138 O O . ARG A 1 416 ? 10.454 6.681 -41.267 1.00 90.62 416 ARG A O 1
ATOM 3145 N N . PRO A 1 417 ? 8.690 7.996 -41.714 1.00 86.06 417 PRO A N 1
ATOM 3146 C CA . PRO A 1 417 ? 9.439 9.226 -41.515 1.00 86.06 417 PRO A CA 1
ATOM 3147 C C . PRO A 1 417 ? 9.818 9.381 -40.038 1.00 86.06 417 PRO A C 1
ATOM 3149 O O . PRO A 1 417 ? 8.968 9.246 -39.158 1.00 86.06 417 PRO A O 1
ATOM 3152 N N . VAL A 1 418 ? 11.080 9.721 -39.778 1.00 81.94 418 VAL A N 1
ATOM 3153 C CA . VAL A 1 418 ? 11.528 10.137 -38.447 1.00 81.94 418 VAL A CA 1
ATOM 3154 C C . VAL A 1 418 ? 10.913 11.508 -38.136 1.00 81.94 418 VAL A C 1
ATOM 3156 O O . VAL A 1 418 ? 11.057 12.429 -38.949 1.00 81.94 418 VAL A O 1
ATOM 3159 N N . PRO A 1 419 ? 10.215 11.678 -36.998 1.00 74.81 419 PRO A N 1
ATOM 3160 C CA . PRO A 1 419 ? 9.679 12.974 -36.607 1.00 74.81 419 PRO A CA 1
ATOM 3161 C C . PRO A 1 419 ? 10.810 14.011 -36.500 1.00 74.81 419 PRO A C 1
ATOM 3163 O O . PRO A 1 419 ? 11.850 13.706 -35.911 1.00 74.81 419 PRO A O 1
ATOM 3166 N N . PRO A 1 420 ? 10.647 15.233 -37.040 1.00 64.12 420 PRO A N 1
ATOM 3167 C CA . PRO A 1 420 ? 11.634 16.290 -36.844 1.00 64.12 420 PRO A CA 1
ATOM 3168 C C . PRO A 1 420 ? 11.761 16.629 -35.350 1.00 64.12 420 PRO A C 1
ATOM 3170 O O . PRO A 1 420 ? 10.788 16.493 -34.601 1.00 64.12 420 PRO A O 1
ATOM 3173 N N . GLU A 1 421 ? 12.948 17.074 -34.911 1.00 57.53 421 GLU A N 1
ATOM 3174 C CA . GLU A 1 421 ? 13.147 17.526 -33.527 1.00 57.53 421 GLU A CA 1
ATOM 3175 C C . GLU A 1 421 ? 12.054 18.534 -33.133 1.00 57.53 421 GLU A C 1
ATOM 3177 O O . GLU A 1 421 ? 11.727 19.429 -33.922 1.00 57.53 421 GLU A O 1
ATOM 3182 N N . PRO A 1 422 ? 11.482 18.428 -31.921 1.00 48.06 422 PRO A N 1
ATOM 3183 C CA . PRO A 1 422 ? 10.542 19.422 -31.451 1.00 48.06 422 PRO A CA 1
ATOM 3184 C C . PRO A 1 422 ? 11.311 20.732 -31.281 1.00 48.06 422 PRO A C 1
ATOM 3186 O O . PRO A 1 422 ? 12.208 20.841 -30.442 1.00 48.06 422 PRO A O 1
ATOM 3189 N N . VAL A 1 423 ? 10.958 21.734 -32.087 1.00 36.62 423 VAL A N 1
ATOM 3190 C CA . VAL A 1 423 ? 11.324 23.126 -31.827 1.00 36.62 423 VAL A CA 1
ATOM 3191 C C . VAL A 1 423 ? 10.789 23.433 -30.434 1.00 36.62 423 VAL A C 1
ATOM 3193 O O . VAL A 1 423 ? 9.584 23.326 -30.208 1.00 36.62 423 VAL A O 1
ATOM 3196 N N . ALA A 1 424 ? 11.680 23.723 -29.486 1.00 34.81 424 ALA A N 1
ATOM 3197 C CA . ALA A 1 424 ? 11.291 24.109 -28.140 1.00 34.81 424 ALA A CA 1
ATOM 3198 C C . ALA A 1 424 ? 10.278 25.259 -28.238 1.00 34.81 424 ALA A C 1
ATOM 3200 O O . ALA A 1 424 ? 10.609 26.344 -28.710 1.00 34.81 424 ALA A O 1
ATOM 3201 N N . CYS A 1 425 ? 9.024 25.011 -27.858 1.00 28.38 425 CYS A N 1
ATOM 3202 C CA . CYS A 1 425 ? 8.090 26.099 -27.626 1.00 28.38 425 CYS A CA 1
ATOM 3203 C C . CYS A 1 425 ? 8.538 26.789 -26.338 1.00 28.38 425 CYS A C 1
ATOM 3205 O O . CYS A 1 425 ? 8.400 26.219 -25.257 1.00 28.38 425 CYS A O 1
ATOM 3207 N N . ASP A 1 426 ? 9.109 27.983 -26.492 1.00 30.97 426 ASP A N 1
ATOM 3208 C CA . ASP A 1 426 ? 9.413 28.919 -25.413 1.00 30.97 426 ASP A CA 1
ATOM 3209 C C . ASP A 1 426 ? 8.190 29.099 -24.502 1.00 30.97 426 ASP A C 1
ATOM 3211 O O . ASP A 1 426 ? 7.185 29.673 -24.934 1.00 30.97 426 ASP A O 1
ATOM 3215 N N . HIS A 1 427 ? 8.287 28.650 -23.246 1.00 30.64 427 HIS A N 1
ATOM 3216 C CA . HIS A 1 427 ? 7.443 29.080 -22.126 1.00 30.64 427 HIS A CA 1
ATOM 3217 C C . HIS A 1 427 ? 8.298 29.337 -20.887 1.00 30.64 427 HIS A C 1
ATOM 3219 O O . HIS A 1 427 ? 8.939 28.378 -20.397 1.00 30.64 427 HIS A O 1
#